Protein AF-A0A924P3N1-F1 (afdb_monomer_lite)

Sequence (540 aa):
MKKQLNRSAGNLSIWRRRPAVIALPLIALALTVASALAHADSLSGPQLEELLVGASGDTTERCSIDYLKSLGWTIVPSVSGKLEINGGEPCQVDSIEDAKNAGALTLGLPTDVSSSELLQVLSQLPEIVKSRASRCAYKQKVSLAAKAALEKIQNNPNFVFTKKFLPLGFVDLGLFGGKRMGWQQMAAGKTLYQPRKSNSDSIESFYTKKAHLECAAGLQLAEYAIQYELYGRKDFDQAFTHAELSLGAWDIVNESDSATHGTHTGKTIEDPEAVESAKMGGKALVGRTGYLGNLYGEKFLDAPDDRGENLMIVSVDHEASESIVKAGGLAKFNAELLQVWKLNTQIKKDQDWLDKKNRKGGEASAAQARIEATAAQVESIYASDALFTQLQTYTHPFKEFKTFKEQSERLFSLNPRTPYSLLLYEDVVNEGLFERHANYMISQCVKAHPAAPTRILRPDPVATLAPVAPQLKVEPGVIAAPVLKTVEIAPLPSSVNEPDPIPQEESAEPSAIDSATQAVSSSLKTLNDYAAGIAKRYFK

Structure (mmCIF, N/CA/C/O backbone):
data_AF-A0A924P3N1-F1
#
_entry.id   AF-A0A924P3N1-F1
#
loop_
_atom_site.group_PDB
_atom_site.id
_atom_site.type_symbol
_atom_site.label_atom_id
_atom_site.label_alt_id
_atom_site.label_comp_id
_atom_site.label_asym_id
_atom_site.label_entity_id
_atom_site.label_seq_id
_atom_site.pdbx_PDB_ins_code
_atom_site.Cartn_x
_atom_site.Cartn_y
_atom_site.Cartn_z
_atom_site.occupancy
_atom_site.B_iso_or_equiv
_atom_site.auth_seq_id
_atom_site.auth_comp_id
_atom_site.auth_asym_id
_atom_site.auth_atom_id
_atom_site.pdbx_PDB_model_num
ATOM 1 N N . MET A 1 1 ? 51.885 -17.361 20.267 1.00 33.66 1 MET A N 1
ATOM 2 C CA . MET A 1 1 ? 52.909 -17.526 21.327 1.00 33.66 1 MET A CA 1
ATOM 3 C C . MET A 1 1 ? 53.590 -16.180 21.557 1.00 33.66 1 MET A C 1
ATOM 5 O O . MET A 1 1 ? 54.133 -15.659 20.602 1.00 33.66 1 MET A O 1
ATOM 9 N N . LYS A 1 2 ? 53.391 -15.559 22.740 1.00 33.94 2 LYS A N 1
ATOM 10 C CA . LYS A 1 2 ? 54.415 -15.095 23.720 1.00 33.94 2 LYS A CA 1
ATOM 11 C C . LYS A 1 2 ? 55.533 -14.222 23.105 1.00 33.94 2 LYS A C 1
ATOM 13 O O . LYS A 1 2 ? 56.247 -14.720 22.256 1.00 33.94 2 LYS A O 1
ATOM 18 N N . LYS A 1 3 ? 55.827 -12.987 23.540 1.00 36.09 3 LYS A N 1
ATOM 19 C CA . LYS A 1 3 ? 55.952 -12.426 24.911 1.00 36.09 3 LYS A CA 1
ATOM 20 C C . LYS A 1 3 ? 56.231 -10.896 24.780 1.00 36.09 3 LYS A C 1
ATOM 22 O O . LYS A 1 3 ? 56.903 -10.529 23.829 1.00 36.09 3 LYS A O 1
ATOM 27 N N . GLN A 1 4 ? 55.594 -10.009 25.571 1.00 43.94 4 GLN A N 1
ATOM 28 C CA . GLN A 1 4 ? 56.106 -9.339 26.807 1.00 43.94 4 GLN A CA 1
ATOM 29 C C . GLN A 1 4 ? 57.234 -8.297 26.581 1.00 43.94 4 GLN A C 1
ATOM 31 O O . GLN A 1 4 ? 58.130 -8.577 25.806 1.00 43.94 4 GLN A O 1
ATOM 36 N N . LEU A 1 5 ? 57.373 -7.158 27.282 1.00 44.94 5 LEU A N 1
ATOM 37 C CA . LEU A 1 5 ? 56.639 -6.428 28.342 1.00 44.94 5 LEU A CA 1
ATOM 38 C C . LEU A 1 5 ? 57.457 -5.154 28.698 1.00 44.94 5 LEU A C 1
ATOM 40 O O . LEU A 1 5 ? 58.653 -5.120 28.424 1.00 44.94 5 LEU A O 1
ATOM 44 N N . ASN A 1 6 ? 56.836 -4.279 29.512 1.00 36.31 6 ASN A N 1
ATOM 45 C CA . ASN A 1 6 ? 57.420 -3.404 30.558 1.00 36.31 6 ASN A CA 1
ATOM 46 C C . ASN A 1 6 ? 57.971 -2.030 30.141 1.00 36.31 6 ASN A C 1
ATOM 48 O O . ASN A 1 6 ? 58.639 -1.915 29.129 1.00 36.31 6 ASN A O 1
ATOM 52 N N . ARG A 1 7 ? 57.875 -0.959 30.943 1.00 38.56 7 ARG A N 1
ATOM 53 C CA . ARG A 1 7 ? 57.103 -0.532 32.143 1.00 38.56 7 ARG A CA 1
ATOM 54 C C . ARG A 1 7 ? 57.724 0.828 32.518 1.00 38.56 7 ARG A C 1
ATOM 56 O O . ARG A 1 7 ? 58.946 0.907 32.515 1.00 38.56 7 ARG A O 1
ATOM 63 N N . SER A 1 8 ? 56.946 1.790 33.012 1.00 31.67 8 SER A N 1
ATOM 64 C CA . SER A 1 8 ? 57.283 2.522 34.249 1.00 31.67 8 SER A CA 1
ATOM 65 C C . SER A 1 8 ? 56.146 3.454 34.671 1.00 31.67 8 SER A C 1
ATOM 67 O O . SER A 1 8 ? 55.450 4.047 33.855 1.00 31.67 8 SER A O 1
ATOM 69 N N . ALA A 1 9 ? 55.954 3.515 35.983 1.00 37.09 9 ALA A N 1
ATOM 70 C CA . ALA A 1 9 ? 54.973 4.299 36.713 1.00 37.09 9 ALA A CA 1
ATOM 71 C C . ALA A 1 9 ? 55.704 5.085 37.817 1.00 37.09 9 ALA A C 1
ATOM 73 O O . ALA A 1 9 ? 56.780 4.669 38.249 1.00 37.09 9 ALA A O 1
ATOM 74 N N . GLY A 1 10 ? 55.081 6.156 38.312 1.00 28.16 10 GLY A N 1
ATOM 75 C CA . GLY A 1 10 ? 55.403 6.847 39.572 1.00 28.16 10 GLY A CA 1
ATOM 76 C C . GLY A 1 10 ? 54.509 8.089 39.725 1.00 28.16 10 GLY A C 1
ATOM 77 O O . GLY A 1 10 ? 54.556 8.949 38.857 1.00 28.16 10 GLY A O 1
ATOM 78 N N . ASN A 1 11 ? 53.498 8.063 40.612 1.00 35.28 11 ASN A N 1
ATOM 79 C CA . ASN A 1 11 ? 53.466 8.587 42.006 1.00 35.28 11 ASN A CA 1
ATOM 80 C C . ASN A 1 11 ? 53.508 10.128 42.128 1.00 35.28 11 ASN A C 1
ATOM 82 O O . ASN A 1 11 ? 54.282 10.750 41.422 1.00 35.28 11 ASN A O 1
ATOM 86 N N . LEU A 1 12 ? 52.901 10.840 43.093 1.00 36.81 12 LEU A N 1
ATOM 87 C CA . LEU A 1 12 ? 51.776 10.743 44.056 1.00 36.81 12 LEU A CA 1
ATOM 88 C C . LEU A 1 12 ? 51.880 12.052 44.901 1.00 36.81 12 LEU A C 1
ATOM 90 O O . LEU A 1 12 ? 53.003 12.415 45.241 1.00 36.81 12 LEU A O 1
ATOM 94 N N . SER A 1 13 ? 50.780 12.741 45.257 1.00 31.44 13 SER A N 1
ATOM 95 C CA . SER A 1 13 ? 50.536 13.521 46.521 1.00 31.44 13 SER A CA 1
ATOM 96 C C . SER A 1 13 ? 49.500 14.657 46.323 1.00 31.44 13 SER A C 1
ATOM 98 O O . SER A 1 13 ? 49.633 15.475 45.424 1.00 31.44 13 SER A O 1
ATOM 100 N N . ILE A 1 14 ? 48.303 14.589 46.929 1.00 40.09 14 ILE A N 1
ATOM 101 C CA . ILE A 1 14 ? 47.848 15.109 48.249 1.00 40.09 14 ILE A CA 1
ATOM 102 C C . ILE A 1 14 ? 47.897 16.643 48.392 1.00 40.09 14 ILE A C 1
ATOM 104 O O . ILE A 1 14 ? 48.960 17.183 48.656 1.00 40.09 14 ILE A O 1
ATOM 108 N N . TRP A 1 15 ? 46.720 17.296 48.417 1.00 33.88 15 TRP A N 1
ATOM 109 C CA . TRP A 1 15 ? 46.410 18.455 49.280 1.00 33.88 15 TRP A CA 1
ATOM 110 C C . TRP A 1 15 ? 44.914 18.472 49.664 1.00 33.88 15 TRP A C 1
ATOM 112 O O . TRP A 1 15 ? 44.033 18.285 48.830 1.00 33.88 15 TRP A O 1
ATOM 122 N N . ARG A 1 16 ? 44.642 18.675 50.962 1.00 46.66 16 ARG A N 1
ATOM 123 C CA . ARG A 1 16 ? 43.315 18.853 51.589 1.00 46.66 16 ARG A CA 1
ATOM 124 C C . ARG A 1 16 ? 42.891 20.330 51.564 1.00 46.66 16 ARG A C 1
ATOM 126 O O . ARG A 1 16 ? 43.740 21.173 51.835 1.00 46.66 16 ARG A O 1
ATOM 133 N N . ARG A 1 17 ? 41.580 20.606 51.437 1.00 37.47 17 ARG A N 1
ATOM 134 C CA . ARG A 1 17 ? 40.779 21.609 52.199 1.00 37.47 17 ARG A CA 1
ATOM 135 C C . ARG A 1 17 ? 39.268 21.454 51.871 1.00 37.47 17 ARG A C 1
ATOM 137 O O . ARG A 1 17 ? 38.913 21.160 50.739 1.00 37.47 17 ARG A O 1
ATOM 144 N N . ARG A 1 18 ? 38.396 21.615 52.876 1.00 41.47 18 ARG A N 1
ATOM 145 C CA . ARG A 1 18 ? 36.903 21.678 52.871 1.00 41.47 18 ARG A CA 1
ATOM 146 C C . ARG A 1 18 ? 36.496 22.988 53.610 1.00 41.47 18 ARG A C 1
ATOM 148 O O . ARG A 1 18 ? 37.378 23.504 54.299 1.00 41.47 18 ARG A O 1
ATOM 155 N N . PRO A 1 19 ? 35.208 23.393 53.752 1.00 57.72 19 PRO A N 1
ATOM 156 C CA . PRO A 1 19 ? 34.074 23.539 52.806 1.00 57.72 19 PRO A CA 1
ATOM 157 C C . PRO A 1 19 ? 33.285 24.884 53.007 1.00 57.72 19 PRO A C 1
ATOM 159 O O . PRO A 1 19 ? 33.550 25.605 53.961 1.00 57.72 19 PRO A O 1
ATOM 162 N N . ALA A 1 20 ? 32.268 25.191 52.180 1.00 33.53 20 ALA A N 1
ATOM 163 C CA . ALA A 1 20 ? 31.116 26.077 52.505 1.00 33.53 20 ALA A CA 1
ATOM 164 C C . ALA A 1 20 ? 29.994 25.852 51.455 1.00 33.53 20 ALA A C 1
ATOM 166 O O . ALA A 1 20 ? 30.242 26.017 50.268 1.00 33.53 20 ALA A O 1
ATOM 167 N N . VAL A 1 21 ? 28.885 25.170 51.773 1.00 48.44 21 VAL A N 1
ATOM 168 C CA . VAL A 1 21 ? 27.575 25.712 52.217 1.00 48.44 21 VAL A CA 1
ATOM 169 C C . VAL A 1 21 ? 26.993 26.768 51.263 1.00 48.44 21 VAL A C 1
ATOM 171 O O . VAL A 1 21 ? 27.260 27.939 51.460 1.00 48.44 21 VAL A O 1
ATOM 174 N N . ILE A 1 22 ? 26.185 26.333 50.281 1.00 43.25 22 ILE A N 1
ATOM 175 C CA . ILE A 1 22 ? 24.968 26.970 49.711 1.00 43.25 22 ILE A CA 1
ATOM 176 C C . ILE A 1 22 ? 24.281 25.859 48.887 1.00 43.25 22 ILE A C 1
ATOM 178 O O . ILE A 1 22 ? 24.674 25.602 47.757 1.00 43.25 22 ILE A O 1
ATOM 182 N N . ALA A 1 23 ? 23.316 25.128 49.456 1.00 41.81 23 ALA A N 1
ATOM 183 C CA . ALA A 1 23 ? 22.481 24.176 48.693 1.00 41.81 23 ALA A CA 1
ATOM 184 C C . ALA A 1 23 ? 21.177 23.783 49.420 1.00 41.81 23 ALA A C 1
ATOM 186 O O . ALA A 1 23 ? 20.677 22.679 49.240 1.00 41.81 23 ALA A O 1
ATOM 187 N N . LEU A 1 24 ? 20.633 24.648 50.281 1.00 43.94 24 LEU A N 1
ATOM 188 C CA . LEU A 1 24 ? 19.442 24.326 51.081 1.00 43.94 24 LEU A CA 1
ATOM 189 C C . LEU A 1 24 ? 18.096 24.920 50.602 1.00 43.94 24 LEU A C 1
ATOM 191 O O . LEU A 1 24 ? 17.085 24.319 50.950 1.00 43.94 24 LEU A O 1
ATOM 195 N N . PRO A 1 25 ? 17.997 25.974 49.756 1.00 42.03 25 PRO A N 1
ATOM 196 C CA . PRO A 1 25 ? 16.678 26.430 49.298 1.00 42.03 25 PRO A CA 1
ATOM 197 C C . PRO A 1 25 ? 16.162 25.698 48.042 1.00 42.03 25 PRO A C 1
ATOM 199 O O . PRO A 1 25 ? 14.957 25.660 47.818 1.00 42.03 25 PRO A O 1
ATOM 202 N N . LEU A 1 26 ? 17.033 25.058 47.247 1.00 43.59 26 LEU A N 1
ATOM 203 C CA . LEU A 1 26 ? 16.626 24.326 46.032 1.00 43.59 26 LEU A CA 1
ATOM 204 C C . LEU A 1 26 ? 16.046 22.933 46.326 1.00 43.59 26 LEU A C 1
ATOM 206 O O . LEU A 1 26 ? 15.179 22.458 45.600 1.00 43.59 26 LEU A O 1
ATOM 210 N N . ILE A 1 27 ? 16.468 22.301 47.424 1.00 50.69 27 ILE A N 1
ATOM 211 C CA . ILE A 1 27 ? 15.960 20.983 47.829 1.00 50.69 27 ILE A CA 1
ATOM 212 C C . ILE A 1 27 ? 14.545 21.105 48.423 1.00 50.69 27 ILE A C 1
ATOM 214 O O . ILE A 1 27 ? 13.710 20.237 48.189 1.00 50.69 27 ILE A O 1
ATOM 218 N N . ALA A 1 28 ? 14.231 22.213 49.105 1.00 43.44 28 ALA A N 1
ATOM 219 C CA . ALA A 1 28 ? 12.896 22.455 49.655 1.00 43.44 28 ALA A CA 1
ATOM 220 C C . ALA A 1 28 ? 11.835 22.718 48.567 1.00 4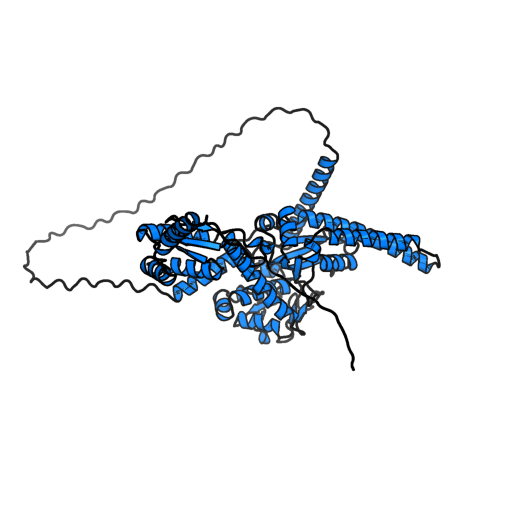3.44 28 ALA A C 1
ATOM 222 O O . ALA A 1 28 ? 10.706 22.263 48.715 1.00 43.44 28 ALA A O 1
ATOM 223 N N . LEU A 1 29 ? 12.203 23.380 47.459 1.00 42.53 29 LEU A N 1
ATOM 224 C CA . LEU A 1 29 ? 11.306 23.603 46.315 1.00 42.53 29 LEU A CA 1
ATOM 225 C C . LEU A 1 29 ? 11.099 22.322 45.481 1.00 42.53 29 LEU A C 1
ATOM 227 O O . LEU A 1 29 ? 10.002 22.064 44.996 1.00 42.53 29 LEU A O 1
ATOM 231 N N . ALA A 1 30 ? 12.130 21.476 45.365 1.00 45.28 30 ALA A N 1
ATOM 232 C CA . ALA A 1 30 ? 12.013 20.164 44.726 1.00 45.28 30 ALA A CA 1
ATOM 233 C C . ALA A 1 30 ? 11.148 19.186 45.548 1.00 45.28 30 ALA A C 1
ATOM 235 O O . ALA A 1 30 ? 10.404 18.393 44.977 1.00 45.28 30 ALA A O 1
ATOM 236 N N . LEU A 1 31 ? 11.190 19.270 46.884 1.00 42.38 31 LEU A N 1
ATOM 237 C CA . LEU A 1 31 ? 10.381 18.432 47.776 1.00 42.38 31 LEU A CA 1
ATOM 238 C C . LEU A 1 31 ? 8.909 18.861 47.849 1.00 42.38 31 LEU A C 1
ATOM 240 O O . LEU A 1 31 ? 8.050 17.997 48.008 1.00 42.38 31 LEU A O 1
ATOM 244 N N . THR A 1 32 ? 8.579 20.145 47.684 1.00 42.75 32 THR A N 1
ATOM 245 C CA . THR A 1 32 ? 7.176 20.595 47.621 1.00 42.75 32 THR A CA 1
ATOM 246 C C . THR A 1 32 ? 6.522 20.303 46.271 1.00 42.75 32 THR A C 1
ATOM 248 O O . THR A 1 32 ? 5.362 19.900 46.254 1.00 42.75 32 THR A O 1
ATOM 251 N N . VAL A 1 33 ? 7.259 20.380 45.155 1.00 44.16 33 VAL A N 1
ATOM 252 C CA . VAL A 1 33 ? 6.760 19.929 43.838 1.00 44.16 33 VAL A CA 1
ATOM 253 C C . VAL A 1 33 ? 6.615 18.400 43.792 1.00 44.16 33 VAL A C 1
ATOM 255 O O . VAL A 1 33 ? 5.606 17.898 43.303 1.00 44.16 33 VAL A O 1
ATOM 258 N N . ALA A 1 34 ? 7.549 17.649 44.388 1.00 42.03 34 ALA A N 1
ATOM 259 C CA . ALA A 1 34 ? 7.430 16.193 44.512 1.00 42.03 34 ALA A CA 1
ATOM 260 C C . ALA A 1 34 ? 6.277 15.761 45.438 1.00 42.03 34 ALA A C 1
ATOM 262 O O . ALA A 1 34 ? 5.647 14.740 45.189 1.00 42.03 34 ALA A O 1
ATOM 263 N N . SER A 1 35 ? 5.954 16.550 46.469 1.00 37.50 35 SER A N 1
ATOM 264 C CA . SER A 1 35 ? 4.832 16.258 47.376 1.00 37.50 35 SER A CA 1
ATOM 265 C C . SER A 1 35 ? 3.468 16.631 46.785 1.00 37.50 35 SER A C 1
ATOM 267 O O . SER A 1 35 ? 2.483 15.972 47.106 1.00 37.50 35 SER A O 1
ATOM 269 N N . ALA A 1 36 ? 3.400 17.628 45.893 1.00 34.25 36 ALA A N 1
ATOM 270 C CA . ALA A 1 36 ? 2.190 17.944 45.128 1.00 34.25 36 ALA A CA 1
ATOM 271 C C . ALA A 1 36 ? 1.904 16.903 44.025 1.00 34.25 36 ALA A C 1
ATOM 273 O O . ALA A 1 36 ? 0.747 16.611 43.748 1.00 34.25 36 ALA A O 1
ATOM 274 N N . LEU A 1 37 ? 2.946 16.278 43.463 1.00 39.50 37 LEU A N 1
ATOM 275 C CA . LEU A 1 37 ? 2.826 15.130 42.550 1.00 39.50 37 LEU A CA 1
ATOM 276 C C . LEU A 1 37 ? 2.551 13.795 43.268 1.00 39.50 37 LEU A C 1
ATOM 278 O O . LEU A 1 37 ? 2.148 12.837 42.619 1.00 39.50 37 LEU A O 1
ATOM 282 N N . ALA A 1 38 ? 2.744 13.723 44.589 1.00 36.19 38 ALA A N 1
ATOM 283 C CA . ALA A 1 38 ? 2.520 12.515 45.390 1.00 36.19 38 ALA A CA 1
ATOM 284 C C . ALA A 1 38 ? 1.147 12.459 46.096 1.00 36.19 38 ALA A C 1
ATOM 286 O O . ALA A 1 38 ? 0.856 11.457 46.737 1.00 36.19 38 ALA A O 1
ATOM 287 N N . HIS A 1 39 ? 0.320 13.509 45.991 1.00 30.95 39 HIS A N 1
ATOM 288 C CA . HIS A 1 39 ? -1.048 13.551 46.549 1.00 30.95 39 HIS A CA 1
ATOM 289 C C . HIS A 1 39 ? -2.142 13.741 45.488 1.00 30.95 39 HIS A C 1
ATOM 291 O O . HIS A 1 39 ? -3.318 13.845 45.831 1.00 30.95 39 HIS A O 1
ATOM 297 N N . ALA A 1 40 ? -1.786 13.747 44.200 1.00 37.38 40 ALA A N 1
ATOM 298 C CA . ALA A 1 40 ? -2.714 13.256 43.195 1.00 37.38 40 ALA A CA 1
ATOM 299 C C . ALA A 1 40 ? -2.703 11.736 43.356 1.00 37.38 40 ALA A C 1
ATOM 301 O O . ALA A 1 40 ? -1.821 11.072 42.813 1.00 37.38 40 ALA A O 1
ATOM 302 N N . ASP A 1 41 ? -3.603 11.207 44.189 1.00 40.38 41 ASP A N 1
ATOM 303 C CA . ASP A 1 41 ? -3.884 9.777 44.223 1.00 40.38 41 ASP A CA 1
ATOM 304 C C . ASP A 1 41 ? -4.169 9.359 42.784 1.00 40.38 41 ASP A C 1
ATOM 306 O O . ASP A 1 41 ? -5.209 9.670 42.202 1.00 40.38 41 ASP A O 1
ATOM 310 N N . SER A 1 42 ? -3.156 8.752 42.171 1.00 40.78 42 SER A N 1
ATOM 311 C CA . SER A 1 42 ? -3.198 8.309 40.798 1.00 40.78 42 SER A CA 1
ATOM 312 C C . SER A 1 42 ? -4.329 7.306 40.721 1.00 40.78 42 SER A C 1
ATOM 314 O O . SER A 1 42 ? -4.215 6.216 41.292 1.00 40.78 42 SER A O 1
ATOM 316 N N . LEU A 1 43 ? -5.407 7.663 40.027 1.00 42.38 43 LEU A N 1
ATOM 317 C CA . LEU A 1 43 ? -6.348 6.665 39.566 1.00 42.38 43 LEU A CA 1
ATOM 318 C C . LEU A 1 43 ? -5.538 5.701 38.701 1.00 42.38 43 LEU A C 1
ATOM 320 O O . LEU A 1 43 ? -5.114 6.017 37.589 1.00 42.38 43 LEU A O 1
ATOM 324 N N . SER A 1 44 ? -5.206 4.559 39.289 1.00 47.94 44 SER A N 1
ATOM 325 C CA . SER A 1 44 ? -4.470 3.495 38.628 1.00 47.94 44 SER A CA 1
ATOM 326 C C . SER A 1 44 ? -5.274 3.050 37.400 1.00 47.94 44 SER A C 1
ATOM 328 O O . SER A 1 44 ? -6.500 3.159 37.395 1.00 47.94 44 SER A O 1
ATOM 330 N N . GLY A 1 45 ? -4.620 2.528 36.355 1.00 52.03 45 GLY A N 1
ATOM 331 C CA . GLY A 1 45 ? -5.310 1.992 35.166 1.00 52.03 45 GLY A CA 1
ATOM 332 C C . GLY A 1 45 ? -6.581 1.159 35.458 1.00 52.03 45 GLY A C 1
ATOM 333 O O . GLY A 1 45 ? -7.575 1.356 34.761 1.00 52.03 45 GLY A O 1
ATOM 334 N N . PRO A 1 46 ? -6.618 0.323 36.521 1.00 55.38 46 PRO A N 1
ATOM 335 C CA . PRO A 1 46 ? -7.823 -0.387 36.957 1.00 55.38 46 PRO A CA 1
ATOM 336 C C . PRO A 1 46 ? -9.019 0.504 37.322 1.00 55.38 46 PRO A C 1
ATOM 338 O O . PRO A 1 46 ? -10.149 0.147 37.017 1.00 55.38 46 PRO A O 1
ATOM 341 N N . GLN A 1 47 ? -8.799 1.666 37.940 1.00 57.38 47 GLN A N 1
ATOM 342 C CA . GLN A 1 47 ? -9.880 2.567 38.354 1.00 57.38 47 GLN A CA 1
ATOM 343 C C . GLN A 1 47 ? -10.461 3.348 37.175 1.00 57.38 47 GLN A C 1
ATOM 345 O O . GLN A 1 47 ? -11.657 3.615 37.165 1.00 57.38 47 GLN A O 1
ATOM 350 N N . LEU A 1 48 ? -9.651 3.660 36.155 1.00 61.91 48 LEU A N 1
ATOM 351 C CA . LEU A 1 48 ? -10.150 4.215 34.895 1.00 61.91 48 LEU A CA 1
ATOM 352 C C . LEU A 1 48 ? -10.975 3.171 34.127 1.00 61.91 48 LEU A C 1
ATOM 354 O O . LEU A 1 48 ? -12.016 3.503 33.569 1.00 61.91 48 LEU A O 1
ATOM 358 N N . GLU A 1 49 ? -10.552 1.903 34.132 1.00 63.28 49 GLU A N 1
ATOM 359 C CA . GLU A 1 49 ? -11.343 0.810 33.555 1.00 63.28 49 GLU A CA 1
ATOM 360 C C . GLU A 1 49 ? -12.646 0.567 34.322 1.00 63.28 49 GLU A C 1
ATOM 362 O O . GLU A 1 49 ? -13.682 0.364 33.698 1.00 63.28 49 GLU A O 1
ATOM 367 N N . GLU A 1 50 ? -12.638 0.657 35.650 1.00 62.44 50 GLU A N 1
ATOM 368 C CA . GLU A 1 50 ? -13.842 0.538 36.476 1.00 62.44 50 GLU A CA 1
ATOM 369 C C . GLU A 1 50 ? -14.800 1.727 36.278 1.00 62.44 50 GLU A C 1
ATOM 371 O O . GLU A 1 50 ? -16.010 1.526 36.184 1.00 62.44 50 GLU A O 1
ATOM 376 N N . LEU A 1 51 ? -14.275 2.947 36.097 1.00 63.22 51 LEU A N 1
ATOM 377 C CA . LEU A 1 51 ? -15.052 4.136 35.716 1.00 63.22 51 LEU A CA 1
ATOM 378 C C . LEU A 1 51 ? -15.670 3.991 34.324 1.00 63.22 51 LEU A C 1
ATOM 380 O O . LEU A 1 51 ? -16.844 4.299 34.134 1.00 63.22 51 LEU A O 1
ATOM 384 N N . LEU A 1 52 ? -14.902 3.491 33.354 1.00 63.44 52 LEU A N 1
ATOM 385 C CA . LEU A 1 52 ? -15.394 3.228 32.005 1.00 63.44 52 LEU A CA 1
ATOM 386 C C . LEU A 1 52 ? -16.467 2.138 32.013 1.00 63.44 52 LEU A C 1
ATOM 388 O O . LEU A 1 52 ? -17.494 2.303 31.368 1.00 63.44 52 LEU A O 1
ATOM 392 N N . VAL A 1 53 ? -16.287 1.062 32.778 1.00 63.25 53 VAL A N 1
ATOM 39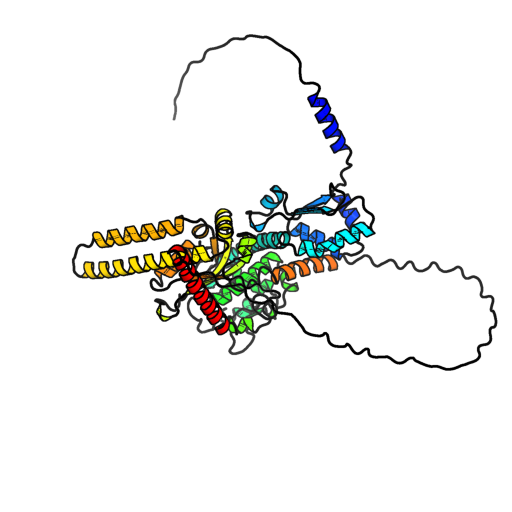3 C CA . VAL A 1 53 ? -17.282 -0.014 32.923 1.00 63.25 53 VAL A CA 1
ATOM 394 C C . VAL A 1 53 ? -18.525 0.451 33.692 1.00 63.25 53 VAL A C 1
ATOM 396 O O . VAL A 1 53 ? -19.628 0.011 33.381 1.00 63.25 53 VAL A O 1
ATOM 399 N N . GLY A 1 54 ? -18.372 1.338 34.677 1.00 57.88 54 GLY A N 1
ATOM 400 C CA . GLY A 1 54 ? -19.472 1.862 35.489 1.00 57.88 54 GLY A CA 1
ATOM 401 C C . GLY A 1 54 ? -20.275 2.983 34.822 1.00 57.88 54 GLY A C 1
ATOM 402 O O . GLY A 1 54 ? -21.472 3.104 35.078 1.00 57.88 54 GLY A O 1
ATOM 403 N N . ALA A 1 55 ? -19.641 3.794 33.968 1.00 53.56 55 ALA A N 1
ATOM 404 C CA . ALA A 1 55 ? -20.274 4.922 33.285 1.00 53.56 55 ALA A CA 1
ATOM 405 C C . ALA A 1 55 ? -20.711 4.608 31.846 1.00 53.56 55 ALA A C 1
ATOM 407 O O . ALA A 1 55 ? -21.729 5.144 31.405 1.00 53.56 55 ALA A O 1
ATOM 408 N N . SER A 1 56 ? -19.997 3.734 31.120 1.00 53.50 56 SER A N 1
ATOM 409 C CA . SER A 1 56 ? -20.469 3.219 29.828 1.00 53.50 56 SER A CA 1
ATOM 410 C C . SER A 1 56 ? -21.494 2.112 30.078 1.00 53.50 56 SER A C 1
ATOM 412 O O . SER A 1 56 ? -21.207 0.921 30.116 1.00 53.50 56 SER A O 1
ATOM 414 N N . GLY A 1 57 ? -22.745 2.522 30.288 1.00 53.31 57 GLY A N 1
ATOM 415 C CA . GLY A 1 57 ? -23.880 1.600 30.198 1.00 53.31 57 GLY A CA 1
ATOM 416 C C . GLY A 1 57 ? -24.044 0.997 28.793 1.00 53.31 57 GLY A C 1
ATOM 417 O O . GLY A 1 57 ? -24.822 0.059 28.628 1.00 53.31 57 GLY A O 1
ATOM 418 N N . ASP A 1 58 ? -23.313 1.520 27.801 1.00 65.81 58 ASP A N 1
ATOM 419 C CA . ASP A 1 58 ? -23.259 1.044 26.424 1.00 65.81 58 ASP A CA 1
ATOM 420 C C . ASP A 1 58 ? -21.886 0.407 26.130 1.00 65.81 58 ASP A C 1
ATOM 422 O O . ASP A 1 58 ? -20.811 0.975 26.329 1.00 65.81 58 ASP A O 1
ATOM 426 N N . THR A 1 59 ? -21.936 -0.851 25.697 1.00 79.81 59 THR A N 1
ATOM 427 C CA . THR A 1 59 ? -20.778 -1.674 25.344 1.00 79.81 59 THR A CA 1
ATOM 428 C C . THR A 1 59 ? -19.953 -1.053 24.201 1.00 79.81 59 THR A C 1
ATOM 430 O O . THR A 1 59 ? -18.763 -1.346 24.060 1.00 79.81 59 THR A O 1
ATOM 433 N N . THR A 1 60 ? -20.554 -0.192 23.378 1.00 86.25 60 THR A N 1
ATOM 434 C CA . THR A 1 60 ? -19.950 0.362 22.159 1.00 86.25 60 THR A CA 1
ATOM 435 C C . THR A 1 60 ? -18.787 1.312 22.452 1.00 86.25 60 THR A C 1
ATOM 437 O O . THR A 1 60 ? -17.744 1.229 21.797 1.00 86.25 60 THR A O 1
ATOM 440 N N . GLU A 1 61 ? -18.904 2.177 23.458 1.00 87.62 61 GLU A N 1
ATOM 441 C CA . GLU A 1 61 ? -17.875 3.140 23.861 1.00 87.62 61 GLU A CA 1
ATOM 442 C C . GLU A 1 61 ? -16.647 2.413 24.403 1.00 87.62 61 GLU A C 1
ATOM 444 O O . GLU A 1 61 ? -15.519 2.682 23.980 1.00 87.62 61 GLU A O 1
ATOM 449 N N . ARG A 1 62 ? -16.862 1.426 25.280 1.00 86.19 62 ARG A N 1
ATOM 450 C CA . ARG A 1 62 ? -15.787 0.571 25.793 1.00 86.19 62 ARG A CA 1
ATOM 451 C C . ARG A 1 62 ? -15.050 -0.129 24.653 1.00 86.19 62 ARG A C 1
ATOM 453 O O . ARG A 1 62 ? -13.825 -0.080 24.589 1.00 86.19 62 ARG A O 1
ATOM 460 N N . CYS A 1 63 ? -15.788 -0.726 23.723 1.00 92.56 63 CYS A N 1
ATOM 461 C CA . CYS A 1 63 ? -15.195 -1.397 22.572 1.00 92.56 63 CYS A CA 1
ATOM 462 C C . CYS A 1 63 ? -14.482 -0.436 21.611 1.00 92.56 63 CYS A C 1
ATOM 464 O O . CYS A 1 63 ? -13.487 -0.812 20.992 1.00 92.56 63 CYS A O 1
ATOM 466 N N . SER A 1 64 ? -14.930 0.818 21.522 1.00 94.19 64 SER A N 1
ATOM 467 C CA . SER A 1 64 ? -14.221 1.866 20.780 1.00 94.19 64 SER A CA 1
ATOM 468 C C . SER A 1 64 ? -12.884 2.215 21.441 1.00 94.19 64 SER A C 1
ATOM 470 O O . SER A 1 64 ? -11.876 2.350 20.750 1.00 94.19 64 SER A O 1
ATOM 472 N N . ILE A 1 65 ? -12.843 2.292 22.774 1.00 92.88 65 ILE A N 1
ATOM 473 C CA . ILE A 1 65 ? -11.600 2.489 23.533 1.00 92.88 65 ILE A CA 1
ATOM 474 C C . ILE A 1 65 ? -10.643 1.311 23.331 1.00 92.88 65 ILE A C 1
ATOM 476 O O . ILE A 1 65 ? -9.459 1.530 23.074 1.00 92.88 65 ILE A O 1
ATOM 480 N N . ASP A 1 66 ? -11.136 0.075 23.396 1.00 93.44 66 ASP A N 1
ATOM 481 C CA . ASP A 1 66 ? -10.309 -1.115 23.167 1.00 93.44 66 ASP A CA 1
ATOM 482 C C . ASP A 1 66 ? -9.761 -1.151 21.732 1.00 93.44 66 ASP A C 1
ATOM 484 O O . ASP A 1 66 ? -8.589 -1.479 21.516 1.00 93.44 66 ASP A O 1
ATOM 488 N N . TYR A 1 67 ? -10.553 -0.716 20.746 1.00 96.50 67 TYR A N 1
ATOM 489 C CA . TYR A 1 67 ? -10.075 -0.542 19.377 1.00 96.50 67 TYR A CA 1
ATOM 490 C C . TYR A 1 67 ? -8.970 0.520 19.274 1.00 96.50 67 TYR A C 1
ATOM 492 O O . TYR A 1 67 ? -7.926 0.248 18.674 1.00 96.50 67 TYR A O 1
ATOM 500 N N . LEU A 1 68 ? -9.143 1.692 19.896 1.00 97.56 68 LEU A N 1
ATOM 501 C CA . LEU A 1 68 ? -8.119 2.744 19.948 1.00 97.56 68 LEU A CA 1
ATOM 502 C C . LEU A 1 68 ? -6.830 2.238 20.610 1.00 97.56 68 LEU A C 1
ATOM 504 O O . LEU A 1 68 ? -5.749 2.395 20.037 1.00 97.56 68 LEU A O 1
ATOM 508 N N . LYS A 1 69 ? -6.928 1.560 21.761 1.00 96.44 69 LYS A N 1
ATOM 509 C CA . LYS A 1 69 ? -5.784 0.906 22.420 1.00 96.44 69 LYS A CA 1
ATOM 510 C C . LYS A 1 69 ? -5.085 -0.060 21.469 1.00 96.44 69 LYS A C 1
ATOM 512 O O . LYS A 1 69 ? -3.859 -0.059 21.386 1.00 96.44 69 LYS A O 1
ATOM 517 N N . SER A 1 70 ? -5.851 -0.838 20.698 1.00 95.62 70 SER A N 1
ATOM 518 C CA . SER A 1 70 ? -5.283 -1.753 19.707 1.00 95.62 70 SER A CA 1
ATOM 519 C C . SER A 1 70 ? -4.451 -1.013 18.657 1.00 95.62 70 SER A C 1
ATOM 521 O O . SER A 1 70 ? -3.438 -1.550 18.221 1.00 95.62 70 SER A O 1
ATOM 523 N N . LEU A 1 71 ? -4.844 0.199 18.251 1.00 96.44 71 LEU A N 1
ATOM 524 C CA . LEU A 1 71 ? -4.094 1.042 17.313 1.00 96.44 71 LEU A CA 1
ATOM 525 C C . LEU A 1 71 ? -2.855 1.696 17.949 1.00 96.44 71 LEU A C 1
ATOM 527 O O . LEU A 1 71 ? -2.071 2.313 17.240 1.00 96.44 71 LEU A O 1
ATOM 531 N N . GLY A 1 72 ? -2.653 1.547 19.258 1.00 96.88 72 GLY A N 1
ATOM 532 C CA . GLY A 1 72 ? -1.528 2.126 19.988 1.00 96.88 72 GLY A CA 1
ATOM 533 C C . GLY A 1 72 ? -1.883 3.366 20.803 1.00 96.88 72 GLY A C 1
ATOM 534 O O . GLY A 1 72 ? -0.983 3.931 21.426 1.00 96.88 72 GLY A O 1
ATOM 535 N N . TRP A 1 73 ? -3.160 3.770 20.850 1.00 97.88 73 TRP A N 1
ATOM 536 C CA . TRP A 1 73 ? -3.574 4.875 21.710 1.00 97.88 73 TRP A CA 1
ATOM 537 C C . TRP A 1 73 ? -3.363 4.540 23.186 1.00 97.88 73 TRP A C 1
ATOM 539 O O . TRP A 1 73 ? -3.764 3.483 23.674 1.00 97.88 73 TRP A O 1
ATOM 549 N N . THR A 1 74 ? -2.764 5.476 23.910 1.00 96.50 74 THR A N 1
ATOM 550 C CA . THR A 1 74 ? -2.616 5.421 25.361 1.00 96.50 74 THR A CA 1
ATOM 551 C C . THR A 1 74 ? -3.761 6.198 25.989 1.00 96.50 74 THR A C 1
ATOM 553 O O . THR A 1 74 ? -3.962 7.370 25.683 1.00 96.50 74 THR A O 1
ATOM 556 N N . ILE A 1 75 ? -4.528 5.540 26.854 1.00 93.56 75 ILE A N 1
ATOM 557 C CA . ILE A 1 75 ? -5.677 6.146 27.529 1.00 93.56 75 ILE A CA 1
ATOM 558 C C . ILE A 1 75 ? -5.252 6.494 28.951 1.00 93.56 75 ILE A C 1
ATOM 560 O O . ILE A 1 75 ? -4.799 5.613 29.683 1.00 93.56 75 ILE A O 1
ATOM 564 N N . VAL A 1 76 ? -5.366 7.765 29.325 1.00 93.31 76 VAL A N 1
ATOM 565 C CA . VAL A 1 76 ? -4.888 8.290 30.612 1.00 93.31 76 VAL A CA 1
ATOM 566 C C . VAL A 1 76 ? -5.949 9.172 31.272 1.00 93.31 76 VAL A C 1
ATOM 568 O O . VAL A 1 76 ? -6.835 9.676 30.580 1.00 93.31 76 VAL A O 1
ATOM 571 N N . PRO A 1 77 ? -5.888 9.391 32.595 1.00 91.81 77 PRO A N 1
ATOM 572 C CA . PRO A 1 77 ? -6.637 10.468 33.229 1.00 91.81 77 PRO A CA 1
ATOM 573 C C . PRO A 1 77 ? -6.231 11.827 32.648 1.00 91.81 77 PRO A C 1
ATOM 575 O O . PRO A 1 77 ? -5.047 12.105 32.459 1.00 91.81 77 PRO A O 1
ATOM 578 N N . SER A 1 78 ? -7.220 12.667 32.366 1.00 92.31 78 SER A N 1
ATOM 579 C CA . SER A 1 78 ? -7.018 14.037 31.899 1.00 92.31 78 SER A CA 1
ATOM 580 C C . SER A 1 78 ? -6.471 14.924 33.011 1.00 92.31 78 SER A C 1
ATOM 582 O O . SER A 1 78 ? -7.019 14.948 34.113 1.00 92.31 78 SER A O 1
ATOM 584 N N . VAL A 1 79 ? -5.444 15.717 32.700 1.00 87.75 79 VAL A N 1
ATOM 585 C CA . VAL A 1 79 ? -4.860 16.665 33.663 1.00 87.75 79 VAL A CA 1
ATOM 586 C C . VAL A 1 79 ? -5.738 17.909 33.811 1.00 87.75 79 VAL A C 1
ATOM 588 O O . VAL A 1 79 ? -5.844 18.469 34.901 1.00 87.75 79 VAL A O 1
ATOM 591 N N . SER A 1 80 ? -6.394 18.348 32.734 1.00 87.94 80 SER A N 1
ATOM 592 C CA . SER A 1 80 ? -7.290 19.513 32.752 1.00 87.94 80 SER A CA 1
ATOM 593 C C . SER A 1 80 ? -8.711 19.209 33.237 1.00 87.94 80 SER A C 1
ATOM 595 O O . SER A 1 80 ? -9.536 20.125 33.304 1.00 87.94 80 SER A O 1
ATOM 597 N N . GLY A 1 81 ? -9.028 17.942 33.531 1.00 86.06 81 GLY A N 1
ATOM 598 C CA . GLY A 1 81 ? -10.392 17.509 33.843 1.00 86.06 81 GLY A CA 1
ATOM 599 C C . GLY A 1 81 ? -11.349 17.600 32.645 1.00 86.06 81 GLY A C 1
ATOM 600 O O . GLY A 1 81 ? -12.564 17.625 32.827 1.00 86.06 81 GLY A O 1
ATOM 601 N N . LYS A 1 82 ? -10.822 17.667 31.415 1.00 89.12 82 LYS A N 1
ATOM 602 C CA . LYS A 1 82 ? -11.582 17.700 30.149 1.00 89.12 82 LYS A CA 1
ATOM 603 C C . LYS A 1 82 ? -11.080 16.636 29.175 1.00 89.12 82 LYS A C 1
ATOM 605 O O . LYS A 1 82 ? -10.015 16.071 29.370 1.00 89.12 82 LYS A O 1
ATOM 610 N N . LEU A 1 83 ? -11.814 16.371 28.097 1.00 91.44 83 LEU A N 1
ATOM 611 C CA . LEU A 1 83 ? -11.303 15.512 27.026 1.00 91.44 83 LEU A CA 1
ATOM 612 C C . LEU A 1 83 ? -10.037 16.123 26.403 1.00 91.44 83 LEU A C 1
ATOM 614 O O . LEU A 1 83 ? -10.076 17.239 25.886 1.00 91.44 83 LEU A O 1
ATOM 618 N N . GLU A 1 84 ? -8.937 15.378 26.426 1.00 94.69 84 GLU A N 1
ATOM 619 C CA . GLU A 1 84 ? -7.657 15.759 25.830 1.00 94.69 84 GLU A CA 1
ATOM 620 C C . GLU A 1 84 ? -7.305 14.759 24.729 1.00 94.69 84 GLU A C 1
ATOM 622 O O . GLU A 1 84 ? -7.199 13.561 24.979 1.00 94.69 84 GLU A O 1
ATOM 627 N N . ILE A 1 85 ? -7.123 15.235 23.499 1.00 95.69 85 ILE A N 1
ATOM 628 C CA . ILE A 1 85 ? -6.771 14.384 22.359 1.00 95.69 85 ILE A CA 1
ATOM 629 C C . ILE A 1 85 ? -5.426 14.858 21.830 1.00 95.69 85 ILE A C 1
ATOM 631 O O . ILE A 1 85 ? -5.333 15.935 21.243 1.00 95.69 85 ILE A O 1
ATOM 635 N N . ASN A 1 86 ? -4.392 14.040 21.997 1.00 97.00 86 ASN A N 1
ATOM 636 C CA . ASN A 1 86 ? -3.111 14.249 21.341 1.00 97.00 86 ASN A CA 1
ATOM 637 C C . ASN A 1 86 ? -2.902 13.166 20.283 1.00 97.00 86 ASN A C 1
ATOM 639 O O . ASN A 1 86 ? -2.340 12.111 20.561 1.00 97.00 86 ASN A O 1
ATOM 643 N N . GLY A 1 87 ? -3.398 13.410 19.069 1.00 96.19 87 GLY A N 1
ATOM 644 C CA . GLY A 1 87 ? -3.257 12.463 17.960 1.00 96.19 87 GLY A CA 1
ATOM 645 C C . GLY A 1 87 ? -1.838 12.397 17.387 1.00 96.19 87 GLY A C 1
ATOM 646 O O . GLY A 1 87 ? -1.405 11.319 16.986 1.00 96.19 87 GLY A O 1
ATOM 647 N N . GLY A 1 88 ? -1.113 13.523 17.389 1.00 95.44 88 GLY A N 1
ATOM 648 C CA . GLY A 1 88 ? 0.168 13.692 16.691 1.00 95.44 88 GLY A CA 1
ATOM 649 C C . GLY A 1 88 ? 0.107 13.328 15.201 1.00 95.44 88 GLY A C 1
ATOM 650 O O . GLY A 1 88 ? -0.963 13.344 14.593 1.00 95.44 88 GLY A O 1
ATOM 651 N N . GLU A 1 89 ? 1.258 12.972 14.621 1.00 93.38 89 GLU A N 1
ATOM 652 C CA . GLU A 1 89 ? 1.398 12.637 13.193 1.00 93.38 89 GLU A CA 1
ATOM 653 C C . GLU A 1 89 ? 2.035 11.247 12.979 1.00 93.38 89 GLU A C 1
ATOM 655 O O . GLU A 1 89 ? 3.177 11.141 12.524 1.00 93.38 89 GLU A O 1
ATOM 660 N N . PRO A 1 90 ? 1.326 10.139 13.277 1.00 94.25 90 PRO A N 1
ATOM 661 C CA . PRO A 1 90 ? 1.917 8.799 13.220 1.00 94.25 90 PRO A CA 1
ATOM 662 C C . PRO A 1 90 ? 2.398 8.381 11.822 1.00 94.25 90 PRO A C 1
ATOM 664 O O . PRO A 1 90 ? 3.220 7.481 11.706 1.00 94.25 90 PRO A O 1
ATOM 667 N N . CYS A 1 91 ? 1.907 9.010 10.747 1.00 92.62 91 CYS A N 1
ATOM 668 C CA . CYS A 1 91 ? 2.370 8.717 9.387 1.00 92.62 91 CYS A CA 1
ATOM 669 C C . CYS A 1 91 ? 3.738 9.336 9.039 1.00 92.62 91 CYS A C 1
ATOM 671 O O . CYS A 1 91 ? 4.267 9.045 7.966 1.00 92.62 91 CYS A O 1
ATOM 673 N N . GLN A 1 92 ? 4.284 10.216 9.887 1.00 91.12 92 GLN A N 1
ATOM 674 C CA . GLN A 1 92 ? 5.567 10.894 9.649 1.00 91.12 92 GLN A CA 1
ATOM 675 C C . GLN A 1 92 ? 6.755 10.186 10.317 1.00 91.12 92 GLN A C 1
ATOM 677 O O . GLN A 1 92 ? 7.907 10.498 10.021 1.00 91.12 92 GLN A O 1
ATOM 682 N N . VAL A 1 93 ? 6.482 9.224 11.197 1.00 90.56 93 VAL A N 1
ATOM 683 C CA . VAL A 1 93 ? 7.486 8.460 11.950 1.00 90.56 93 VAL A CA 1
ATOM 684 C C . VAL A 1 93 ? 7.494 6.991 11.526 1.00 90.56 93 VAL A C 1
ATOM 686 O O . VAL A 1 93 ? 6.570 6.518 10.861 1.00 90.56 93 VAL A O 1
ATOM 689 N N . ASP A 1 94 ? 8.547 6.261 11.894 1.00 87.38 94 ASP A N 1
ATOM 690 C CA . ASP A 1 94 ? 8.756 4.891 11.421 1.00 87.38 94 ASP A CA 1
ATOM 691 C C . ASP A 1 94 ? 7.911 3.835 12.130 1.00 87.38 94 ASP A C 1
ATOM 693 O O . ASP A 1 94 ? 7.533 2.846 11.495 1.00 87.38 94 ASP A O 1
ATOM 697 N N . SER A 1 95 ? 7.597 4.050 13.409 1.00 90.50 95 SER A N 1
ATOM 698 C CA . SER A 1 95 ? 6.856 3.098 14.239 1.00 90.50 95 SER A CA 1
ATOM 699 C C . SER A 1 95 ? 5.788 3.763 15.121 1.00 90.50 95 SER A C 1
ATOM 701 O O . SER A 1 95 ? 5.772 4.984 15.314 1.00 90.50 95 SER A O 1
ATOM 703 N N . ILE A 1 96 ? 4.869 2.957 15.662 1.00 93.88 96 ILE A N 1
ATOM 704 C CA . ILE A 1 96 ? 3.859 3.406 16.629 1.00 93.88 96 ILE A CA 1
ATOM 705 C C . ILE A 1 96 ? 4.550 3.773 17.940 1.00 93.88 96 ILE A C 1
ATOM 707 O O . ILE A 1 96 ? 4.155 4.723 18.611 1.00 93.88 96 ILE A O 1
ATOM 711 N N . GLU A 1 97 ? 5.603 3.044 18.295 1.00 94.56 97 GLU A N 1
ATOM 712 C CA . GLU A 1 97 ? 6.450 3.316 19.445 1.00 94.56 97 GLU A CA 1
ATOM 713 C C . GLU A 1 97 ? 7.089 4.705 19.344 1.00 94.56 97 GLU A C 1
ATOM 715 O O . GLU A 1 97 ? 7.031 5.459 20.313 1.00 94.56 97 GLU A O 1
ATOM 720 N N . ASP A 1 98 ? 7.606 5.089 18.175 1.00 93.50 98 ASP A N 1
ATOM 721 C CA . ASP A 1 98 ? 8.163 6.430 17.954 1.00 93.50 98 ASP A CA 1
ATOM 722 C C . ASP A 1 98 ? 7.091 7.514 18.076 1.00 93.50 98 ASP A C 1
ATOM 724 O O . ASP A 1 98 ? 7.318 8.538 18.725 1.00 93.50 98 ASP A O 1
ATOM 728 N N . ALA A 1 99 ? 5.892 7.272 17.532 1.00 94.25 99 ALA A N 1
ATOM 729 C CA . ALA A 1 99 ? 4.764 8.191 17.682 1.00 94.25 99 ALA A CA 1
ATOM 730 C C . ALA A 1 99 ? 4.421 8.398 19.168 1.00 94.25 99 ALA A C 1
ATOM 732 O O . ALA A 1 99 ? 4.299 9.531 19.636 1.00 94.25 99 ALA A O 1
ATOM 733 N N . LYS A 1 100 ? 4.331 7.309 19.938 1.00 95.31 100 LYS A N 1
ATOM 734 C CA . LYS A 1 100 ? 4.052 7.355 21.380 1.00 95.31 100 LYS A CA 1
ATOM 735 C C . LYS A 1 100 ? 5.169 8.040 22.166 1.00 95.31 100 LYS A C 1
ATOM 737 O O . LYS A 1 100 ? 4.878 8.818 23.070 1.00 95.31 100 LYS A O 1
ATOM 742 N N . ASN A 1 101 ? 6.433 7.799 21.815 1.00 94.44 101 ASN A N 1
ATOM 743 C CA . ASN A 1 101 ? 7.585 8.464 22.433 1.00 94.44 101 ASN A CA 1
ATOM 744 C C . ASN A 1 101 ? 7.580 9.980 22.173 1.00 94.44 101 ASN A C 1
ATOM 746 O O . ASN A 1 101 ? 8.021 10.747 23.027 1.00 94.44 101 ASN A O 1
ATOM 750 N N . ALA A 1 102 ? 7.024 10.418 21.040 1.00 93.56 102 ALA A N 1
ATOM 751 C CA . ALA A 1 102 ? 6.763 11.826 20.737 1.00 93.56 102 ALA A CA 1
ATOM 752 C C . ALA A 1 102 ? 5.495 12.387 21.425 1.00 93.56 102 ALA A C 1
ATOM 754 O O . ALA A 1 102 ? 5.115 13.532 21.187 1.00 93.56 102 ALA A O 1
ATOM 755 N N . GLY A 1 103 ? 4.826 11.598 22.274 1.00 93.81 103 GLY A N 1
ATOM 756 C CA . GLY A 1 103 ? 3.606 11.976 22.990 1.00 93.81 103 GLY A CA 1
ATOM 757 C C . GLY A 1 103 ? 2.320 11.876 22.164 1.00 93.81 103 GLY A C 1
ATOM 758 O O . GLY A 1 103 ? 1.255 12.227 22.669 1.00 93.81 103 GLY A O 1
ATOM 759 N N . ALA A 1 104 ? 2.392 11.404 20.916 1.00 96.56 104 ALA A N 1
ATOM 760 C CA . ALA A 1 104 ? 1.227 11.192 20.064 1.00 96.56 104 ALA A CA 1
ATOM 761 C C . ALA A 1 104 ? 0.370 10.012 20.552 1.00 96.56 104 ALA A C 1
ATOM 763 O O . ALA A 1 104 ? 0.752 9.266 21.456 1.00 96.56 104 ALA A O 1
ATOM 764 N N . LEU A 1 105 ? -0.790 9.829 19.914 1.00 97.81 105 LEU A N 1
ATOM 765 C CA . LEU A 1 105 ? -1.743 8.761 20.215 1.00 97.81 105 LEU A CA 1
ATOM 766 C C . LEU A 1 105 ? -2.083 8.691 21.713 1.00 97.81 105 LEU A C 1
ATOM 768 O O . LEU A 1 105 ? -2.046 7.625 22.320 1.00 97.81 105 LEU A O 1
ATOM 772 N N . THR A 1 106 ? -2.403 9.825 22.333 1.00 97.75 106 THR A N 1
ATOM 773 C CA . THR A 1 106 ? -2.824 9.884 23.741 1.00 97.75 106 THR A CA 1
ATOM 774 C C . THR A 1 106 ? -4.235 10.449 23.856 1.00 97.75 106 THR A C 1
ATOM 776 O O . THR A 1 106 ? -4.548 11.482 23.262 1.00 97.75 106 THR A O 1
ATOM 779 N N . LEU A 1 107 ? -5.083 9.768 24.625 1.00 96.31 107 LEU A N 1
ATOM 780 C CA . LEU A 1 107 ? -6.440 10.189 24.956 1.00 96.31 107 LEU A CA 1
ATOM 781 C C . LEU A 1 107 ? -6.557 10.386 26.471 1.00 96.31 107 LEU A C 1
ATOM 783 O O . LEU A 1 107 ? -6.566 9.414 27.227 1.00 96.31 107 LEU A O 1
ATOM 787 N N . GLY A 1 108 ? -6.650 11.639 26.902 1.00 94.94 108 GLY A N 1
ATOM 788 C CA . GLY A 1 108 ? -6.930 12.021 28.281 1.00 94.94 108 GLY A CA 1
ATOM 789 C C . GLY A 1 108 ? -8.433 12.072 28.533 1.00 94.94 108 GLY A C 1
ATOM 790 O O . GLY A 1 108 ? -9.139 12.884 27.933 1.00 94.94 108 GLY A O 1
ATOM 791 N N . LEU A 1 109 ? -8.933 11.214 29.421 1.00 91.69 109 LEU A N 1
ATOM 792 C CA . LEU A 1 109 ? -10.340 11.172 29.815 1.00 91.69 109 LEU A CA 1
ATOM 793 C C . LEU A 1 109 ? -10.542 11.845 31.178 1.00 91.69 109 LEU A C 1
ATOM 795 O O . LEU A 1 109 ? -9.772 11.577 32.102 1.00 91.69 109 LEU A O 1
ATOM 799 N N . PRO A 1 110 ? -11.564 12.699 31.345 1.00 90.44 110 PRO A N 1
ATOM 800 C CA . PRO A 1 110 ? -11.863 13.285 32.642 1.00 90.44 110 PRO A CA 1
ATOM 801 C C . PRO A 1 110 ? -12.346 12.210 33.620 1.00 90.44 110 PRO A C 1
ATOM 803 O O . PRO A 1 110 ? -13.219 11.410 33.286 1.00 90.44 110 PRO A O 1
ATOM 806 N N . THR A 1 111 ? -11.782 12.198 34.827 1.00 84.81 111 THR A N 1
ATOM 807 C CA . THR A 1 111 ? -12.129 11.225 35.877 1.00 84.81 111 THR A CA 1
ATOM 808 C C . THR A 1 111 ? -13.075 11.784 36.934 1.00 84.81 111 THR A C 1
ATOM 810 O O . THR A 1 111 ? -13.814 11.020 37.547 1.00 84.81 111 THR A O 1
ATOM 813 N N . ASP A 1 112 ? -13.109 13.109 37.093 1.00 84.44 112 ASP A N 1
ATOM 814 C CA . ASP A 1 112 ? -13.836 13.799 38.168 1.00 84.44 112 ASP A CA 1
ATOM 815 C C . ASP A 1 112 ? -15.095 14.508 37.636 1.00 84.44 112 ASP A C 1
ATOM 817 O O . ASP A 1 112 ? -15.376 15.660 37.966 1.00 84.44 112 ASP A O 1
ATOM 821 N N . VAL A 1 113 ? -15.837 13.835 36.755 1.00 81.88 113 VAL A N 1
ATOM 822 C CA . VAL A 1 113 ? -17.052 14.363 36.111 1.00 81.88 113 VAL A CA 1
ATOM 823 C C . VAL A 1 113 ? -18.263 13.483 36.404 1.00 81.88 113 VAL A C 1
ATOM 825 O O . VAL A 1 113 ? -18.136 12.301 36.727 1.00 81.88 113 VAL A O 1
ATOM 828 N N . SER A 1 114 ? -19.464 14.050 36.287 1.00 83.56 114 SER A N 1
ATOM 829 C CA . SER A 1 114 ? -20.702 13.277 36.417 1.00 83.56 114 SER A CA 1
ATOM 830 C C . SER A 1 114 ? -20.831 12.226 35.306 1.00 83.56 114 SER A C 1
ATOM 832 O O . SER A 1 114 ? -20.288 12.383 34.211 1.00 83.56 114 SER A O 1
ATOM 834 N N . SER A 1 115 ? -21.618 11.170 35.536 1.00 78.56 115 SER A N 1
ATOM 835 C CA . SER A 1 115 ? -21.856 10.135 34.518 1.00 78.56 115 SER A CA 1
ATOM 836 C C . SER A 1 115 ? -22.443 10.705 33.219 1.00 78.56 115 SER A C 1
ATOM 838 O O . SER A 1 115 ? -22.092 10.240 32.140 1.00 78.56 115 SER A O 1
ATOM 840 N N . SER A 1 116 ? -23.293 11.736 33.295 1.00 80.00 116 SER A N 1
ATOM 841 C CA . SER A 1 116 ? -23.842 12.409 32.109 1.00 80.00 116 SER A CA 1
ATOM 842 C C . SER A 1 116 ? -22.787 13.180 31.316 1.00 80.00 116 SER A C 1
ATOM 844 O O . SER A 1 116 ? -22.804 13.149 30.088 1.00 80.00 116 SER A O 1
ATOM 846 N N . GLU A 1 117 ? -21.858 13.849 31.999 1.00 83.62 117 GLU A N 1
ATOM 847 C CA . GLU A 1 117 ? -20.751 14.563 31.349 1.00 83.62 117 GLU A CA 1
ATOM 848 C C . GLU A 1 117 ? -19.755 13.579 30.734 1.00 83.62 117 GLU A C 1
ATOM 850 O O . GLU A 1 117 ? -19.293 13.786 29.612 1.00 83.62 117 GLU A O 1
ATOM 855 N N . LEU A 1 118 ? -19.477 12.468 31.421 1.00 82.56 118 LEU A N 1
ATOM 856 C CA . LEU A 1 118 ? -18.631 11.410 30.884 1.00 82.56 118 LEU A CA 1
ATOM 857 C C . LEU A 1 118 ? -19.252 10.779 29.631 1.00 82.56 118 LEU A C 1
ATOM 859 O O . LEU A 1 118 ? -18.552 10.611 28.640 1.00 82.56 118 LEU A O 1
ATOM 863 N N . LEU A 1 119 ? -20.561 10.510 29.611 1.00 81.56 119 LEU A N 1
ATOM 864 C CA . LEU A 1 119 ? -21.249 10.026 28.405 1.00 81.56 119 LEU A CA 1
ATOM 865 C C . LEU A 1 119 ? -21.159 11.026 27.243 1.00 81.56 119 LEU A C 1
ATOM 867 O O . LEU A 1 119 ? -20.914 10.630 26.104 1.00 81.56 119 LEU A O 1
ATOM 871 N N . GLN A 1 120 ? -21.285 12.327 27.517 1.00 85.19 120 GLN A N 1
ATOM 872 C CA . GLN A 1 120 ? -21.094 13.356 26.494 1.00 85.19 120 GLN A CA 1
ATOM 873 C C . GLN A 1 120 ? -19.661 13.351 25.941 1.00 85.19 120 GLN A C 1
ATOM 875 O O . GLN A 1 120 ? -19.463 13.500 24.736 1.00 85.19 120 GLN A O 1
ATOM 880 N N . VAL A 1 121 ? -18.657 13.140 26.792 1.00 86.56 121 VAL A N 1
ATOM 881 C CA . VAL A 1 121 ? -17.261 12.988 26.365 1.00 86.56 121 VAL A CA 1
ATOM 882 C C . VAL A 1 121 ? -17.074 11.729 25.515 1.00 86.56 121 VAL A C 1
ATOM 884 O O . VAL A 1 121 ? -16.495 11.805 24.433 1.00 86.56 121 VAL A O 1
ATOM 887 N N . LEU A 1 122 ? -17.606 10.589 25.959 1.00 87.31 122 LEU A N 1
ATOM 888 C CA . LEU A 1 122 ? -17.471 9.311 25.259 1.00 87.31 122 LEU A CA 1
ATOM 889 C C . LEU A 1 122 ? -18.202 9.292 23.907 1.00 87.31 122 LEU A C 1
ATOM 891 O O . LEU A 1 122 ? -17.749 8.612 22.989 1.00 87.31 122 LEU A O 1
ATOM 895 N N . SER A 1 123 ? -19.245 10.110 23.728 1.00 87.94 123 SER A N 1
ATOM 896 C CA . SER A 1 123 ? -19.931 10.268 22.436 1.00 87.94 123 SER A CA 1
ATOM 897 C C . SER A 1 123 ? -19.021 10.776 21.303 1.00 87.94 123 SER A C 1
ATOM 899 O O . SER A 1 123 ? -19.367 10.649 20.131 1.00 87.94 123 SER A O 1
ATOM 901 N N . GLN A 1 124 ? -17.837 11.313 21.630 1.00 91.62 124 GLN A N 1
ATOM 902 C CA . GLN A 1 124 ? -16.837 11.760 20.653 1.00 91.62 124 GLN A CA 1
ATOM 903 C C . GLN A 1 124 ? -15.915 10.629 20.167 1.00 91.62 124 GLN A C 1
ATOM 905 O O . GLN A 1 124 ? -15.194 10.806 19.184 1.00 91.62 124 GLN A O 1
ATOM 910 N N . LEU A 1 125 ? -15.928 9.455 20.812 1.00 92.75 125 LEU A N 1
ATOM 911 C CA . LEU A 1 125 ? -15.066 8.323 20.451 1.00 92.75 125 LEU A CA 1
ATOM 912 C C . LEU A 1 125 ? -15.177 7.888 18.981 1.00 92.75 125 LEU A C 1
ATOM 914 O O . LEU A 1 125 ? -14.125 7.626 18.397 1.00 92.75 125 LEU A O 1
ATOM 918 N N . PRO A 1 126 ? -16.364 7.844 18.338 1.00 92.56 126 PRO A N 1
ATOM 919 C CA . PRO A 1 126 ? -16.460 7.491 16.921 1.00 92.56 126 PRO A CA 1
ATOM 920 C C . PRO A 1 126 ? -15.629 8.405 16.009 1.00 92.56 126 PRO A C 1
ATOM 922 O O . PRO A 1 126 ? -15.011 7.928 15.056 1.00 92.56 126 PRO A O 1
ATOM 925 N N . GLU A 1 127 ? -15.546 9.698 16.326 1.00 94.12 127 GLU A N 1
ATOM 926 C CA . GLU A 1 127 ? -14.744 10.660 15.564 1.00 94.12 127 GLU A CA 1
ATOM 927 C C . GLU A 1 127 ? -13.244 10.496 15.842 1.00 94.12 127 GLU A C 1
ATOM 929 O O . GLU A 1 127 ? -12.424 10.593 14.931 1.00 94.12 127 GLU A O 1
ATOM 934 N N . ILE A 1 128 ? -12.863 10.144 17.074 1.00 96.25 128 ILE A N 1
ATOM 935 C CA . ILE A 1 128 ? -11.466 9.834 17.426 1.00 96.25 128 ILE A CA 1
ATOM 936 C C . ILE A 1 128 ? -11.011 8.548 16.729 1.00 96.25 128 ILE A C 1
ATOM 938 O O . ILE A 1 128 ? -9.907 8.495 16.176 1.00 96.25 128 ILE A O 1
ATOM 942 N N . VAL A 1 129 ? -11.874 7.530 16.683 1.00 96.44 129 VAL A N 1
ATOM 943 C CA . VAL A 1 129 ? -11.654 6.298 15.916 1.00 96.44 129 VAL A CA 1
ATOM 944 C C . VAL A 1 129 ? -11.423 6.631 14.451 1.00 96.44 129 VAL A C 1
ATOM 946 O O . VAL A 1 129 ? -10.486 6.101 13.873 1.00 96.44 129 VAL A O 1
ATOM 949 N N . LYS A 1 130 ? -12.198 7.544 13.860 1.00 93.56 130 LYS A N 1
ATOM 950 C CA . LYS A 1 130 ? -12.063 7.934 12.448 1.00 93.56 130 LYS A CA 1
ATOM 951 C C . LYS A 1 130 ? -11.001 9.003 12.180 1.00 93.56 130 LYS A C 1
ATOM 953 O O . LYS A 1 130 ? -10.769 9.323 11.013 1.00 93.56 130 LYS A O 1
ATOM 958 N N . SER A 1 131 ? -10.361 9.539 13.219 1.00 94.56 131 SER A N 1
ATOM 959 C CA . SER A 1 131 ? -9.399 10.633 13.101 1.00 94.56 131 SER A CA 1
ATOM 960 C C . SER A 1 131 ? -8.204 10.273 12.214 1.00 94.56 131 SER A C 1
ATOM 962 O O . SER A 1 131 ? -7.822 9.108 12.074 1.00 94.56 131 SER A O 1
ATOM 964 N N . ARG A 1 132 ? -7.555 11.301 11.655 1.00 92.75 132 ARG A N 1
ATOM 965 C CA . ARG A 1 132 ? -6.316 11.162 10.872 1.00 92.75 132 ARG A CA 1
ATOM 966 C C . ARG A 1 132 ? -5.242 10.363 11.618 1.00 92.75 132 ARG A C 1
ATOM 968 O O . ARG A 1 132 ? -4.618 9.492 11.021 1.00 92.75 132 ARG A O 1
ATOM 975 N N . ALA A 1 133 ? -5.066 10.609 12.917 1.00 95.62 133 ALA A N 1
ATOM 976 C CA . ALA A 1 133 ? -4.096 9.888 13.738 1.00 95.62 133 ALA A CA 1
ATOM 977 C C . ALA A 1 133 ? -4.412 8.383 13.820 1.00 95.62 133 ALA A C 1
ATOM 979 O O . ALA A 1 133 ? -3.523 7.560 13.613 1.00 95.62 133 ALA A O 1
ATOM 980 N N . SER A 1 134 ? -5.681 8.011 14.020 1.00 96.00 134 SER A N 1
ATOM 981 C CA . SER A 1 134 ? -6.117 6.607 14.027 1.00 96.00 134 SER A CA 1
ATOM 982 C C . SER A 1 134 ? -5.962 5.928 12.663 1.00 96.00 134 SER A C 1
ATOM 984 O O . SER A 1 134 ? -5.518 4.781 12.599 1.00 96.00 134 SER A O 1
ATOM 986 N N . ARG A 1 135 ? -6.249 6.637 11.563 1.00 92.75 135 ARG A N 1
ATOM 987 C CA . ARG A 1 135 ? -6.000 6.144 10.195 1.00 92.75 135 ARG A CA 1
ATOM 988 C C . ARG A 1 135 ? -4.513 5.890 9.956 1.00 92.75 135 ARG A C 1
A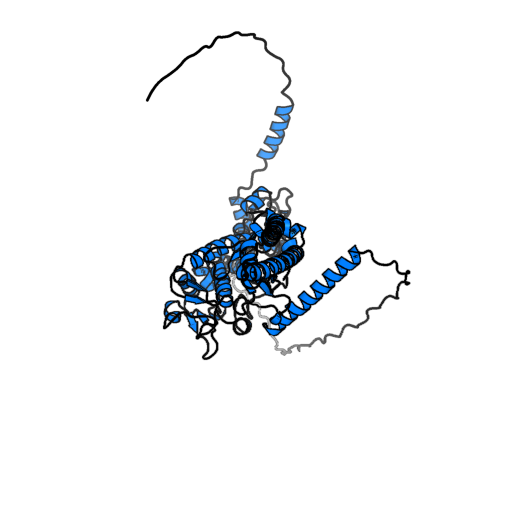TOM 990 O O . ARG A 1 135 ? -4.142 4.826 9.470 1.00 92.75 135 ARG A O 1
ATOM 997 N N . CYS A 1 136 ? -3.655 6.824 10.362 1.00 93.50 136 CYS A N 1
ATOM 998 C CA . CYS A 1 136 ? -2.205 6.671 10.274 1.00 93.50 136 CYS A CA 1
ATOM 999 C C . CYS A 1 136 ? -1.676 5.520 11.132 1.00 93.50 136 CYS A C 1
ATOM 1001 O O . CYS A 1 136 ? -0.837 4.742 10.679 1.00 93.50 136 CYS A O 1
ATOM 1003 N N . ALA A 1 137 ? -2.204 5.353 12.342 1.00 94.81 137 ALA A N 1
ATOM 1004 C CA . ALA A 1 137 ? -1.846 4.227 13.188 1.00 94.81 137 ALA A CA 1
ATOM 1005 C C . ALA A 1 137 ? -2.268 2.880 12.566 1.00 94.81 137 ALA A C 1
ATOM 1007 O O . ALA A 1 137 ? -1.512 1.907 12.575 1.00 94.81 137 ALA A O 1
ATOM 1008 N N . TYR A 1 138 ? -3.444 2.834 11.932 1.00 94.12 138 TYR A N 1
ATOM 1009 C CA . TYR A 1 138 ? -3.868 1.683 11.136 1.00 94.12 138 TYR A CA 1
ATOM 1010 C C . TYR A 1 138 ? -2.944 1.429 9.934 1.00 94.12 138 TYR A C 1
ATOM 1012 O O . TYR A 1 138 ? -2.592 0.277 9.687 1.00 94.12 138 TYR A O 1
ATOM 1020 N N . LYS A 1 139 ? -2.477 2.468 9.223 1.00 90.75 139 LYS A N 1
ATOM 1021 C CA . LYS A 1 139 ? -1.508 2.319 8.118 1.00 90.75 139 LYS A CA 1
ATOM 1022 C C . LYS A 1 139 ? -0.209 1.654 8.560 1.00 90.75 139 LYS A C 1
ATOM 1024 O O . LYS A 1 139 ? 0.324 0.817 7.838 1.00 90.75 139 LYS A O 1
ATOM 1029 N N . GLN A 1 140 ? 0.272 1.951 9.762 1.00 90.75 140 GLN A N 1
ATOM 1030 C CA . GLN A 1 140 ? 1.443 1.261 10.290 1.00 90.75 140 GLN A CA 1
ATOM 1031 C C . GLN A 1 140 ? 1.191 -0.235 10.535 1.00 90.75 140 GLN A C 1
ATOM 1033 O O . GLN A 1 140 ? 2.039 -1.063 10.207 1.00 90.75 140 GLN A O 1
ATOM 1038 N N . LYS A 1 141 ? 0.002 -0.617 11.019 1.00 92.12 141 LYS A N 1
ATOM 1039 C CA . LYS A 1 141 ? -0.377 -2.039 11.090 1.00 92.12 141 LYS A CA 1
ATOM 1040 C C . LYS A 1 141 ? -0.460 -2.684 9.709 1.00 92.12 141 LYS A C 1
ATOM 1042 O O . LYS A 1 141 ? 0.017 -3.802 9.535 1.00 92.12 141 LYS A O 1
ATOM 1047 N N . VAL A 1 142 ? -1.035 -1.978 8.731 1.00 91.75 142 VAL A N 1
ATOM 1048 C CA . VAL A 1 142 ? -1.100 -2.422 7.328 1.00 91.75 142 VAL A CA 1
ATOM 1049 C C . VAL A 1 142 ? 0.303 -2.665 6.777 1.00 91.75 142 VAL A C 1
ATOM 1051 O O . VAL A 1 142 ? 0.512 -3.680 6.129 1.00 91.75 142 VAL A O 1
ATOM 1054 N N . SER A 1 143 ? 1.273 -1.801 7.088 1.00 89.62 143 SER A N 1
ATOM 1055 C CA . SER A 1 143 ? 2.682 -1.979 6.709 1.00 89.62 143 SER A CA 1
ATOM 1056 C C . SER A 1 143 ? 3.262 -3.300 7.219 1.00 89.62 143 SER A C 1
ATOM 1058 O O . SER A 1 143 ? 3.804 -4.095 6.448 1.00 89.62 143 SER A O 1
ATOM 1060 N N . LEU A 1 144 ? 3.081 -3.589 8.512 1.00 91.25 144 LEU A N 1
ATOM 1061 C CA . LEU A 1 144 ? 3.553 -4.839 9.116 1.00 91.25 144 LEU A CA 1
ATOM 1062 C C . LEU A 1 144 ? 2.870 -6.067 8.496 1.00 91.25 144 LEU A C 1
ATOM 1064 O O . LEU A 1 144 ? 3.535 -7.057 8.190 1.00 91.25 144 LEU A O 1
ATOM 1068 N N . ALA A 1 145 ? 1.558 -5.988 8.267 1.00 93.56 145 ALA A N 1
ATOM 1069 C CA . ALA A 1 145 ? 0.786 -7.046 7.626 1.00 93.56 145 ALA A CA 1
ATOM 1070 C C . ALA A 1 145 ? 1.178 -7.263 6.156 1.00 93.56 145 ALA A C 1
ATOM 1072 O O . ALA A 1 145 ? 1.290 -8.406 5.722 1.00 93.56 145 ALA A O 1
ATOM 1073 N N . ALA A 1 146 ? 1.447 -6.191 5.406 1.00 91.62 146 ALA A N 1
ATOM 1074 C CA . ALA A 1 146 ? 1.944 -6.250 4.034 1.00 91.62 146 ALA A CA 1
ATOM 1075 C C . ALA A 1 146 ? 3.289 -6.940 3.965 1.00 91.62 146 ALA A C 1
ATOM 1077 O O . ALA A 1 146 ? 3.441 -7.892 3.204 1.00 91.62 146 ALA A O 1
ATOM 1078 N N . LYS A 1 147 ? 4.231 -6.545 4.818 1.00 90.88 147 LYS A N 1
ATOM 1079 C CA . LYS A 1 147 ? 5.520 -7.221 4.893 1.00 90.88 147 LYS A CA 1
ATOM 1080 C C . LYS A 1 147 ? 5.350 -8.714 5.192 1.00 90.88 147 LYS A C 1
ATOM 1082 O O . LYS A 1 147 ? 5.853 -9.540 4.436 1.00 90.88 147 LYS A O 1
ATOM 1087 N N . ALA A 1 148 ? 4.566 -9.067 6.212 1.00 94.06 148 ALA A N 1
ATOM 1088 C CA . ALA A 1 148 ? 4.334 -10.461 6.590 1.00 94.06 148 ALA A CA 1
ATOM 1089 C C . ALA A 1 148 ? 3.665 -11.293 5.477 1.00 94.06 148 ALA A C 1
ATOM 1091 O O . ALA A 1 148 ? 4.112 -12.403 5.183 1.00 94.06 148 ALA A O 1
ATOM 1092 N N . ALA A 1 149 ? 2.608 -10.773 4.849 1.00 94.38 149 ALA A N 1
ATOM 1093 C CA . ALA A 1 149 ? 1.878 -11.457 3.783 1.00 94.38 149 ALA A CA 1
ATOM 1094 C C . ALA A 1 149 ? 2.754 -11.658 2.542 1.00 94.38 149 ALA A C 1
ATOM 1096 O O . ALA A 1 149 ? 2.846 -12.755 1.986 1.00 94.38 149 ALA A O 1
ATOM 1097 N N . LEU A 1 150 ? 3.422 -10.590 2.112 1.00 92.56 150 LEU A N 1
ATOM 1098 C CA . LEU A 1 150 ? 4.167 -10.572 0.863 1.00 92.56 150 LEU A CA 1
ATOM 1099 C C . LEU A 1 150 ? 5.466 -11.364 0.966 1.00 92.56 150 LEU A C 1
ATOM 1101 O O . LEU A 1 150 ? 5.794 -12.077 0.021 1.00 92.56 150 LEU A O 1
ATOM 1105 N N . GLU A 1 151 ? 6.140 -11.351 2.119 1.00 92.62 151 GLU A N 1
ATOM 1106 C CA . GLU A 1 151 ? 7.268 -12.251 2.379 1.00 92.62 151 GLU A CA 1
ATOM 1107 C C . GLU A 1 151 ? 6.831 -13.721 2.283 1.00 92.62 151 GLU A C 1
ATOM 1109 O O . GLU A 1 151 ? 7.528 -14.525 1.666 1.00 92.62 151 GLU A O 1
ATOM 1114 N N . LYS A 1 152 ? 5.660 -14.102 2.818 1.00 94.38 152 LYS A N 1
ATOM 1115 C CA . LYS A 1 152 ? 5.141 -15.479 2.684 1.00 94.38 152 LYS A CA 1
ATOM 1116 C C . LYS A 1 152 ? 4.847 -15.851 1.228 1.00 94.38 152 LYS A C 1
ATOM 1118 O O . LYS A 1 152 ? 5.157 -16.969 0.820 1.00 94.38 152 LYS A O 1
ATOM 1123 N N . ILE A 1 153 ? 4.288 -14.933 0.435 1.00 92.38 153 ILE A N 1
ATOM 1124 C CA . ILE A 1 153 ? 4.041 -15.157 -1.002 1.00 92.38 153 ILE A CA 1
ATOM 1125 C C . ILE A 1 153 ? 5.366 -15.286 -1.766 1.00 92.38 153 ILE A C 1
ATOM 1127 O O . ILE A 1 153 ? 5.538 -16.221 -2.545 1.00 92.38 153 ILE A O 1
ATOM 1131 N N . GLN A 1 154 ? 6.320 -14.384 -1.531 1.00 89.56 154 GLN A N 1
ATOM 1132 C CA . GLN A 1 154 ? 7.631 -14.379 -2.188 1.00 89.56 154 GLN A CA 1
ATOM 1133 C C . GLN A 1 154 ? 8.470 -15.614 -1.844 1.00 89.56 154 GLN A C 1
ATOM 1135 O O . GLN A 1 154 ? 9.137 -16.179 -2.716 1.00 89.56 154 GLN A O 1
ATOM 1140 N N . ASN A 1 155 ? 8.383 -16.072 -0.594 1.00 91.25 155 ASN A N 1
ATOM 1141 C CA . ASN A 1 155 ? 9.067 -17.267 -0.114 1.00 91.25 155 ASN A CA 1
ATOM 1142 C C . ASN A 1 155 ? 8.439 -18.572 -0.619 1.00 91.25 155 ASN A C 1
ATOM 1144 O O . ASN A 1 155 ? 9.037 -19.631 -0.429 1.00 91.25 155 ASN A O 1
ATOM 1148 N N . ASN A 1 156 ? 7.280 -18.538 -1.286 1.00 92.19 156 ASN A N 1
ATOM 1149 C CA . ASN A 1 156 ? 6.723 -19.720 -1.931 1.00 92.19 156 ASN A CA 1
ATOM 1150 C C . ASN A 1 156 ? 7.477 -20.014 -3.246 1.00 92.19 156 ASN A C 1
ATOM 1152 O O . ASN A 1 156 ? 7.252 -19.341 -4.257 1.00 92.19 156 ASN A O 1
ATOM 1156 N N . PRO A 1 157 ? 8.321 -21.064 -3.316 1.00 88.94 157 PRO A N 1
ATOM 1157 C CA . PRO A 1 157 ? 9.091 -21.356 -4.525 1.00 88.94 157 PRO A CA 1
ATOM 1158 C C . PRO A 1 157 ? 8.212 -21.784 -5.709 1.00 88.94 157 PRO A C 1
ATOM 1160 O O . PRO A 1 157 ? 8.676 -21.744 -6.848 1.00 88.94 157 PRO A O 1
ATOM 1163 N N . ASN A 1 158 ? 6.964 -22.185 -5.444 1.00 88.62 158 ASN A N 1
ATOM 1164 C CA . ASN A 1 158 ? 6.000 -22.658 -6.433 1.00 88.62 158 ASN A CA 1
ATOM 1165 C C . ASN A 1 158 ? 5.013 -21.570 -6.882 1.00 88.62 158 ASN A C 1
ATOM 1167 O O . ASN A 1 158 ? 4.156 -21.848 -7.727 1.00 88.62 158 ASN A O 1
ATOM 1171 N N . PHE A 1 159 ? 5.102 -20.365 -6.318 1.00 87.44 159 PHE A N 1
ATOM 1172 C CA . PHE A 1 159 ? 4.336 -19.216 -6.773 1.00 87.44 159 PHE A CA 1
ATOM 1173 C C . PHE A 1 159 ? 5.101 -18.501 -7.887 1.00 87.44 159 PHE A C 1
ATOM 1175 O O . PHE A 1 159 ? 6.285 -18.183 -7.748 1.00 87.44 159 PHE A O 1
ATOM 1182 N N . VAL A 1 160 ? 4.435 -18.282 -9.018 1.00 83.19 160 VAL A N 1
ATOM 1183 C CA . VAL A 1 160 ? 5.035 -17.639 -10.187 1.00 83.19 160 VAL A CA 1
ATOM 1184 C C . VAL A 1 160 ? 4.097 -16.564 -10.688 1.00 83.19 160 VAL A C 1
ATOM 1186 O O . VAL A 1 160 ? 2.965 -16.832 -11.067 1.00 83.19 160 VAL A O 1
ATOM 1189 N N . PHE A 1 161 ? 4.590 -15.344 -10.780 1.00 76.62 161 PHE A N 1
ATOM 1190 C CA . PHE A 1 161 ? 3.904 -14.350 -11.579 1.00 76.62 161 PHE A CA 1
ATOM 1191 C C . PHE A 1 161 ? 4.293 -14.516 -13.060 1.00 76.62 161 PHE A C 1
ATOM 1193 O O . PHE A 1 161 ? 5.470 -14.696 -13.397 1.00 76.62 161 PHE A O 1
ATOM 1200 N N . THR A 1 162 ? 3.322 -14.464 -13.965 1.00 70.69 162 THR A N 1
ATOM 1201 C CA . THR A 1 162 ? 3.516 -14.674 -15.412 1.00 70.69 162 THR A CA 1
ATOM 1202 C C . THR A 1 162 ? 3.410 -13.369 -16.199 1.00 70.69 162 THR A C 1
ATOM 1204 O O . THR A 1 162 ? 2.522 -12.566 -15.946 1.00 70.69 162 THR A O 1
ATOM 1207 N N . LYS A 1 163 ? 4.314 -13.170 -17.174 1.00 59.41 163 LYS A N 1
ATOM 1208 C CA . LYS A 1 163 ? 4.335 -11.993 -18.074 1.00 59.41 163 LYS A CA 1
ATOM 1209 C C . LYS A 1 163 ? 3.347 -12.079 -19.232 1.00 59.41 163 LYS A C 1
ATOM 1211 O O . LYS A 1 163 ? 2.972 -11.067 -19.803 1.00 59.41 163 LYS A O 1
ATOM 1216 N N . LYS A 1 164 ? 2.977 -13.293 -19.633 1.00 55.09 164 LYS A N 1
ATOM 1217 C CA . LYS A 1 164 ? 2.048 -13.508 -20.744 1.00 55.09 164 LYS A CA 1
ATOM 1218 C C . LYS A 1 164 ? 0.661 -13.728 -20.183 1.00 55.09 164 LYS A C 1
ATOM 1220 O O . LYS A 1 164 ? 0.547 -14.445 -19.184 1.00 55.09 164 LYS A O 1
ATOM 1225 N N . PHE A 1 165 ? -0.354 -13.209 -20.885 1.00 53.22 165 PHE A N 1
ATOM 1226 C CA . PHE A 1 165 ? -1.717 -13.733 -20.812 1.00 53.22 165 PHE A CA 1
ATOM 1227 C C . PHE A 1 165 ? -1.607 -15.248 -20.697 1.00 53.22 165 PHE A C 1
ATOM 1229 O O . PHE A 1 165 ? -1.077 -15.900 -21.608 1.00 53.22 165 PHE A O 1
ATOM 1236 N N . LEU A 1 166 ? -2.006 -15.805 -19.551 1.00 54.97 166 LEU A N 1
ATOM 1237 C CA . LEU A 1 166 ? -2.019 -17.250 -19.447 1.00 54.97 166 LEU A CA 1
ATOM 1238 C C . LEU A 1 166 ? -2.962 -17.714 -20.558 1.00 54.97 166 LEU A C 1
ATOM 1240 O O . LEU A 1 166 ? -4.003 -17.085 -20.772 1.00 54.97 166 LEU A O 1
ATOM 1244 N N . PRO A 1 167 ? -2.676 -18.827 -21.243 1.00 49.12 167 PRO A N 1
ATOM 1245 C CA . PRO A 1 167 ? -3.657 -19.423 -22.148 1.00 49.12 167 PRO A CA 1
ATOM 1246 C C . PRO A 1 167 ? -5.002 -19.716 -21.443 1.00 49.12 167 PRO A C 1
ATOM 1248 O O . PRO A 1 167 ? -5.999 -19.974 -22.108 1.00 49.12 167 PRO A O 1
ATOM 1251 N N . LEU A 1 168 ? -5.027 -19.649 -20.102 1.00 53.19 168 LEU A N 1
ATOM 1252 C CA . LEU A 1 168 ? -6.171 -19.814 -19.208 1.00 53.19 168 LEU A CA 1
ATOM 1253 C C . LEU A 1 168 ? -6.654 -18.505 -18.527 1.00 53.19 168 LEU A C 1
ATOM 1255 O O . LEU A 1 168 ? -7.522 -18.585 -17.664 1.00 53.19 168 LEU A O 1
ATOM 1259 N N . GLY A 1 169 ? -6.127 -17.322 -18.885 1.00 66.69 169 GLY A N 1
ATOM 1260 C CA . GLY A 1 169 ? -6.563 -16.004 -18.381 1.00 66.69 169 GLY A CA 1
ATOM 1261 C C . GLY A 1 169 ? -5.586 -15.276 -17.447 1.00 66.69 169 GLY A C 1
ATOM 1262 O O . GLY A 1 169 ? -4.380 -15.280 -17.663 1.00 66.69 169 GLY A O 1
ATOM 1263 N N . PHE A 1 170 ? -6.113 -14.604 -16.419 1.00 75.94 170 PHE A N 1
ATOM 1264 C CA . PHE A 1 170 ? -5.322 -13.851 -15.422 1.00 75.94 170 PHE A CA 1
ATOM 1265 C C . PHE A 1 170 ? -4.892 -14.706 -14.218 1.00 75.94 170 PHE A C 1
ATOM 1267 O O . PHE A 1 170 ? -4.014 -14.321 -13.448 1.00 75.94 170 PHE A O 1
ATOM 1274 N N . VAL A 1 171 ? -5.510 -15.878 -14.055 1.00 79.19 171 VAL A N 1
ATOM 1275 C CA . VAL A 1 171 ? -5.318 -16.784 -12.921 1.00 79.19 171 VAL A CA 1
ATOM 1276 C C . VAL A 1 171 ? -5.204 -18.214 -13.444 1.00 79.19 171 VAL A C 1
ATOM 1278 O O . VAL A 1 171 ? -6.146 -18.735 -14.043 1.00 79.19 171 VAL A O 1
ATOM 1281 N N . ASP A 1 172 ? -4.072 -18.867 -13.189 1.00 79.44 172 ASP A N 1
ATOM 1282 C CA . ASP A 1 172 ? -3.841 -20.282 -13.480 1.00 79.44 172 ASP A CA 1
ATOM 1283 C C . ASP A 1 172 ? -3.406 -21.011 -12.206 1.00 79.44 172 ASP A C 1
ATOM 1285 O O . ASP A 1 172 ? -2.266 -20.943 -11.745 1.00 79.44 172 ASP A O 1
ATOM 1289 N N . LEU A 1 173 ? -4.352 -21.748 -11.631 1.00 78.31 173 LEU A N 1
ATOM 1290 C CA . LEU A 1 173 ? -4.116 -22.591 -10.462 1.00 78.31 173 LEU A CA 1
ATOM 1291 C C . LEU A 1 173 ? -3.807 -24.042 -10.866 1.00 78.31 173 LEU A C 1
ATOM 1293 O O . LEU A 1 173 ? -3.707 -24.909 -10.009 1.00 78.31 173 LEU A O 1
ATOM 1297 N N . GLY A 1 174 ? -3.658 -24.347 -12.157 1.00 67.56 174 GLY A N 1
ATOM 1298 C CA . GLY A 1 174 ? -3.423 -25.689 -12.681 1.00 67.56 174 GLY A CA 1
ATOM 1299 C C . GLY A 1 174 ? -4.636 -26.627 -12.612 1.00 67.56 174 GLY A C 1
ATOM 1300 O O . GLY A 1 174 ? -5.671 -26.351 -11.995 1.00 67.56 174 GLY A O 1
ATOM 1301 N N . LEU A 1 175 ? -4.498 -27.806 -13.230 1.00 61.97 175 LEU A N 1
ATOM 1302 C CA . LEU A 1 175 ? -5.564 -28.810 -13.288 1.00 61.97 175 LEU A CA 1
ATOM 1303 C C . LEU A 1 175 ? -5.936 -29.297 -11.871 1.00 61.97 175 LEU A C 1
ATOM 1305 O O . LEU A 1 175 ? -5.121 -29.870 -11.139 1.00 61.97 175 LEU A O 1
ATOM 1309 N N . PHE A 1 176 ? -7.184 -29.041 -11.468 1.00 69.25 176 PHE A N 1
ATOM 1310 C CA . PHE A 1 176 ? -7.719 -29.232 -10.108 1.00 69.25 176 PHE A CA 1
ATOM 1311 C C . PHE A 1 176 ? -7.079 -28.382 -9.003 1.00 69.25 176 PHE A C 1
ATOM 1313 O O . PHE A 1 176 ? -7.439 -28.564 -7.835 1.00 69.25 176 PHE A O 1
ATOM 1320 N N . GLY A 1 177 ? -6.128 -27.499 -9.306 1.00 72.88 177 GLY A N 1
ATOM 1321 C CA . GLY A 1 177 ? -5.451 -26.755 -8.253 1.00 72.88 177 GLY A CA 1
ATOM 1322 C C . GLY A 1 177 ? -6.341 -25.688 -7.632 1.00 72.88 177 GLY A C 1
ATOM 1323 O O . GLY A 1 177 ? -6.311 -25.582 -6.417 1.00 72.88 177 GLY A O 1
ATOM 1324 N N . GLY A 1 178 ? -7.280 -25.082 -8.373 1.00 79.50 178 GLY A N 1
ATOM 1325 C CA . GLY A 1 178 ? -8.326 -24.235 -7.776 1.00 79.50 178 GLY A CA 1
ATOM 1326 C C . GLY A 1 178 ? -9.059 -24.939 -6.628 1.00 79.50 178 GLY A C 1
ATOM 1327 O O . GLY A 1 178 ? -8.989 -24.502 -5.483 1.00 79.50 178 GLY A O 1
ATOM 1328 N N . LYS A 1 179 ? -9.622 -26.133 -6.874 1.00 82.25 179 LYS A N 1
ATOM 1329 C CA . LYS A 1 179 ? -10.280 -26.937 -5.822 1.00 82.25 179 LYS A CA 1
ATOM 1330 C C . LYS A 1 179 ? -9.345 -27.273 -4.653 1.00 82.25 179 LYS A C 1
ATOM 1332 O O . LYS A 1 179 ? -9.789 -27.239 -3.510 1.00 82.25 179 LYS A O 1
ATOM 1337 N N . ARG A 1 180 ? -8.078 -27.617 -4.923 1.00 85.94 180 ARG A N 1
ATOM 1338 C CA . ARG A 1 180 ? -7.073 -27.934 -3.885 1.00 85.94 180 ARG A CA 1
ATOM 1339 C C . ARG A 1 180 ? -6.636 -26.708 -3.089 1.00 85.94 180 ARG A C 1
ATOM 1341 O O . ARG A 1 180 ? -6.233 -26.846 -1.936 1.00 85.94 180 ARG A O 1
ATOM 1348 N N . MET A 1 181 ? -6.690 -25.538 -3.702 1.00 90.00 181 MET A N 1
ATOM 1349 C CA . MET A 1 181 ? -6.371 -24.247 -3.111 1.00 90.00 181 MET A CA 1
ATOM 1350 C C . MET A 1 181 ? -7.585 -23.603 -2.443 1.00 90.00 181 MET A C 1
ATOM 1352 O O . MET A 1 181 ? -7.430 -22.571 -1.822 1.00 90.00 181 MET A O 1
ATOM 1356 N N . GLY A 1 182 ? -8.772 -24.210 -2.525 1.00 92.56 182 GLY A N 1
ATOM 1357 C CA . GLY A 1 182 ? -9.987 -23.645 -1.940 1.00 92.56 182 GLY A CA 1
ATOM 1358 C C . GLY A 1 182 ? -10.696 -22.629 -2.833 1.00 92.56 182 GLY A C 1
ATOM 1359 O O . GLY A 1 182 ? -11.695 -22.076 -2.402 1.00 92.56 182 GLY A O 1
ATOM 1360 N N . TRP A 1 183 ? -10.265 -22.449 -4.081 1.00 93.00 183 TRP A N 1
ATOM 1361 C CA . TRP A 1 183 ? -10.846 -21.519 -5.049 1.00 93.00 183 TRP A CA 1
ATOM 1362 C C . TRP A 1 183 ? -11.781 -22.216 -6.045 1.00 93.00 183 TRP A C 1
ATOM 1364 O O . TRP A 1 183 ? -11.578 -23.371 -6.441 1.00 93.00 183 TRP A O 1
ATOM 1374 N N . GLN A 1 184 ? -12.806 -21.499 -6.488 1.00 90.25 184 GLN A N 1
ATOM 1375 C CA . GLN A 1 184 ? -13.721 -21.902 -7.549 1.00 90.25 184 GLN A CA 1
ATOM 1376 C C . GLN A 1 184 ? -13.834 -20.805 -8.604 1.00 90.25 184 GLN A C 1
ATOM 1378 O O . GLN A 1 184 ? -13.783 -19.622 -8.286 1.00 90.25 184 GLN A O 1
ATOM 1383 N N . GLN A 1 185 ? -13.990 -21.215 -9.858 1.00 87.81 185 GLN A N 1
ATOM 1384 C CA . GLN A 1 185 ? -14.250 -20.306 -10.968 1.00 87.81 185 GLN A CA 1
ATOM 1385 C C . GLN A 1 185 ? -15.761 -20.048 -11.068 1.00 87.81 185 GLN A C 1
ATOM 1387 O O . GLN A 1 185 ? -16.534 -21.007 -11.051 1.00 87.81 185 GLN A O 1
ATOM 1392 N N . MET A 1 186 ? -16.177 -18.784 -11.174 1.00 82.81 186 MET A N 1
ATOM 1393 C CA . MET A 1 186 ? -17.589 -18.391 -11.014 1.00 82.81 186 MET A CA 1
ATOM 1394 C C . MET A 1 186 ? -18.417 -18.349 -12.312 1.00 82.81 186 MET A C 1
ATOM 1396 O O . MET A 1 186 ? -19.639 -18.441 -12.241 1.00 82.81 186 MET A O 1
ATOM 1400 N N . ALA A 1 187 ? -17.806 -18.274 -13.501 1.00 64.25 187 ALA A N 1
ATOM 1401 C CA . ALA A 1 187 ? -18.534 -18.374 -14.772 1.00 64.25 187 ALA A CA 1
ATOM 1402 C C . ALA A 1 187 ? -17.686 -19.001 -15.889 1.00 64.25 187 ALA A C 1
ATOM 1404 O O . ALA A 1 187 ? -16.474 -18.798 -15.967 1.00 64.25 187 ALA A O 1
ATOM 1405 N N . ALA A 1 188 ? -18.332 -19.742 -16.792 1.00 53.12 188 ALA A N 1
ATOM 1406 C CA . ALA A 1 188 ? -17.692 -20.243 -18.004 1.00 53.12 188 ALA A CA 1
ATOM 1407 C C . ALA A 1 188 ? -17.415 -19.064 -18.953 1.00 53.12 188 ALA A C 1
ATOM 1409 O O . ALA A 1 188 ? -18.344 -18.415 -19.424 1.00 53.12 188 ALA A O 1
ATOM 1410 N N . GLY A 1 189 ? -16.139 -18.763 -19.200 1.00 53.78 189 GLY A N 1
ATOM 1411 C CA . GLY A 1 189 ? -15.702 -17.679 -20.091 1.00 53.78 189 GLY A CA 1
ATOM 1412 C C . GLY A 1 189 ? -15.199 -16.413 -19.387 1.00 53.78 189 GLY A C 1
ATOM 1413 O O . GLY A 1 189 ? -14.442 -15.669 -19.997 1.00 53.78 189 GLY A O 1
ATOM 1414 N N . LYS A 1 190 ? -15.523 -16.202 -18.101 1.00 58.34 190 LYS A N 1
ATOM 1415 C CA . LYS A 1 190 ? -14.909 -15.161 -17.257 1.00 58.34 190 LYS A CA 1
ATOM 1416 C C . LYS A 1 190 ? -13.953 -15.832 -16.260 1.00 58.34 190 LYS A C 1
ATOM 1418 O O . LYS A 1 190 ? -14.346 -16.723 -15.508 1.00 58.34 190 LYS A O 1
ATOM 1423 N N . THR A 1 191 ? -12.679 -15.450 -16.252 1.00 75.75 191 THR A N 1
ATOM 1424 C CA . THR A 1 191 ? -11.654 -16.006 -15.342 1.00 75.75 191 THR A CA 1
ATOM 1425 C C . THR A 1 191 ? -11.690 -15.316 -13.981 1.00 75.75 191 THR A C 1
ATOM 1427 O O . THR A 1 191 ? -10.677 -14.798 -13.523 1.00 75.75 191 THR A O 1
ATOM 1430 N N . LEU A 1 192 ? -12.881 -15.279 -13.372 1.00 86.38 192 LEU A N 1
ATOM 1431 C CA . LEU A 1 192 ? -13.102 -14.809 -12.007 1.00 86.38 192 LEU A CA 1
ATOM 1432 C C . LEU A 1 192 ? -13.051 -15.997 -11.051 1.00 86.38 192 LEU A C 1
ATOM 1434 O O . LEU A 1 192 ? -13.802 -16.967 -11.220 1.00 86.38 192 LEU A O 1
ATOM 1438 N N . TYR A 1 193 ? -12.193 -15.899 -10.046 1.00 91.50 193 TYR A N 1
ATOM 1439 C CA . TYR A 1 193 ? -12.038 -16.887 -8.991 1.00 91.50 193 TYR A CA 1
ATOM 1440 C C . TYR A 1 193 ? -12.465 -16.311 -7.649 1.00 91.50 193 TYR A C 1
ATOM 1442 O O . TYR A 1 193 ? -12.136 -15.173 -7.329 1.00 91.50 193 TYR A O 1
ATOM 1450 N N . GLN A 1 194 ? -13.159 -17.131 -6.864 1.00 94.12 194 GLN A N 1
ATOM 1451 C CA . GLN A 1 194 ? -13.562 -16.820 -5.493 1.00 94.12 194 GLN A CA 1
ATOM 1452 C C . GLN A 1 194 ? -13.286 -18.007 -4.564 1.00 94.12 194 GLN A C 1
ATOM 1454 O O . GLN A 1 194 ? -13.237 -19.153 -5.035 1.00 94.12 194 GLN A O 1
ATOM 1459 N N . PRO A 1 195 ? -13.118 -17.789 -3.251 1.00 95.88 195 PRO A N 1
ATOM 1460 C CA . PRO A 1 195 ? -13.110 -18.857 -2.269 1.00 95.88 195 PRO A CA 1
ATOM 1461 C C . PRO A 1 195 ? -14.366 -19.724 -2.355 1.00 95.88 195 PRO A C 1
ATOM 1463 O O . PRO A 1 195 ? -15.475 -19.272 -2.631 1.00 95.88 195 PRO A O 1
ATOM 1466 N N . ARG A 1 196 ? -14.187 -21.015 -2.100 1.00 92.06 196 ARG A N 1
ATOM 1467 C CA . ARG A 1 196 ? -15.252 -22.019 -2.110 1.00 92.06 196 ARG A CA 1
ATOM 1468 C C . ARG A 1 196 ? -15.751 -22.358 -0.705 1.00 92.06 196 ARG A C 1
ATOM 1470 O O . ARG A 1 196 ? -16.874 -22.838 -0.568 1.00 92.06 196 ARG A O 1
ATOM 1477 N N . LYS A 1 197 ? -14.888 -22.252 0.311 1.00 89.12 197 LYS A N 1
ATOM 1478 C CA . LYS A 1 197 ? -15.192 -22.706 1.681 1.00 89.12 197 LYS A CA 1
ATOM 1479 C C . LYS A 1 197 ? -14.703 -21.758 2.765 1.00 89.12 197 LYS A C 1
ATOM 1481 O O . LYS A 1 197 ? -15.509 -21.242 3.511 1.00 89.12 197 LYS A O 1
ATOM 1486 N N . SER A 1 198 ? -13.394 -21.598 2.908 1.00 95.31 198 SER A N 1
ATOM 1487 C CA . SER A 1 198 ? -12.798 -20.700 3.898 1.00 95.31 198 SER A CA 1
ATOM 1488 C C . SER A 1 198 ? -11.932 -19.709 3.138 1.00 95.31 198 SER A C 1
ATOM 1490 O O . SER A 1 198 ? -11.152 -20.116 2.269 1.00 95.31 198 SER A O 1
ATOM 1492 N N . ASN A 1 199 ? -12.124 -18.420 3.409 1.00 97.62 199 ASN A N 1
ATOM 1493 C CA . ASN A 1 199 ? -11.338 -17.353 2.797 1.00 97.62 199 ASN A CA 1
ATOM 1494 C C . ASN A 1 199 ? -9.885 -17.495 3.228 1.00 97.62 199 ASN A C 1
ATOM 1496 O O . ASN A 1 199 ? -8.983 -17.490 2.396 1.00 97.62 199 ASN A O 1
ATOM 1500 N N . SER A 1 200 ? -9.674 -17.717 4.520 1.00 97.50 200 SER A N 1
ATOM 1501 C CA . SER A 1 200 ? -8.360 -17.890 5.109 1.00 97.50 200 SER A CA 1
ATOM 1502 C C . SER A 1 200 ? -7.603 -19.091 4.543 1.00 97.50 200 SER A C 1
ATOM 1504 O O . SER A 1 200 ? -6.470 -18.925 4.099 1.00 97.50 200 SER A O 1
ATOM 1506 N N . ASP A 1 201 ? -8.234 -20.267 4.431 1.00 96.94 201 ASP A N 1
ATOM 1507 C CA . ASP A 1 201 ? -7.623 -21.423 3.747 1.00 96.94 201 ASP A CA 1
ATOM 1508 C C . ASP A 1 201 ? -7.264 -21.118 2.291 1.00 96.94 201 ASP A C 1
ATOM 1510 O O . ASP A 1 201 ? -6.274 -21.632 1.762 1.00 96.94 201 ASP A O 1
ATOM 1514 N N . SER A 1 202 ? -8.090 -20.303 1.633 1.00 96.69 202 SER A N 1
ATOM 1515 C CA . SER A 1 202 ? -7.903 -19.930 0.234 1.00 96.69 202 SER A CA 1
ATOM 1516 C C . SER A 1 202 ? -6.705 -18.996 0.059 1.00 96.69 202 SER A C 1
ATOM 1518 O O . SER A 1 202 ? -5.928 -19.189 -0.879 1.00 96.69 202 SER A O 1
ATOM 1520 N N . ILE A 1 203 ? -6.490 -18.057 0.982 1.00 96.81 203 ILE A N 1
ATOM 1521 C CA . ILE A 1 203 ? -5.304 -17.188 1.020 1.00 96.81 203 ILE A CA 1
ATOM 1522 C C . ILE A 1 203 ? -4.047 -17.975 1.404 1.00 96.81 203 ILE A C 1
ATOM 1524 O O . ILE A 1 203 ? -3.081 -17.977 0.643 1.00 96.81 203 ILE A O 1
ATOM 1528 N N . GLU A 1 204 ? -4.068 -18.724 2.512 1.00 96.19 204 GLU A N 1
ATOM 1529 C CA . GLU A 1 204 ? -2.918 -19.515 2.988 1.00 96.19 204 GLU A CA 1
ATOM 1530 C C . GLU A 1 204 ? -2.409 -20.509 1.935 1.00 96.19 204 GLU A C 1
ATOM 1532 O O . GLU A 1 204 ? -1.224 -20.851 1.879 1.00 96.19 204 GLU A O 1
ATOM 1537 N N . SER A 1 205 ? -3.302 -20.967 1.056 1.00 95.06 205 SER A N 1
ATOM 1538 C CA . SER A 1 205 ? -2.938 -21.834 -0.054 1.00 95.06 205 SER A CA 1
ATOM 1539 C C . SER A 1 205 ? -1.860 -21.223 -0.962 1.00 95.06 205 SER A C 1
ATOM 1541 O O . SER A 1 205 ? -0.989 -21.959 -1.427 1.00 95.06 205 SER A O 1
ATOM 1543 N N . PHE A 1 206 ? -1.851 -19.902 -1.163 1.00 94.38 206 PHE A N 1
ATOM 1544 C CA . PHE A 1 206 ? -0.854 -19.209 -1.983 1.00 94.38 206 PHE A CA 1
ATOM 1545 C C . PHE A 1 206 ? 0.514 -19.086 -1.313 1.00 94.38 206 PHE A C 1
ATOM 1547 O O . PHE A 1 206 ? 1.499 -18.848 -2.005 1.00 94.38 206 PHE A O 1
ATOM 1554 N N . TYR A 1 207 ? 0.615 -19.310 -0.003 1.00 95.00 207 TYR A N 1
ATOM 1555 C CA . TYR A 1 207 ? 1.899 -19.298 0.705 1.00 95.00 207 TYR A CA 1
ATOM 1556 C C . TYR A 1 207 ? 2.700 -20.591 0.508 1.00 95.00 207 TYR A C 1
ATOM 1558 O O . TYR A 1 207 ? 3.887 -20.639 0.808 1.00 95.00 207 TYR A O 1
ATOM 1566 N N . THR A 1 208 ? 2.069 -21.667 0.028 1.00 91.25 208 THR A N 1
ATOM 1567 C CA . THR A 1 208 ? 2.717 -22.992 -0.027 1.00 91.25 208 THR A CA 1
ATOM 1568 C C . THR A 1 208 ? 2.455 -23.776 -1.308 1.00 91.25 208 THR A C 1
ATOM 1570 O O . THR A 1 208 ? 3.275 -24.610 -1.704 1.00 91.25 208 THR A O 1
ATOM 1573 N N . LYS A 1 209 ? 1.316 -23.555 -1.971 1.00 91.31 209 LYS A N 1
ATOM 1574 C CA . LYS A 1 209 ? 0.899 -24.338 -3.139 1.00 91.31 209 LYS A CA 1
ATOM 1575 C C . LYS A 1 209 ? 1.333 -23.661 -4.433 1.00 91.31 209 LYS A C 1
ATOM 1577 O O . LYS A 1 209 ? 1.645 -22.476 -4.478 1.00 91.31 209 LYS A O 1
ATOM 1582 N N . LYS A 1 210 ? 1.356 -24.450 -5.505 1.00 89.31 210 LYS A N 1
ATOM 1583 C CA . LYS A 1 210 ? 1.670 -23.958 -6.843 1.00 89.31 210 LYS A CA 1
ATOM 1584 C C . LYS A 1 210 ? 0.538 -23.080 -7.367 1.00 89.31 210 LYS A C 1
ATOM 1586 O O . LYS A 1 210 ? -0.595 -23.551 -7.431 1.00 89.31 210 LYS A O 1
ATOM 1591 N N . ALA A 1 211 ? 0.868 -21.872 -7.805 1.00 88.19 211 ALA A N 1
ATOM 1592 C CA . ALA A 1 211 ? -0.068 -20.978 -8.472 1.00 88.19 211 ALA A CA 1
ATOM 1593 C C . ALA A 1 211 ? 0.656 -20.028 -9.414 1.00 88.19 211 ALA A C 1
ATOM 1595 O O . ALA A 1 211 ? 1.762 -19.574 -9.110 1.00 88.19 211 ALA A O 1
ATOM 1596 N N . HIS A 1 212 ? 0.015 -19.738 -10.544 1.00 87.62 212 HIS A N 1
ATOM 1597 C CA . HIS A 1 212 ? 0.479 -18.753 -11.500 1.00 87.62 212 HIS A CA 1
ATOM 1598 C C . HIS A 1 212 ? -0.541 -17.623 -11.630 1.00 87.62 212 HIS A C 1
ATOM 1600 O O . HIS A 1 212 ? -1.692 -17.875 -11.989 1.00 87.62 212 HIS A O 1
ATOM 1606 N N . LEU A 1 213 ? -0.125 -16.387 -11.362 1.00 86.88 213 LEU A N 1
ATOM 1607 C CA . LEU A 1 213 ? -0.986 -15.207 -11.469 1.00 86.88 213 LEU A CA 1
ATOM 1608 C C . LEU A 1 213 ? -0.386 -14.182 -12.431 1.00 86.88 213 LEU A C 1
ATOM 1610 O O . LEU A 1 213 ? 0.830 -14.015 -12.507 1.00 86.88 213 LEU A O 1
ATOM 1614 N N . GLU A 1 214 ? -1.247 -13.499 -13.172 1.00 84.62 214 GLU A N 1
ATOM 1615 C CA . GLU A 1 214 ? -0.907 -12.255 -13.869 1.00 84.62 214 GLU A CA 1
ATOM 1616 C C . GLU A 1 214 ? -0.726 -11.122 -12.831 1.00 84.62 214 GLU A C 1
ATOM 1618 O O . GLU A 1 214 ? -1.208 -11.238 -11.698 1.00 84.62 214 GLU A O 1
ATOM 1623 N N . CYS A 1 215 ? -0.000 -10.051 -13.174 1.00 83.88 215 CYS A N 1
ATOM 1624 C CA . CYS A 1 215 ? 0.344 -8.983 -12.233 1.00 83.88 215 CYS A CA 1
ATOM 1625 C C . CYS A 1 215 ? -0.883 -8.338 -11.555 1.00 83.88 215 CYS A C 1
ATOM 1627 O O . CYS A 1 215 ? -0.845 -8.105 -10.348 1.00 83.88 215 CYS A O 1
ATOM 1629 N N . ALA A 1 216 ? -1.993 -8.141 -12.274 1.00 82.81 216 ALA A N 1
ATOM 1630 C CA . ALA A 1 216 ? -3.233 -7.600 -11.714 1.00 82.81 216 ALA A CA 1
ATOM 1631 C C . ALA A 1 216 ? -3.839 -8.523 -10.643 1.00 82.81 216 ALA A C 1
ATOM 1633 O O . ALA A 1 216 ? -4.104 -8.101 -9.518 1.00 82.81 216 ALA A O 1
ATOM 1634 N N . ALA A 1 217 ? -3.998 -9.809 -10.965 1.00 88.19 217 ALA A N 1
ATOM 1635 C CA . ALA A 1 217 ? -4.562 -10.786 -10.036 1.00 88.19 217 ALA A CA 1
ATOM 1636 C C . ALA A 1 217 ? -3.654 -11.027 -8.821 1.00 88.19 217 ALA A C 1
ATOM 1638 O O . ALA A 1 217 ? -4.138 -11.322 -7.730 1.00 88.19 217 ALA A O 1
ATOM 1639 N N . GLY A 1 218 ? -2.335 -10.901 -8.980 1.00 89.56 218 GLY A N 1
ATOM 1640 C CA . GLY A 1 218 ? -1.428 -10.999 -7.842 1.00 89.56 218 GLY A CA 1
ATOM 1641 C C . GLY A 1 218 ? -1.429 -9.762 -6.937 1.00 89.56 218 GLY A C 1
ATOM 1642 O O . GLY A 1 218 ? -1.229 -9.932 -5.737 1.00 89.56 218 GLY A O 1
ATOM 1643 N N . LEU A 1 219 ? -1.731 -8.558 -7.447 1.00 89.56 219 LEU A N 1
ATOM 1644 C CA . LEU A 1 219 ? -2.014 -7.402 -6.583 1.00 89.56 219 LEU A CA 1
ATOM 1645 C C . LEU A 1 219 ? -3.296 -7.606 -5.773 1.00 89.56 219 LEU A C 1
ATOM 1647 O O . LEU A 1 219 ? -3.273 -7.427 -4.560 1.00 89.56 219 LEU A O 1
ATOM 1651 N N . GLN A 1 220 ? -4.371 -8.074 -6.410 1.00 91.69 220 GLN A N 1
ATOM 1652 C CA . GLN A 1 220 ? -5.620 -8.397 -5.709 1.00 91.69 220 GLN A CA 1
ATOM 1653 C C . GLN A 1 220 ? -5.368 -9.431 -4.596 1.00 91.69 220 GLN A C 1
ATOM 1655 O O . GLN A 1 220 ? -5.805 -9.267 -3.459 1.00 91.69 220 GLN A O 1
ATOM 1660 N N . LEU A 1 221 ? -4.593 -10.486 -4.888 1.00 93.75 221 LEU A N 1
ATOM 1661 C CA . LEU A 1 221 ? -4.176 -11.458 -3.875 1.00 93.75 221 LEU A CA 1
ATOM 1662 C C . LEU A 1 221 ? -3.392 -10.797 -2.733 1.00 93.75 221 LEU A C 1
ATOM 1664 O O . LEU A 1 221 ? -3.656 -11.108 -1.574 1.00 93.75 221 LEU A O 1
ATOM 1668 N N . ALA A 1 222 ? -2.431 -9.926 -3.046 1.00 92.88 222 ALA A N 1
ATOM 1669 C CA . ALA A 1 222 ? -1.628 -9.227 -2.049 1.00 92.88 222 ALA A CA 1
ATOM 1670 C C . ALA A 1 222 ? -2.495 -8.407 -1.085 1.00 92.88 222 ALA A C 1
ATOM 1672 O O . ALA A 1 222 ? -2.303 -8.488 0.127 1.00 92.88 222 ALA A O 1
ATOM 1673 N N . GLU A 1 223 ? -3.483 -7.676 -1.595 1.00 93.06 223 GLU A N 1
ATOM 1674 C CA . GLU A 1 223 ? -4.403 -6.896 -0.766 1.00 93.06 223 GLU A CA 1
ATOM 1675 C C . GLU A 1 223 ? -5.235 -7.784 0.163 1.00 93.06 223 GLU A C 1
ATOM 1677 O O . GLU A 1 223 ? -5.322 -7.515 1.363 1.00 93.06 223 GLU A O 1
ATOM 1682 N N . TYR A 1 224 ? -5.807 -8.883 -0.344 1.00 95.56 224 TYR A N 1
ATOM 1683 C CA . TYR A 1 224 ? -6.547 -9.817 0.510 1.00 95.56 224 TYR A CA 1
ATOM 1684 C C . TYR A 1 224 ? -5.635 -10.514 1.524 1.00 95.56 224 TYR A C 1
ATOM 1686 O O . TYR A 1 224 ? -6.053 -10.754 2.655 1.00 95.56 224 TYR A O 1
ATOM 1694 N N . ALA A 1 225 ? -4.390 -10.819 1.154 1.00 96.06 225 ALA A N 1
ATOM 1695 C CA . ALA A 1 225 ? -3.415 -11.417 2.057 1.00 96.06 225 ALA A CA 1
ATOM 1696 C C . ALA A 1 225 ? -3.032 -10.454 3.193 1.00 96.06 225 ALA A C 1
ATOM 1698 O O . ALA A 1 225 ? -2.948 -10.876 4.344 1.00 96.06 225 ALA A O 1
ATOM 1699 N N . ILE A 1 226 ? -2.914 -9.152 2.911 1.00 95.12 226 ILE A N 1
ATOM 1700 C CA . ILE A 1 226 ? -2.758 -8.108 3.936 1.00 95.12 226 ILE A CA 1
ATOM 1701 C C . ILE A 1 226 ? -3.933 -8.117 4.908 1.00 95.12 226 ILE A C 1
ATOM 1703 O O . ILE A 1 226 ? -3.729 -8.134 6.121 1.00 95.12 226 ILE A O 1
ATOM 1707 N N . GLN A 1 227 ? -5.165 -8.125 4.394 1.00 95.38 227 GLN A N 1
ATOM 1708 C CA . GLN A 1 227 ? -6.350 -8.169 5.250 1.00 95.38 227 GLN A CA 1
ATOM 1709 C C . GLN A 1 227 ? -6.392 -9.466 6.074 1.00 95.38 227 GLN A C 1
ATOM 1711 O O . GLN A 1 227 ? -6.723 -9.430 7.256 1.00 95.38 227 GLN A O 1
ATOM 1716 N N . TYR A 1 228 ? -5.983 -10.599 5.504 1.00 97.44 228 TYR A N 1
ATOM 1717 C CA . TYR A 1 228 ? -5.854 -11.852 6.244 1.00 97.44 228 TYR A CA 1
ATOM 1718 C C . TYR A 1 228 ? -4.853 -11.747 7.406 1.00 97.44 228 TYR A C 1
ATOM 1720 O O . TYR A 1 228 ? -5.182 -12.165 8.515 1.00 97.44 228 TYR A O 1
ATOM 1728 N N . GLU A 1 229 ? -3.668 -11.160 7.201 1.00 96.88 229 GLU A N 1
ATOM 1729 C CA . GLU A 1 229 ? -2.691 -10.972 8.286 1.00 96.88 229 GLU A CA 1
ATOM 1730 C C . GLU A 1 229 ? -3.168 -9.947 9.333 1.00 96.88 229 GLU A C 1
ATOM 1732 O O . GLU A 1 229 ? -2.849 -10.091 10.511 1.00 96.88 229 GLU A O 1
ATOM 1737 N N . LEU A 1 230 ? -3.953 -8.935 8.936 1.00 94.81 230 LEU A N 1
ATOM 1738 C CA . LEU A 1 230 ? -4.501 -7.919 9.847 1.00 94.81 230 LEU A CA 1
ATOM 1739 C C . LEU A 1 230 ? -5.600 -8.459 10.762 1.00 94.81 230 LEU A C 1
ATOM 1741 O O . LEU A 1 230 ? -5.574 -8.211 11.965 1.00 94.81 230 LEU A O 1
ATOM 1745 N N . TYR A 1 231 ? -6.580 -9.160 10.190 1.00 96.31 231 TYR A N 1
ATOM 1746 C CA . TYR A 1 231 ? -7.713 -9.697 10.945 1.00 96.31 231 TYR A CA 1
ATOM 1747 C C . TYR A 1 231 ? -7.338 -11.003 11.651 1.00 96.31 231 TYR A C 1
ATOM 1749 O O . TYR A 1 231 ? -7.878 -11.335 12.702 1.00 96.31 231 TYR A O 1
ATOM 1757 N N . GLY A 1 232 ? -6.419 -11.774 11.073 1.00 96.50 232 GLY A N 1
ATOM 1758 C CA . GLY A 1 232 ? -6.191 -13.155 11.455 1.00 96.50 232 GLY A CA 1
ATOM 1759 C C . GLY A 1 232 ? -7.293 -14.084 10.942 1.00 96.50 232 GLY A C 1
ATOM 1760 O O . GLY A 1 232 ? -8.380 -13.684 10.527 1.00 96.50 232 GLY A O 1
ATOM 1761 N N . ARG A 1 233 ? -7.001 -15.385 10.984 1.00 97.25 233 ARG A N 1
ATOM 1762 C CA . ARG A 1 233 ? -7.768 -16.436 10.303 1.00 97.25 233 ARG A CA 1
ATOM 1763 C C . ARG A 1 233 ? -9.283 -16.394 10.546 1.00 97.25 233 ARG A C 1
ATOM 1765 O O . ARG A 1 233 ? -10.065 -16.393 9.599 1.00 97.25 233 ARG A O 1
ATOM 1772 N N . LYS A 1 234 ? -9.690 -16.402 11.820 1.00 96.56 234 LYS A N 1
ATOM 1773 C CA . LYS A 1 234 ? -11.103 -16.488 12.223 1.00 96.56 234 LYS A CA 1
ATOM 1774 C C . LYS A 1 234 ? -11.868 -15.235 11.815 1.00 96.56 234 LYS A C 1
ATOM 1776 O O . LYS A 1 234 ? -12.964 -15.344 11.276 1.00 96.56 234 LYS A O 1
ATOM 1781 N N . ASP A 1 235 ? -11.303 -14.073 12.111 1.00 97.38 235 ASP A N 1
ATOM 1782 C CA . ASP A 1 235 ? -11.978 -12.803 11.897 1.00 97.38 235 ASP A CA 1
ATOM 1783 C C . ASP A 1 235 ? -12.012 -12.429 10.417 1.00 97.38 235 ASP A C 1
ATOM 1785 O O . ASP A 1 235 ? -13.012 -11.898 9.952 1.00 97.38 235 ASP A O 1
ATOM 1789 N N . PHE A 1 236 ? -11.001 -12.821 9.640 1.00 97.94 236 PHE A N 1
ATOM 1790 C CA . PHE A 1 236 ? -11.006 -12.669 8.188 1.00 97.94 236 PHE A CA 1
ATOM 1791 C C . PHE A 1 236 ? -12.140 -13.462 7.513 1.00 97.94 236 PHE A C 1
ATOM 1793 O O . PHE A 1 236 ? -12.839 -12.937 6.647 1.00 97.94 236 PHE A O 1
ATOM 1800 N N . ASP A 1 237 ? -12.383 -14.704 7.948 1.00 97.88 237 ASP A N 1
ATOM 1801 C CA . ASP A 1 237 ? -13.490 -15.534 7.443 1.00 97.88 237 ASP A CA 1
ATOM 1802 C C . ASP A 1 237 ? -14.879 -14.976 7.807 1.00 97.88 237 ASP A C 1
ATOM 1804 O O . ASP A 1 237 ? -15.864 -15.311 7.153 1.00 97.88 237 ASP A O 1
ATOM 1808 N N . GLN A 1 238 ? -14.978 -14.148 8.852 1.00 96.88 238 GLN A N 1
ATOM 1809 C CA . GLN A 1 238 ? -16.237 -13.530 9.285 1.00 96.88 238 GLN A CA 1
ATOM 1810 C C . GLN A 1 238 ? -16.441 -12.123 8.722 1.00 96.88 238 GLN A C 1
ATOM 1812 O O . GLN A 1 238 ? -17.579 -11.712 8.502 1.00 96.88 238 GLN A O 1
ATOM 1817 N N . ALA A 1 239 ? -15.358 -11.371 8.532 1.00 95.88 239 ALA A N 1
ATOM 1818 C CA . ALA A 1 239 ? -15.392 -9.993 8.064 1.00 95.88 239 ALA A CA 1
ATOM 1819 C C . ALA A 1 239 ? -15.640 -9.887 6.555 1.00 95.88 239 ALA A C 1
ATOM 1821 O O . ALA A 1 239 ? -16.163 -8.867 6.099 1.00 95.88 239 ALA A O 1
ATOM 1822 N N . PHE A 1 240 ? -15.282 -10.927 5.799 1.00 96.81 240 PHE A N 1
ATOM 1823 C CA . PHE A 1 240 ? -15.413 -10.976 4.348 1.00 96.81 240 PHE A CA 1
ATOM 1824 C C . PHE A 1 240 ? -16.251 -12.177 3.918 1.00 96.81 240 PHE A C 1
ATOM 1826 O O . PHE A 1 240 ? -16.069 -13.300 4.384 1.00 96.81 240 PHE A O 1
ATOM 1833 N N . THR A 1 241 ? -17.153 -11.960 2.973 1.00 96.94 241 THR A N 1
ATOM 1834 C CA . THR A 1 241 ? -17.841 -13.032 2.255 1.00 96.94 241 THR A CA 1
ATOM 1835 C C . THR A 1 241 ? -16.921 -13.637 1.191 1.00 96.94 241 THR A C 1
ATOM 1837 O O . THR A 1 241 ? -15.906 -13.056 0.815 1.00 96.94 241 THR A O 1
ATOM 1840 N N . HIS A 1 242 ? -17.266 -14.811 0.657 1.00 96.38 242 HIS A N 1
ATOM 1841 C CA . HIS A 1 242 ? -16.501 -15.398 -0.451 1.00 96.38 242 HIS A CA 1
ATOM 1842 C C . HIS A 1 242 ? -16.534 -14.530 -1.716 1.00 96.38 242 HIS A C 1
ATOM 1844 O O . HIS A 1 242 ? -15.535 -14.441 -2.420 1.00 96.38 242 HIS A O 1
ATOM 1850 N N . ALA A 1 243 ? -17.665 -13.878 -2.004 1.00 93.44 243 ALA A N 1
ATOM 1851 C CA . ALA A 1 243 ? -17.819 -13.068 -3.212 1.00 93.44 243 ALA A CA 1
ATOM 1852 C C . ALA A 1 243 ? -16.883 -11.845 -3.221 1.00 93.44 243 ALA A C 1
ATOM 1854 O O . ALA A 1 243 ? -16.383 -11.433 -4.271 1.00 93.44 243 ALA A O 1
ATOM 1855 N N . GLU A 1 244 ? -16.582 -11.338 -2.027 1.00 94.88 244 GLU A N 1
ATOM 1856 C CA . GLU A 1 244 ? -15.697 -10.198 -1.803 1.00 94.88 244 GLU A CA 1
ATOM 1857 C C . GLU A 1 244 ? -14.221 -10.492 -2.055 1.00 94.88 244 GLU A C 1
ATOM 1859 O O . GLU A 1 244 ? -13.454 -9.558 -2.283 1.00 94.88 244 GLU A O 1
ATOM 1864 N N . LEU A 1 245 ? -13.826 -11.767 -2.068 1.00 95.38 245 LEU A N 1
ATOM 1865 C CA . LEU A 1 245 ? -12.485 -12.200 -2.444 1.00 95.38 245 LEU A CA 1
ATOM 1866 C C . LEU A 1 245 ? -12.501 -12.639 -3.902 1.00 95.38 245 LEU A C 1
ATOM 1868 O O . LEU A 1 245 ? -12.651 -13.814 -4.226 1.00 95.38 245 LEU A O 1
ATOM 1872 N N . SER A 1 246 ? -12.357 -11.667 -4.788 1.00 92.44 246 SER A N 1
ATOM 1873 C CA . SER A 1 246 ? -12.413 -11.874 -6.230 1.00 92.44 246 SER A CA 1
ATOM 1874 C C . SER A 1 246 ? -11.027 -11.704 -6.848 1.00 92.44 246 SER A C 1
ATOM 1876 O O . SER A 1 246 ? -10.422 -10.645 -6.699 1.00 92.44 246 SER A O 1
ATOM 1878 N N . LEU A 1 247 ? -10.546 -12.740 -7.545 1.00 91.38 247 LEU A N 1
ATOM 1879 C CA . LEU A 1 247 ? -9.310 -12.712 -8.335 1.00 91.38 247 LEU A CA 1
ATOM 1880 C C . LEU A 1 247 ? -9.622 -12.843 -9.827 1.00 91.38 247 LEU A C 1
ATOM 1882 O O . LEU A 1 247 ? -10.300 -13.791 -10.236 1.00 91.38 247 LEU A O 1
ATOM 1886 N N . GLY A 1 248 ? -9.097 -11.941 -10.650 1.00 88.44 248 GLY A N 1
ATOM 1887 C CA . GLY A 1 248 ? -9.318 -11.969 -12.092 1.00 88.44 248 GLY A CA 1
ATOM 1888 C C . GLY A 1 248 ? -8.802 -10.735 -12.827 1.00 88.44 248 GLY A C 1
ATOM 1889 O O . GLY A 1 248 ? -8.003 -9.958 -12.310 1.00 88.44 248 GLY A O 1
ATOM 1890 N N . ALA A 1 249 ? -9.270 -10.577 -14.065 1.00 83.81 249 ALA A N 1
ATOM 1891 C CA . ALA A 1 249 ? -9.037 -9.375 -14.859 1.00 83.81 249 ALA A CA 1
ATOM 1892 C C . ALA A 1 249 ? -9.703 -8.154 -14.204 1.00 83.81 249 ALA A C 1
ATOM 1894 O O . ALA A 1 249 ? -10.769 -8.300 -13.604 1.00 83.81 249 ALA A O 1
ATOM 1895 N N . TRP A 1 250 ? -9.099 -6.969 -14.337 1.00 84.12 250 TRP A N 1
ATOM 1896 C CA . TRP A 1 250 ? -9.601 -5.739 -13.715 1.00 84.12 250 TRP A CA 1
ATOM 1897 C C . TRP A 1 250 ? -11.060 -5.437 -14.068 1.00 84.12 250 TRP A C 1
ATOM 1899 O O . TRP A 1 250 ? -11.868 -5.253 -13.168 1.00 84.12 250 TRP A O 1
ATOM 1909 N N . ASP A 1 251 ? -11.414 -5.473 -15.352 1.00 83.88 251 ASP A N 1
ATOM 1910 C CA . ASP A 1 251 ? -12.777 -5.254 -15.852 1.00 83.88 251 ASP A CA 1
ATOM 1911 C C . ASP A 1 251 ? -13.801 -6.182 -15.181 1.00 83.88 251 ASP A C 1
ATOM 1913 O O . ASP A 1 251 ? -14.868 -5.747 -14.762 1.00 83.88 251 ASP A O 1
ATOM 1917 N N . ILE A 1 252 ? -13.445 -7.454 -14.992 1.00 86.44 252 ILE A N 1
ATOM 1918 C CA . ILE A 1 252 ? -14.334 -8.441 -14.372 1.00 86.44 252 ILE A CA 1
ATOM 1919 C C . ILE A 1 252 ? -14.439 -8.241 -12.854 1.00 86.44 252 ILE A C 1
ATOM 1921 O O . ILE A 1 252 ? -15.509 -8.454 -12.285 1.00 86.44 252 ILE A O 1
ATOM 1925 N N . VAL A 1 253 ? -13.340 -7.886 -12.185 1.00 88.75 253 VAL A N 1
ATOM 1926 C CA . VAL A 1 253 ? -13.324 -7.680 -10.726 1.00 88.75 253 VAL A CA 1
ATOM 1927 C C . VAL A 1 253 ? -14.038 -6.380 -10.347 1.00 88.75 253 VAL A C 1
ATOM 1929 O O . VAL A 1 253 ? -14.739 -6.358 -9.340 1.00 88.75 253 VAL A O 1
ATOM 1932 N N . ASN A 1 254 ? -13.949 -5.337 -11.176 1.00 87.75 254 ASN A N 1
ATOM 1933 C CA . ASN A 1 254 ? -14.662 -4.077 -10.950 1.00 87.75 254 ASN A CA 1
ATOM 1934 C C . ASN A 1 254 ? -16.187 -4.242 -11.016 1.00 87.75 254 ASN A C 1
ATOM 1936 O O . ASN A 1 254 ? -16.925 -3.555 -10.317 1.00 87.75 254 ASN A O 1
ATOM 1940 N N . GLU A 1 255 ? -16.666 -5.175 -11.842 1.00 88.62 255 GLU A N 1
ATOM 1941 C CA . GLU A 1 255 ? -18.085 -5.536 -11.939 1.00 88.62 255 GLU A CA 1
ATOM 1942 C C . GLU A 1 255 ? -18.552 -6.497 -10.826 1.00 88.62 255 GLU A C 1
ATOM 1944 O O . GLU A 1 255 ? -19.728 -6.868 -10.798 1.00 88.62 255 GLU A O 1
ATOM 1949 N N . SER A 1 256 ? -17.658 -6.964 -9.947 1.00 89.62 256 SER A N 1
ATOM 1950 C CA . SER A 1 256 ? -17.976 -7.966 -8.925 1.00 89.62 256 SER A CA 1
ATOM 1951 C C . SER A 1 256 ? -18.230 -7.356 -7.544 1.00 89.62 256 SER A C 1
ATOM 1953 O O . SER A 1 256 ? -18.085 -6.156 -7.323 1.00 89.62 256 SER A O 1
ATOM 1955 N N . ASP A 1 257 ? -18.556 -8.214 -6.578 1.00 92.75 257 ASP A N 1
ATOM 1956 C CA . ASP A 1 257 ? -18.691 -7.847 -5.165 1.00 92.75 257 ASP A CA 1
ATOM 1957 C C . ASP A 1 257 ? -17.338 -7.654 -4.457 1.00 92.75 257 ASP A C 1
ATOM 1959 O O . ASP A 1 257 ? -17.295 -7.661 -3.231 1.00 92.75 257 ASP A O 1
ATOM 1963 N N . SER A 1 258 ? -16.218 -7.542 -5.185 1.00 92.44 258 SER A N 1
ATOM 1964 C CA . SER A 1 258 ? -14.876 -7.417 -4.600 1.00 92.44 258 SER A CA 1
ATOM 1965 C C . SER A 1 258 ? -14.801 -6.313 -3.540 1.00 92.44 258 SER A C 1
ATOM 1967 O O . SER A 1 258 ? -15.226 -5.179 -3.770 1.00 92.44 258 SER A O 1
ATOM 1969 N N . ALA A 1 259 ? -14.186 -6.636 -2.398 1.00 92.12 259 ALA A N 1
ATOM 1970 C CA . ALA A 1 259 ? -13.953 -5.679 -1.317 1.00 92.12 259 ALA A CA 1
ATOM 1971 C C . ALA A 1 259 ? -12.781 -4.720 -1.575 1.00 92.12 259 ALA A C 1
ATOM 1973 O O . ALA A 1 259 ? -12.603 -3.781 -0.803 1.00 92.12 259 ALA A O 1
ATOM 1974 N N . THR A 1 260 ? -11.967 -4.956 -2.608 1.00 89.12 260 THR A N 1
ATOM 1975 C CA . THR A 1 260 ? -10.819 -4.094 -2.931 1.00 89.12 260 THR A CA 1
ATOM 1976 C C . THR A 1 260 ? -10.960 -3.368 -4.258 1.00 89.12 260 THR A C 1
ATOM 1978 O O . THR A 1 260 ? -10.363 -2.309 -4.404 1.00 89.12 260 THR A O 1
ATOM 1981 N N . HIS A 1 261 ? -11.798 -3.849 -5.187 1.00 87.81 261 HIS A N 1
ATOM 1982 C CA . HIS A 1 261 ? -12.002 -3.164 -6.475 1.00 87.81 261 HIS A CA 1
ATOM 1983 C C . HIS A 1 261 ? -13.433 -3.191 -7.026 1.00 87.81 261 HIS A C 1
ATOM 1985 O O . HIS A 1 261 ? -13.687 -2.602 -8.068 1.00 87.81 261 HIS A O 1
ATOM 1991 N N . GLY A 1 262 ? -14.368 -3.857 -6.351 1.00 88.44 262 GLY A N 1
ATOM 1992 C CA . GLY A 1 262 ? -15.746 -4.019 -6.808 1.00 88.44 262 GLY A CA 1
ATOM 1993 C C . GLY A 1 262 ? -16.739 -3.111 -6.085 1.00 88.44 262 GLY A C 1
ATOM 1994 O O . GLY A 1 262 ? -16.403 -2.052 -5.555 1.00 88.44 262 GLY A O 1
ATOM 1995 N N . THR A 1 263 ? -17.988 -3.559 -6.013 1.00 89.50 263 THR A N 1
ATOM 1996 C CA . THR A 1 263 ? -19.099 -2.815 -5.392 1.00 89.50 263 THR A CA 1
ATOM 1997 C C . THR A 1 263 ? -18.985 -2.678 -3.867 1.00 89.50 263 THR A C 1
ATOM 1999 O O . THR A 1 263 ? -19.671 -1.840 -3.279 1.00 89.50 263 THR A O 1
ATOM 2002 N N . HIS A 1 264 ? -18.117 -3.460 -3.214 1.00 90.75 264 HIS A N 1
ATOM 2003 C CA . HIS A 1 264 ? -17.918 -3.465 -1.757 1.00 90.75 264 HIS A CA 1
ATOM 2004 C C . HIS A 1 264 ? -16.592 -2.835 -1.302 1.00 90.75 264 HIS A C 1
ATOM 2006 O O . HIS A 1 264 ? -16.178 -3.019 -0.155 1.00 90.75 264 HIS A O 1
ATOM 2012 N N . THR A 1 265 ? -15.935 -2.071 -2.173 1.00 85.50 265 THR A N 1
ATOM 2013 C CA . THR A 1 265 ? -14.741 -1.263 -1.857 1.00 85.50 265 THR A CA 1
ATOM 2014 C C . THR A 1 265 ? -14.986 -0.248 -0.741 1.00 85.50 265 THR A C 1
ATOM 2016 O O . THR A 1 265 ? -14.086 0.054 0.040 1.00 85.50 265 THR A O 1
ATOM 2019 N N . GLY A 1 266 ? -16.220 0.251 -0.623 1.00 85.50 266 GLY A N 1
ATOM 2020 C CA . GLY A 1 266 ? -16.575 1.314 0.309 1.00 85.50 266 GLY A CA 1
ATOM 2021 C C . GLY A 1 266 ? -16.152 2.683 -0.221 1.00 85.50 266 GLY A C 1
ATOM 2022 O O . GLY A 1 266 ? -16.240 2.954 -1.415 1.00 85.50 266 GLY A O 1
ATOM 2023 N N . LYS A 1 267 ? -15.733 3.580 0.675 1.00 83.69 267 LYS A N 1
ATOM 2024 C CA . LYS A 1 267 ? -15.247 4.905 0.284 1.00 83.69 267 LYS A CA 1
ATOM 2025 C C . LYS A 1 267 ? -13.854 4.787 -0.340 1.00 83.69 267 LYS A C 1
ATOM 2027 O O . LYS A 1 267 ? -12.957 4.231 0.291 1.00 83.69 267 LYS A O 1
ATOM 2032 N N . THR A 1 268 ? -13.677 5.366 -1.524 1.00 82.75 268 THR A N 1
ATOM 2033 C CA . THR A 1 268 ? -12.382 5.482 -2.205 1.00 82.75 268 THR A CA 1
ATOM 2034 C C . THR A 1 268 ? -11.945 6.945 -2.282 1.00 82.75 268 THR A C 1
ATOM 2036 O O . THR A 1 268 ? -12.762 7.867 -2.173 1.00 82.75 268 THR A O 1
ATOM 2039 N N . ILE A 1 269 ? -10.637 7.167 -2.413 1.00 81.88 269 ILE A N 1
ATOM 2040 C CA . ILE A 1 269 ? -10.063 8.485 -2.698 1.00 81.88 269 ILE A CA 1
ATOM 2041 C C . ILE A 1 269 ? -9.236 8.383 -3.978 1.00 81.88 269 ILE A C 1
ATOM 2043 O O . ILE A 1 269 ? -8.317 7.567 -4.082 1.00 81.88 269 ILE A O 1
ATOM 2047 N N . GLU A 1 270 ? -9.542 9.251 -4.939 1.00 88.94 270 GLU A N 1
ATOM 2048 C CA . GLU A 1 270 ? -8.687 9.497 -6.096 1.00 88.94 270 GLU A CA 1
ATOM 2049 C C . GLU A 1 270 ? -7.507 10.377 -5.665 1.00 88.94 270 GLU A C 1
ATOM 2051 O O . GLU A 1 270 ? -7.634 11.588 -5.498 1.00 88.94 270 GLU A O 1
ATOM 2056 N N . ASP A 1 271 ? -6.346 9.758 -5.462 1.00 91.75 271 ASP A N 1
ATOM 2057 C CA . ASP A 1 271 ? -5.109 10.463 -5.110 1.00 91.75 271 ASP A CA 1
ATOM 2058 C C . ASP A 1 271 ? -3.919 9.895 -5.907 1.00 91.75 271 ASP A C 1
ATOM 2060 O O . ASP A 1 271 ? -3.009 9.297 -5.319 1.00 91.75 271 ASP A O 1
ATOM 2064 N N . PRO A 1 272 ? -3.943 9.983 -7.253 1.00 91.94 272 PRO A N 1
ATOM 2065 C CA . PRO A 1 272 ? -2.995 9.277 -8.117 1.00 91.94 272 PRO A CA 1
ATOM 2066 C C . PRO A 1 272 ? -1.559 9.795 -7.997 1.00 91.94 272 PRO A C 1
ATOM 2068 O O . PRO A 1 272 ? -0.615 9.029 -8.178 1.00 91.94 272 PRO A O 1
ATOM 2071 N N . GLU A 1 273 ? -1.383 11.070 -7.649 1.00 93.38 273 GLU A N 1
ATOM 2072 C CA . GLU A 1 273 ? -0.075 11.686 -7.404 1.00 93.38 273 GLU A CA 1
ATOM 2073 C C . GLU A 1 273 ? 0.272 11.771 -5.910 1.00 93.38 273 GLU A C 1
ATOM 2075 O O . GLU A 1 273 ? 1.234 12.438 -5.545 1.00 93.38 273 GLU A O 1
ATOM 2080 N N . ALA A 1 274 ? -0.476 11.091 -5.038 1.00 93.75 274 ALA A N 1
ATOM 2081 C CA . ALA A 1 274 ? -0.233 11.064 -3.596 1.00 93.75 274 ALA A CA 1
ATOM 2082 C C . ALA A 1 274 ? -0.218 12.451 -2.914 1.00 93.75 274 ALA A C 1
ATOM 2084 O O . ALA A 1 274 ? 0.498 12.634 -1.933 1.00 93.75 274 ALA A O 1
ATOM 2085 N N . VAL A 1 275 ? -0.965 13.436 -3.417 1.00 94.62 275 VAL A N 1
ATOM 2086 C CA . VAL A 1 275 ? -1.024 14.796 -2.858 1.00 94.62 275 VAL A CA 1
ATOM 2087 C C . VAL A 1 275 ? -1.691 14.786 -1.483 1.00 94.62 275 VAL A C 1
ATOM 2089 O O . VAL A 1 275 ? -1.161 15.363 -0.532 1.00 94.62 275 VAL A O 1
ATOM 2092 N N . GLU A 1 276 ? -2.829 14.103 -1.336 1.00 91.06 276 GLU A N 1
ATOM 2093 C CA . GLU A 1 276 ? -3.500 13.998 -0.032 1.00 91.06 276 GLU A CA 1
ATOM 2094 C C . GLU A 1 276 ? -2.719 13.085 0.919 1.00 91.06 276 GLU A C 1
ATOM 2096 O O . GLU A 1 276 ? -2.528 13.415 2.093 1.00 91.06 276 GLU A O 1
ATOM 2101 N N . SER A 1 277 ? -2.163 11.990 0.396 1.00 91.38 277 SER A N 1
ATOM 2102 C CA . SER A 1 277 ? -1.288 11.094 1.159 1.00 91.38 277 SER A CA 1
ATOM 2103 C C . SER A 1 277 ? -0.035 11.819 1.671 1.00 91.38 277 SER A C 1
ATOM 2105 O O . SER A 1 277 ? 0.345 11.656 2.829 1.00 91.38 277 SER A O 1
ATOM 2107 N N . ALA A 1 278 ? 0.579 12.684 0.858 1.00 92.94 278 ALA A N 1
ATOM 2108 C CA . ALA A 1 278 ? 1.734 13.486 1.255 1.00 92.94 278 ALA A CA 1
ATOM 2109 C C . ALA A 1 278 ? 1.396 14.459 2.390 1.00 92.94 278 ALA A C 1
ATOM 2111 O O . ALA A 1 278 ? 2.210 14.656 3.287 1.00 92.94 278 ALA A O 1
ATOM 2112 N N . LYS A 1 279 ? 0.182 15.023 2.427 1.00 91.81 279 LYS A N 1
ATOM 2113 C CA . LYS A 1 279 ? -0.242 15.851 3.569 1.00 91.81 279 LYS A CA 1
ATOM 2114 C C . LYS A 1 279 ? -0.318 15.048 4.859 1.00 91.81 279 LYS A C 1
ATOM 2116 O O . LYS A 1 279 ? -0.134 15.645 5.918 1.00 91.81 279 LYS A O 1
ATOM 2121 N N . MET A 1 280 ? -0.621 13.748 4.789 1.00 89.50 280 MET A N 1
ATOM 2122 C CA . MET A 1 280 ? -0.664 12.836 5.938 1.00 89.50 280 MET A CA 1
ATOM 2123 C C . MET A 1 280 ? 0.735 12.418 6.405 1.00 89.50 280 MET A C 1
ATOM 2125 O O . MET A 1 280 ? 0.988 12.359 7.605 1.00 89.50 280 MET A O 1
ATOM 2129 N N . GLY A 1 281 ? 1.644 12.164 5.467 1.00 90.44 281 GLY A N 1
ATOM 2130 C CA . GLY A 1 281 ? 2.988 11.639 5.709 1.00 90.44 281 GLY A CA 1
ATOM 2131 C C . GLY A 1 281 ? 3.257 10.420 4.828 1.00 90.44 281 GLY A C 1
ATOM 2132 O O . GLY A 1 281 ? 2.327 9.743 4.396 1.00 90.44 281 GLY A O 1
ATOM 2133 N N . GLY A 1 282 ? 4.524 10.103 4.560 1.00 84.19 282 GLY A N 1
ATOM 2134 C CA . GLY A 1 282 ? 4.896 9.056 3.605 1.00 84.19 282 GLY A CA 1
ATOM 2135 C C . GLY A 1 282 ? 4.380 7.660 3.957 1.00 84.19 282 GLY A C 1
ATOM 2136 O O . GLY A 1 282 ? 4.083 6.877 3.056 1.00 84.19 282 GLY A O 1
ATOM 2137 N N . LYS A 1 283 ? 4.162 7.348 5.245 1.00 87.50 283 LYS A N 1
ATOM 2138 C CA . LYS A 1 283 ? 3.547 6.064 5.632 1.00 87.50 283 LYS A CA 1
ATOM 2139 C C . LYS A 1 283 ? 2.083 5.937 5.194 1.00 87.50 283 LYS A C 1
ATOM 2141 O O . LYS A 1 283 ? 1.580 4.818 5.142 1.00 87.50 283 LYS A O 1
ATOM 2146 N N . ALA A 1 284 ? 1.406 7.030 4.832 1.00 90.31 284 ALA A N 1
ATOM 2147 C CA . ALA A 1 284 ? 0.067 6.970 4.244 1.00 90.31 284 ALA A CA 1
ATOM 2148 C C . ALA A 1 284 ? 0.063 6.285 2.866 1.00 90.31 284 ALA A C 1
ATOM 2150 O O . ALA A 1 284 ? -0.964 5.766 2.442 1.00 90.31 284 ALA A O 1
ATOM 2151 N N . LEU A 1 285 ? 1.208 6.219 2.178 1.00 91.31 285 LEU A N 1
ATOM 2152 C CA . LEU A 1 285 ? 1.316 5.511 0.906 1.00 91.31 285 LEU A CA 1
ATOM 2153 C C . LEU A 1 285 ? 1.409 3.986 1.073 1.00 91.31 285 LEU A C 1
ATOM 2155 O O . LEU A 1 285 ? 1.199 3.259 0.106 1.00 91.31 285 LEU A O 1
ATOM 2159 N N . VAL A 1 286 ? 1.723 3.477 2.267 1.00 89.69 286 VAL A N 1
ATOM 2160 C CA . VAL A 1 286 ? 1.938 2.038 2.465 1.00 89.69 286 VAL A CA 1
ATOM 2161 C C . VAL A 1 286 ? 0.633 1.256 2.309 1.00 89.69 286 VAL A C 1
ATOM 2163 O O . VAL A 1 286 ? -0.403 1.606 2.875 1.00 89.69 286 VAL A O 1
ATOM 2166 N N . GLY A 1 287 ? 0.701 0.167 1.545 1.00 88.12 287 GLY A N 1
ATOM 2167 C CA . GLY A 1 287 ? -0.439 -0.658 1.160 1.00 88.12 287 GLY A CA 1
ATOM 2168 C C . GLY A 1 287 ? -1.195 -0.127 -0.056 1.00 88.12 287 GLY A C 1
ATOM 2169 O O . GLY A 1 287 ? -2.038 -0.848 -0.582 1.00 88.12 287 GLY A O 1
ATOM 2170 N N . ARG A 1 288 ? -0.887 1.085 -0.545 1.00 90.69 288 ARG A N 1
ATOM 2171 C CA . ARG A 1 288 ? -1.478 1.585 -1.788 1.00 90.69 288 ARG A CA 1
ATOM 2172 C C . ARG A 1 288 ? -0.906 0.835 -2.980 1.00 90.69 288 ARG A C 1
ATOM 2174 O O . ARG A 1 288 ? 0.307 0.636 -3.101 1.00 90.69 288 ARG A O 1
ATOM 2181 N N . THR A 1 289 ? -1.796 0.457 -3.883 1.00 91.25 289 THR A N 1
ATOM 2182 C CA . THR A 1 289 ? -1.447 -0.084 -5.191 1.00 91.25 289 THR A CA 1
ATOM 2183 C C . THR A 1 289 ? -1.293 1.029 -6.214 1.00 91.25 289 THR A C 1
ATOM 2185 O O . THR A 1 289 ? -1.940 2.074 -6.130 1.00 91.25 289 THR A O 1
ATOM 2188 N N . GLY A 1 290 ? -0.468 0.790 -7.219 1.00 91.50 290 GLY A N 1
ATOM 2189 C CA . GLY A 1 290 ? -0.250 1.719 -8.308 1.00 91.50 290 GLY A CA 1
ATOM 2190 C C . GLY A 1 290 ? 0.352 1.042 -9.521 1.00 91.50 290 GLY A C 1
ATOM 2191 O O . GLY A 1 290 ? 0.410 -0.185 -9.630 1.00 91.50 290 GLY A O 1
ATOM 2192 N N . TYR A 1 291 ? 0.810 1.875 -10.438 1.00 90.19 291 TYR A N 1
ATOM 2193 C CA . TYR A 1 291 ? 1.345 1.454 -11.711 1.00 90.19 291 TYR A CA 1
ATOM 2194 C C . TYR A 1 291 ? 2.454 2.399 -12.164 1.00 90.19 291 TYR A C 1
ATOM 2196 O O . TYR A 1 291 ? 2.295 3.622 -12.167 1.00 90.19 291 TYR A O 1
ATOM 2204 N N . LEU A 1 292 ? 3.578 1.818 -12.575 1.00 90.88 292 LEU A N 1
ATOM 2205 C CA . LEU A 1 292 ? 4.601 2.491 -13.366 1.00 90.88 292 LEU A CA 1
ATOM 2206 C C . LEU A 1 292 ? 4.199 2.411 -14.838 1.00 90.88 292 LEU A C 1
ATOM 2208 O O . LEU A 1 292 ? 4.413 1.391 -15.494 1.00 90.88 292 LEU A O 1
ATOM 2212 N N . GLY A 1 293 ? 3.583 3.476 -15.348 1.00 86.56 293 GLY A N 1
ATOM 2213 C CA . GLY A 1 293 ? 2.891 3.462 -16.633 1.00 86.56 293 GLY A CA 1
ATOM 2214 C C . GLY A 1 293 ? 3.498 4.314 -17.729 1.00 86.56 293 GLY A C 1
ATOM 2215 O O . GLY A 1 293 ? 4.014 5.399 -17.475 1.00 86.56 293 GLY A O 1
ATOM 2216 N N . ASN A 1 294 ? 3.388 3.823 -18.967 1.00 86.25 294 ASN A N 1
ATOM 2217 C CA . ASN A 1 294 ? 3.768 4.551 -20.176 1.00 86.25 294 ASN A CA 1
ATOM 2218 C C . ASN A 1 294 ? 2.940 5.838 -20.352 1.00 86.25 294 ASN A C 1
ATOM 2220 O O . ASN A 1 294 ? 1.710 5.788 -20.424 1.00 86.25 294 ASN A O 1
ATOM 2224 N N . LEU A 1 295 ? 3.630 6.968 -20.524 1.00 83.25 295 LEU A N 1
ATOM 2225 C CA . LEU A 1 295 ? 3.015 8.285 -20.698 1.00 83.25 295 LEU A CA 1
ATOM 2226 C C . LEU A 1 295 ? 2.557 8.628 -22.122 1.00 83.25 295 LEU A C 1
ATOM 2228 O O . LEU A 1 295 ? 1.606 9.386 -22.290 1.00 83.25 295 LEU A O 1
ATOM 2232 N N . TYR A 1 296 ? 3.231 8.130 -23.160 1.00 80.31 296 TYR A N 1
ATOM 2233 C CA . TYR A 1 296 ? 3.026 8.585 -24.545 1.00 80.31 296 TYR A CA 1
ATOM 2234 C C . TYR A 1 296 ? 2.370 7.538 -25.464 1.00 80.31 296 TYR A C 1
ATOM 2236 O O . TYR A 1 296 ? 2.255 7.747 -26.679 1.00 80.31 296 TYR A O 1
ATOM 2244 N N . GLY A 1 297 ? 1.901 6.431 -24.884 1.00 75.81 297 GLY A N 1
ATOM 2245 C CA . GLY A 1 297 ? 1.129 5.390 -25.560 1.00 75.81 297 GLY A CA 1
ATOM 2246 C C . GLY A 1 297 ? 1.972 4.364 -26.321 1.00 75.81 297 GLY A C 1
ATOM 2247 O O . GLY A 1 297 ? 3.204 4.412 -26.347 1.00 75.81 297 GLY A O 1
ATOM 2248 N N . GLU A 1 298 ? 1.295 3.405 -26.953 1.00 79.38 298 GLU A N 1
ATOM 2249 C CA . GLU A 1 298 ? 1.904 2.152 -27.431 1.00 79.38 298 GLU A CA 1
ATOM 2250 C C . GLU A 1 298 ? 3.018 2.327 -28.472 1.00 79.38 298 GLU A C 1
ATOM 2252 O O . GLU A 1 298 ? 3.943 1.524 -28.520 1.00 79.38 298 GLU A O 1
ATOM 2257 N N . LYS A 1 299 ? 3.001 3.409 -29.263 1.00 81.94 299 LYS A N 1
ATOM 2258 C CA . LYS A 1 299 ? 4.031 3.676 -30.289 1.00 81.94 299 LYS A CA 1
ATOM 2259 C C . LYS A 1 299 ? 5.451 3.850 -29.721 1.00 81.94 299 LYS A C 1
ATOM 2261 O O . LYS A 1 299 ? 6.430 3.768 -30.468 1.00 81.94 299 LYS A O 1
ATOM 2266 N N . PHE A 1 300 ? 5.561 4.104 -28.417 1.00 80.00 300 PHE A N 1
ATOM 2267 C CA . PHE A 1 300 ? 6.829 4.245 -27.704 1.00 80.00 300 PHE A CA 1
ATOM 2268 C C . PHE A 1 300 ? 7.301 2.956 -27.020 1.00 80.00 300 PHE A C 1
ATOM 2270 O O . PHE A 1 300 ? 8.424 2.943 -26.524 1.00 80.00 300 PHE A O 1
ATOM 2277 N N . LEU A 1 301 ? 6.499 1.883 -27.036 1.00 82.44 301 LEU A N 1
ATOM 2278 C CA . LEU A 1 301 ? 6.852 0.586 -26.453 1.00 82.44 301 LEU A CA 1
ATOM 2279 C C . LEU A 1 301 ? 7.848 -0.166 -27.343 1.00 82.44 301 LEU A C 1
ATOM 2281 O O . LEU A 1 301 ? 7.672 -0.250 -28.561 1.00 82.44 301 LEU A O 1
ATOM 2285 N N . ASP A 1 302 ? 8.888 -0.721 -26.724 1.00 82.56 302 ASP A N 1
ATOM 2286 C CA . ASP A 1 302 ? 9.841 -1.646 -27.350 1.00 82.56 302 ASP A CA 1
ATOM 2287 C C . ASP A 1 302 ? 9.463 -3.108 -27.064 1.00 82.56 302 ASP A C 1
ATOM 2289 O O . ASP A 1 302 ? 9.577 -3.971 -27.934 1.00 82.56 302 ASP A O 1
ATOM 2293 N N . ALA A 1 303 ? 8.948 -3.362 -25.862 1.00 81.44 303 ALA A N 1
ATOM 2294 C CA . ALA A 1 303 ? 8.473 -4.635 -25.348 1.00 81.44 303 ALA A CA 1
ATOM 2295 C C . ALA A 1 303 ? 7.020 -4.472 -24.852 1.00 81.44 303 ALA A C 1
ATOM 2297 O O . ALA A 1 303 ? 6.800 -4.023 -23.724 1.00 81.44 303 ALA A O 1
ATOM 2298 N N . PRO A 1 304 ? 6.010 -4.832 -25.671 1.00 74.75 304 PRO A N 1
ATOM 2299 C CA . PRO A 1 304 ? 4.594 -4.687 -25.316 1.00 74.75 304 PRO A CA 1
ATOM 2300 C C . PRO A 1 304 ? 4.178 -5.432 -24.039 1.00 74.75 304 PRO A C 1
ATOM 2302 O O . PRO A 1 304 ? 3.322 -4.946 -23.302 1.00 74.75 304 PRO A O 1
ATOM 2305 N N . ASP A 1 305 ? 4.817 -6.571 -23.757 1.00 74.38 305 ASP A N 1
ATOM 2306 C CA . ASP A 1 305 ? 4.594 -7.362 -22.538 1.00 74.38 305 ASP A CA 1
ATOM 2307 C C . ASP A 1 305 ? 5.119 -6.650 -21.268 1.00 74.38 305 ASP A C 1
ATOM 2309 O O . ASP A 1 305 ? 4.728 -7.005 -20.163 1.00 74.38 305 ASP A O 1
ATOM 2313 N N . ASP A 1 306 ? 5.970 -5.626 -21.407 1.00 76.06 306 ASP A N 1
ATOM 2314 C CA . ASP A 1 306 ? 6.523 -4.804 -20.318 1.00 76.06 306 ASP A CA 1
ATOM 2315 C C . ASP A 1 306 ? 6.063 -3.330 -20.466 1.00 76.06 306 ASP A C 1
ATOM 2317 O O . ASP A 1 306 ? 6.800 -2.379 -20.186 1.00 76.06 306 ASP A O 1
ATOM 2321 N N . ARG A 1 307 ? 4.823 -3.115 -20.938 1.00 78.12 307 ARG A N 1
ATOM 2322 C CA . ARG A 1 307 ? 4.232 -1.776 -21.171 1.00 78.12 307 ARG A CA 1
ATOM 2323 C C . ARG A 1 307 ? 4.103 -0.889 -19.929 1.00 78.12 307 ARG A C 1
ATOM 2325 O O . ARG A 1 307 ? 3.850 0.312 -20.040 1.00 78.12 307 ARG A O 1
ATOM 2332 N N . GLY A 1 308 ? 4.283 -1.496 -18.773 1.00 84.94 308 GLY A N 1
ATOM 2333 C CA . GLY A 1 308 ? 4.406 -0.890 -17.466 1.00 84.94 308 GLY A CA 1
ATOM 2334 C C . GLY A 1 308 ? 4.251 -1.972 -16.417 1.00 84.94 308 GLY A C 1
ATOM 2335 O O . GLY A 1 308 ? 4.228 -3.160 -16.742 1.00 84.94 308 GLY A O 1
ATOM 2336 N N . GLU A 1 309 ? 4.185 -1.561 -15.163 1.00 86.81 309 GLU A N 1
ATOM 2337 C CA . GLU A 1 309 ? 4.339 -2.487 -14.057 1.00 86.81 309 GLU A CA 1
ATOM 2338 C C . GLU A 1 309 ? 3.402 -2.127 -12.905 1.00 86.81 309 GLU A C 1
ATOM 2340 O O . GLU A 1 309 ? 3.461 -1.027 -12.357 1.00 86.81 309 GLU A O 1
ATOM 2345 N N . ASN A 1 310 ? 2.521 -3.068 -12.570 1.00 88.44 310 ASN A N 1
ATOM 2346 C CA . ASN A 1 310 ? 1.622 -2.982 -11.427 1.00 88.44 310 ASN A CA 1
ATOM 2347 C C . ASN A 1 310 ? 2.412 -3.223 -10.146 1.00 88.44 310 ASN A C 1
ATOM 2349 O O . ASN A 1 310 ? 3.177 -4.179 -10.063 1.00 88.44 310 ASN A O 1
ATOM 2353 N N . LEU A 1 311 ? 2.206 -2.382 -9.141 1.00 92.06 311 LEU A N 1
ATOM 2354 C CA . LEU A 1 311 ? 2.960 -2.442 -7.898 1.00 92.06 311 LEU A CA 1
ATOM 2355 C C . LEU A 1 311 ? 2.090 -2.159 -6.682 1.00 92.06 311 LEU A C 1
ATOM 2357 O O . LEU A 1 311 ? 1.024 -1.555 -6.775 1.00 92.06 311 LEU A O 1
ATOM 2361 N N . MET A 1 312 ? 2.600 -2.556 -5.526 1.00 92.50 312 MET A N 1
ATOM 2362 C CA . MET A 1 312 ? 2.122 -2.124 -4.220 1.00 92.50 312 MET A CA 1
ATOM 2363 C C . MET A 1 312 ? 3.278 -1.509 -3.444 1.00 92.50 312 MET A C 1
ATOM 2365 O O . MET A 1 312 ? 4.373 -2.072 -3.421 1.00 92.50 312 MET A O 1
ATOM 2369 N N . ILE A 1 313 ? 3.044 -0.373 -2.792 1.00 93.50 313 ILE A N 1
ATOM 2370 C CA . ILE A 1 313 ? 4.031 0.245 -1.905 1.00 93.50 313 ILE A CA 1
ATOM 2371 C C . ILE A 1 313 ? 4.036 -0.525 -0.585 1.00 93.50 313 ILE A C 1
ATOM 2373 O O . ILE A 1 313 ? 3.023 -0.577 0.111 1.00 93.50 313 ILE A O 1
ATOM 2377 N N . VAL A 1 314 ? 5.175 -1.123 -0.238 1.00 90.69 314 VAL A N 1
ATOM 2378 C CA . VAL A 1 314 ? 5.304 -1.970 0.963 1.00 90.69 314 VAL A CA 1
ATOM 2379 C C . VAL A 1 314 ? 6.011 -1.267 2.109 1.00 90.69 314 VAL A C 1
ATOM 2381 O O . VAL A 1 314 ? 5.702 -1.526 3.267 1.00 90.69 314 VAL A O 1
ATOM 2384 N N . SER A 1 315 ? 6.928 -0.353 1.800 1.00 90.75 315 SER A N 1
ATOM 2385 C CA . SER A 1 315 ? 7.560 0.503 2.793 1.00 90.75 315 SER A CA 1
ATOM 2386 C C . SER A 1 315 ? 7.969 1.836 2.180 1.00 90.75 315 SER A C 1
ATOM 2388 O O . SER A 1 315 ? 8.251 1.949 0.986 1.00 90.75 315 SER A O 1
ATOM 2390 N N . VAL A 1 316 ? 7.979 2.848 3.038 1.00 93.12 316 VAL A N 1
ATOM 2391 C CA . VAL A 1 316 ? 8.519 4.178 2.773 1.00 93.12 316 VAL A CA 1
ATOM 2392 C C . VAL A 1 316 ? 9.279 4.554 4.032 1.00 93.12 316 VAL A C 1
ATOM 2394 O O . VAL A 1 316 ? 8.642 4.749 5.069 1.00 93.12 316 VAL A O 1
ATOM 2397 N N . ASP A 1 317 ? 10.606 4.572 3.992 1.00 91.56 317 ASP A N 1
ATOM 2398 C CA . ASP A 1 317 ? 11.396 4.934 5.175 1.00 91.56 317 ASP A CA 1
ATOM 2399 C C . ASP A 1 317 ? 11.317 6.448 5.439 1.00 91.56 317 ASP A C 1
ATOM 2401 O O . ASP A 1 317 ? 10.791 7.212 4.621 1.00 91.56 317 ASP A O 1
ATOM 2405 N N . HIS A 1 318 ? 11.783 6.882 6.610 1.00 90.50 318 HIS A N 1
ATOM 2406 C CA . HIS A 1 318 ? 11.599 8.250 7.090 1.00 90.50 318 HIS A CA 1
ATOM 2407 C C . HIS A 1 318 ? 12.075 9.331 6.104 1.00 90.50 318 HIS A C 1
ATOM 2409 O O . HIS A 1 318 ? 11.301 10.236 5.800 1.00 90.50 318 HIS A O 1
ATOM 2415 N N . GLU A 1 319 ? 13.278 9.222 5.527 1.00 93.50 319 GLU A N 1
ATOM 2416 C CA . GLU A 1 319 ? 13.797 10.260 4.619 1.00 93.50 319 GLU A CA 1
ATOM 2417 C C . GLU A 1 319 ? 13.000 10.317 3.304 1.00 93.50 319 GLU A C 1
ATOM 2419 O O . GLU A 1 319 ? 12.670 11.399 2.821 1.00 93.50 319 GLU A O 1
ATOM 2424 N N . ALA A 1 320 ? 12.610 9.165 2.740 1.00 95.06 320 ALA A N 1
ATOM 2425 C CA . ALA A 1 320 ? 11.703 9.135 1.587 1.00 95.06 320 ALA A CA 1
ATOM 2426 C C . ALA A 1 320 ? 10.332 9.735 1.919 1.00 95.06 320 ALA A C 1
ATOM 2428 O O . ALA A 1 320 ? 9.747 10.440 1.095 1.00 95.06 320 ALA A O 1
ATOM 2429 N N . SER A 1 321 ? 9.821 9.480 3.125 1.00 93.50 321 SER A N 1
ATOM 2430 C CA . SER A 1 321 ? 8.586 10.089 3.611 1.00 93.50 321 SER A CA 1
ATOM 2431 C C . SER A 1 321 ? 8.714 11.612 3.657 1.00 93.50 321 SER A C 1
ATOM 2433 O O . SER A 1 321 ? 7.886 12.298 3.060 1.00 93.50 321 SER A O 1
ATOM 2435 N N . GLU A 1 322 ? 9.763 12.150 4.282 1.00 94.12 322 GLU A N 1
ATOM 2436 C CA . GLU A 1 322 ? 10.023 13.594 4.321 1.00 94.12 322 GLU A CA 1
ATOM 2437 C C . GLU A 1 322 ? 10.139 14.201 2.919 1.00 94.12 322 GLU A C 1
ATOM 2439 O O . GLU A 1 322 ? 9.553 15.254 2.655 1.00 94.12 322 GLU A O 1
ATOM 2444 N N . SER A 1 323 ? 10.825 13.520 1.996 1.00 95.62 323 SER A N 1
ATOM 2445 C CA . SER A 1 323 ? 10.917 13.930 0.593 1.00 95.62 323 SER A CA 1
ATOM 2446 C C . SER A 1 323 ? 9.547 14.039 -0.078 1.00 95.62 323 SER A C 1
ATOM 2448 O O . SER A 1 323 ? 9.278 15.042 -0.740 1.00 95.62 323 SER A O 1
ATOM 2450 N N . ILE A 1 324 ? 8.657 13.054 0.105 1.00 95.06 324 ILE A N 1
ATOM 2451 C CA . ILE A 1 324 ? 7.293 13.081 -0.455 1.00 95.06 324 ILE A CA 1
ATOM 2452 C C . ILE A 1 324 ? 6.486 14.238 0.134 1.00 95.06 324 ILE A C 1
ATOM 2454 O O . ILE A 1 324 ? 5.849 14.981 -0.615 1.00 95.06 324 ILE A O 1
ATOM 2458 N N . VAL A 1 325 ? 6.528 14.413 1.461 1.00 94.94 325 VAL A N 1
ATOM 2459 C CA . VAL A 1 325 ? 5.825 15.508 2.149 1.00 94.94 325 VAL A CA 1
ATOM 2460 C C . VAL A 1 325 ? 6.313 16.857 1.624 1.00 94.94 325 VAL A C 1
ATOM 2462 O O . VAL A 1 325 ? 5.507 17.704 1.242 1.00 94.94 325 VAL A O 1
ATOM 2465 N N . LYS A 1 326 ? 7.634 17.046 1.541 1.00 96.12 326 LYS A N 1
ATOM 2466 C CA . LYS A 1 326 ? 8.261 18.280 1.054 1.00 96.12 326 LYS A CA 1
ATOM 2467 C C . LYS A 1 326 ? 7.943 18.559 -0.414 1.00 96.12 326 LYS A C 1
ATOM 2469 O O . LYS A 1 326 ? 7.772 19.718 -0.786 1.00 96.12 326 LYS A O 1
ATOM 2474 N N . ALA A 1 327 ? 7.879 17.520 -1.245 1.00 96.56 327 ALA A N 1
ATOM 2475 C CA . ALA A 1 327 ? 7.510 17.631 -2.653 1.00 96.56 327 ALA A CA 1
ATOM 2476 C C . ALA A 1 327 ? 6.002 17.859 -2.865 1.00 96.56 327 ALA A C 1
ATOM 2478 O O . ALA A 1 327 ? 5.601 18.242 -3.963 1.00 96.56 327 ALA A O 1
ATOM 2479 N N . GLY A 1 328 ? 5.174 17.634 -1.839 1.00 95.75 328 GLY A N 1
ATOM 2480 C CA . GLY A 1 328 ? 3.719 17.743 -1.925 1.00 95.75 328 GLY A CA 1
ATOM 2481 C C . GLY A 1 328 ? 3.066 16.641 -2.764 1.00 95.75 328 GLY A C 1
ATOM 2482 O O . GLY A 1 328 ? 1.968 16.852 -3.270 1.00 95.75 328 GLY A O 1
ATOM 2483 N N . GLY A 1 329 ? 3.734 15.494 -2.938 1.00 95.19 329 GLY A N 1
ATOM 2484 C CA . GLY A 1 329 ? 3.266 14.377 -3.765 1.00 95.19 329 GLY A CA 1
ATOM 2485 C C . GLY A 1 329 ? 4.338 13.819 -4.708 1.00 95.19 329 GLY A C 1
ATOM 2486 O O . GLY A 1 329 ? 5.534 14.066 -4.552 1.00 95.19 329 GLY A O 1
ATOM 2487 N N . LEU A 1 330 ? 3.901 13.045 -5.705 1.00 95.75 330 LEU A N 1
ATOM 2488 C CA . LEU A 1 330 ? 4.753 12.285 -6.624 1.00 95.75 330 LEU A CA 1
ATOM 2489 C C . LEU A 1 330 ? 5.185 13.060 -7.879 1.00 95.75 330 LEU A C 1
ATOM 2491 O O . LEU A 1 330 ? 6.104 12.630 -8.579 1.00 95.75 330 LEU A O 1
ATOM 2495 N N . ALA A 1 331 ? 4.569 14.211 -8.159 1.00 96.06 331 ALA A N 1
ATOM 2496 C CA . ALA A 1 331 ? 4.782 14.967 -9.395 1.00 96.06 331 ALA A CA 1
ATOM 2497 C C . ALA A 1 331 ? 6.258 15.347 -9.632 1.00 96.06 331 ALA A C 1
ATOM 2499 O O . ALA A 1 331 ? 6.762 15.201 -10.750 1.00 96.06 331 ALA A O 1
ATOM 2500 N N . LYS A 1 332 ? 6.982 15.766 -8.580 1.00 96.50 332 LYS A N 1
ATOM 2501 C CA . LYS A 1 332 ? 8.430 16.056 -8.643 1.00 96.50 332 LYS A CA 1
ATOM 2502 C C . LYS A 1 332 ? 9.213 14.849 -9.172 1.00 96.50 332 LYS A C 1
ATOM 2504 O O . LYS A 1 332 ? 9.988 14.975 -10.116 1.00 96.50 332 LYS A O 1
ATOM 2509 N N . PHE A 1 333 ? 8.979 13.679 -8.590 1.00 96.75 333 PHE A N 1
ATOM 2510 C CA . PHE A 1 333 ? 9.728 12.462 -8.904 1.00 96.75 333 PHE A CA 1
ATOM 2511 C C . PHE A 1 333 ? 9.358 11.896 -10.272 1.00 96.75 333 PHE A C 1
ATOM 2513 O O . PHE A 1 333 ? 10.213 11.374 -10.981 1.00 96.75 333 PHE A O 1
ATOM 2520 N N . ASN A 1 334 ? 8.105 12.065 -10.695 1.00 96.50 334 ASN A N 1
ATOM 2521 C CA . ASN A 1 334 ? 7.684 11.752 -12.058 1.00 96.50 334 ASN A CA 1
ATOM 2522 C C . ASN A 1 334 ? 8.385 12.657 -13.090 1.00 96.50 334 ASN A C 1
ATOM 2524 O O . ASN A 1 334 ? 8.795 12.187 -14.154 1.00 96.50 334 ASN A O 1
ATOM 2528 N N . ALA A 1 335 ? 8.606 13.937 -12.771 1.00 96.38 335 ALA A N 1
ATOM 2529 C CA . ALA A 1 335 ? 9.406 14.825 -13.614 1.00 96.38 335 ALA A CA 1
ATOM 2530 C C . ALA A 1 335 ? 10.890 14.409 -13.659 1.00 96.38 335 ALA A C 1
ATOM 2532 O O . ALA A 1 335 ? 11.505 14.456 -14.727 1.00 96.38 335 ALA A O 1
ATOM 2533 N N . GLU A 1 336 ? 11.457 13.955 -12.540 1.00 97.12 336 GLU A N 1
ATOM 2534 C CA . GLU A 1 336 ? 12.818 13.401 -12.469 1.00 97.12 336 GLU A CA 1
ATOM 2535 C C . GLU A 1 336 ? 12.943 12.090 -13.268 1.00 97.12 336 GLU A C 1
ATOM 2537 O O . GLU A 1 336 ? 13.876 11.941 -14.058 1.00 97.12 336 GLU A O 1
ATOM 2542 N N . LEU A 1 337 ? 11.960 11.185 -13.192 1.00 95.81 337 LEU A N 1
ATOM 2543 C CA . LEU A 1 337 ? 11.904 9.983 -14.036 1.00 95.81 337 LEU A CA 1
ATOM 2544 C C . LEU A 1 337 ? 11.858 10.318 -15.529 1.00 95.81 337 LEU A C 1
ATOM 2546 O O . LEU A 1 337 ? 12.494 9.641 -16.340 1.00 95.81 337 LEU A O 1
ATOM 2550 N N . LEU A 1 338 ? 11.156 11.385 -15.915 1.00 95.31 338 L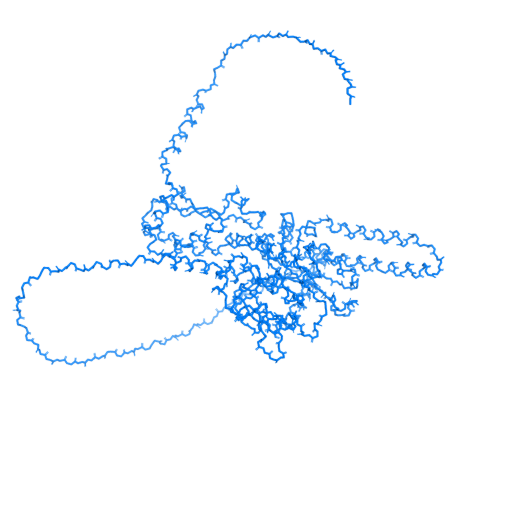EU A N 1
ATOM 2551 C CA . LEU A 1 338 ? 11.152 11.848 -17.301 1.00 95.31 338 LEU A CA 1
ATOM 2552 C C . LEU A 1 338 ? 12.539 12.348 -17.741 1.00 95.31 338 LEU A C 1
ATOM 2554 O O . LEU A 1 338 ? 12.903 12.205 -18.912 1.00 95.31 338 LEU A O 1
ATOM 2558 N N . GLN A 1 339 ? 13.331 12.925 -16.833 1.00 96.56 339 GLN A N 1
ATOM 2559 C CA . GLN A 1 339 ? 14.725 13.280 -17.115 1.00 96.56 339 GLN A CA 1
ATOM 2560 C C . GLN A 1 339 ? 15.595 12.029 -17.264 1.00 96.56 339 GLN A C 1
ATOM 2562 O O . GLN A 1 339 ? 16.322 11.921 -18.253 1.00 96.56 339 GLN A O 1
ATOM 2567 N N . VAL A 1 340 ? 15.459 11.055 -16.358 1.00 96.06 340 VAL A N 1
ATOM 2568 C CA . VAL A 1 340 ? 16.150 9.758 -16.450 1.00 96.06 340 VAL A CA 1
ATOM 2569 C C . VAL A 1 340 ? 15.855 9.073 -17.784 1.00 96.06 340 VAL A C 1
ATOM 2571 O O . VAL A 1 340 ? 16.773 8.631 -18.472 1.00 96.06 340 VAL A O 1
ATOM 2574 N N . TRP A 1 341 ? 14.595 9.058 -18.218 1.00 95.06 341 TRP A N 1
ATOM 2575 C CA . TRP A 1 341 ? 14.206 8.519 -19.520 1.00 95.06 341 TRP A CA 1
ATOM 2576 C C . TRP A 1 341 ? 14.938 9.193 -20.693 1.00 95.06 341 TRP A C 1
ATOM 2578 O O . TRP A 1 341 ? 15.447 8.508 -21.586 1.00 95.06 341 TRP A O 1
ATOM 2588 N N . LYS A 1 342 ? 15.022 10.532 -20.704 1.00 95.12 342 LYS A N 1
ATOM 2589 C CA . LYS A 1 342 ? 15.731 11.281 -21.761 1.00 95.12 342 LYS A CA 1
ATOM 2590 C C . LYS A 1 342 ? 17.210 10.895 -21.818 1.00 95.12 342 LYS A C 1
ATOM 2592 O O . LYS A 1 342 ? 17.748 10.714 -22.911 1.00 95.12 342 LYS A O 1
ATOM 2597 N N . LEU A 1 343 ? 17.845 10.734 -20.658 1.00 96.00 343 LEU A N 1
ATOM 2598 C CA . LEU A 1 343 ? 19.241 10.312 -20.546 1.00 96.00 343 LEU A CA 1
ATOM 2599 C C . LEU A 1 343 ? 19.430 8.856 -21.000 1.00 96.00 343 LEU A C 1
ATOM 2601 O O . LEU A 1 343 ? 20.306 8.588 -21.819 1.00 96.00 343 LEU A O 1
ATOM 2605 N N . ASN A 1 344 ? 18.560 7.934 -20.584 1.00 94.25 344 ASN A N 1
ATOM 2606 C CA . ASN A 1 344 ? 18.584 6.537 -21.036 1.00 94.25 344 ASN A CA 1
ATOM 2607 C C . ASN A 1 344 ? 18.355 6.405 -22.549 1.00 94.25 344 ASN A C 1
ATOM 2609 O O . ASN A 1 344 ? 19.018 5.615 -23.223 1.00 94.25 344 ASN A O 1
ATOM 2613 N N . THR A 1 345 ? 17.487 7.243 -23.119 1.00 92.81 345 THR A N 1
ATOM 2614 C CA . THR A 1 345 ? 17.305 7.334 -24.574 1.00 92.81 345 THR A CA 1
ATOM 2615 C C . THR A 1 345 ? 18.597 7.778 -25.269 1.00 92.81 345 THR A C 1
ATOM 2617 O O . THR A 1 345 ? 18.927 7.274 -26.345 1.00 92.81 345 THR A O 1
ATOM 2620 N N . GLN A 1 346 ? 19.341 8.718 -24.677 1.00 93.44 346 GLN A N 1
ATOM 2621 C CA . GLN A 1 346 ? 20.626 9.173 -25.210 1.00 93.44 346 GLN A CA 1
ATOM 2622 C C . GLN A 1 346 ? 21.694 8.077 -25.122 1.00 93.44 346 GLN A C 1
ATOM 2624 O O . GLN A 1 346 ? 22.344 7.796 -26.129 1.00 93.44 346 GLN A O 1
ATOM 2629 N N . ILE A 1 347 ? 21.801 7.400 -23.973 1.00 93.44 347 ILE A N 1
ATOM 2630 C CA . ILE A 1 347 ? 22.684 6.240 -23.777 1.00 93.44 347 ILE A CA 1
ATOM 2631 C C . ILE A 1 347 ? 22.424 5.194 -24.859 1.00 93.44 347 ILE A C 1
ATOM 2633 O O . ILE A 1 347 ? 23.355 4.758 -25.534 1.00 93.44 347 ILE A O 1
ATOM 2637 N N . LYS A 1 348 ? 21.154 4.839 -25.095 1.00 92.25 348 LYS A N 1
ATOM 2638 C CA . LYS A 1 348 ? 20.790 3.850 -26.114 1.00 92.25 348 LYS A CA 1
ATOM 2639 C C . LYS A 1 348 ? 21.227 4.272 -27.521 1.00 92.25 348 LYS A C 1
ATOM 2641 O O . LYS A 1 348 ? 21.783 3.456 -28.254 1.00 92.25 348 LYS A O 1
ATOM 2646 N N . LYS A 1 349 ? 21.029 5.540 -27.897 1.00 91.56 349 LYS A N 1
ATOM 2647 C CA . LYS A 1 349 ? 21.464 6.068 -29.204 1.00 91.56 349 LYS A CA 1
ATOM 2648 C C . LYS A 1 349 ? 22.982 6.017 -29.375 1.00 91.56 349 LYS A C 1
ATOM 2650 O O . LYS A 1 349 ? 23.458 5.622 -30.440 1.00 91.56 349 LYS A O 1
ATOM 2655 N N . ASP A 1 350 ? 23.733 6.422 -28.352 1.00 92.38 350 ASP A N 1
ATOM 2656 C CA . ASP A 1 350 ? 25.196 6.368 -28.383 1.00 92.38 350 ASP A CA 1
ATOM 2657 C C . ASP A 1 350 ? 25.698 4.913 -28.423 1.00 92.38 350 ASP A C 1
ATOM 2659 O O . ASP A 1 350 ? 26.627 4.621 -29.179 1.00 92.38 350 ASP A O 1
ATOM 2663 N N . GLN A 1 351 ? 25.043 3.990 -27.707 1.00 91.50 351 GLN A N 1
ATOM 2664 C CA . GLN A 1 351 ? 25.350 2.557 -27.746 1.00 91.50 351 GLN A CA 1
ATOM 2665 C C . GLN A 1 351 ? 25.102 1.959 -29.139 1.00 91.50 351 GLN A C 1
ATOM 2667 O O . GLN A 1 351 ? 25.969 1.277 -29.679 1.00 91.50 351 GLN A O 1
ATOM 2672 N N . ASP A 1 352 ? 23.968 2.263 -29.774 1.00 91.25 352 ASP A N 1
ATOM 2673 C CA . ASP A 1 352 ? 23.663 1.778 -31.127 1.00 91.25 352 ASP A CA 1
ATOM 2674 C C . ASP A 1 352 ? 24.666 2.305 -32.167 1.00 91.25 352 ASP A C 1
ATOM 2676 O O . ASP A 1 352 ? 25.065 1.595 -33.100 1.00 91.25 352 ASP A O 1
ATOM 2680 N N . TRP A 1 353 ? 25.109 3.556 -32.009 1.00 90.88 353 TRP A N 1
ATOM 2681 C CA . TRP A 1 353 ? 26.166 4.131 -32.838 1.00 90.88 353 TRP A CA 1
ATOM 2682 C C . TRP A 1 353 ? 27.510 3.430 -32.610 1.00 90.88 353 TRP A C 1
ATOM 2684 O O . TRP A 1 353 ? 28.198 3.095 -33.582 1.00 90.88 353 TRP A O 1
ATOM 2694 N N . LEU A 1 354 ? 27.868 3.192 -31.345 1.00 90.69 354 LEU A N 1
ATOM 2695 C CA . LEU A 1 354 ? 29.097 2.522 -30.929 1.00 90.69 354 LEU A CA 1
ATOM 2696 C C . LEU A 1 354 ? 29.156 1.099 -31.492 1.00 90.69 354 LEU A C 1
ATOM 2698 O O . LEU A 1 354 ? 30.123 0.748 -32.167 1.00 90.69 354 LEU A O 1
ATOM 2702 N N . ASP A 1 355 ? 28.086 0.323 -31.332 1.00 90.00 355 ASP A N 1
ATOM 2703 C CA . ASP A 1 355 ? 27.964 -1.038 -31.858 1.00 90.00 355 ASP A CA 1
ATOM 2704 C C . ASP A 1 355 ? 28.117 -1.064 -33.385 1.00 90.00 355 ASP A C 1
ATOM 2706 O O . ASP A 1 355 ? 28.837 -1.898 -33.948 1.00 90.00 355 ASP A O 1
ATOM 2710 N N . LYS A 1 356 ? 27.490 -0.108 -34.084 1.00 89.25 356 LYS A N 1
ATOM 2711 C CA . LYS A 1 356 ? 27.615 0.037 -35.541 1.00 89.25 356 LYS A CA 1
ATOM 2712 C C . LYS A 1 356 ? 29.039 0.393 -35.969 1.00 89.25 356 LYS A C 1
ATOM 2714 O O . LYS A 1 356 ? 29.478 -0.071 -37.024 1.00 89.25 356 LYS A O 1
ATOM 2719 N N . LYS A 1 357 ? 29.753 1.217 -35.197 1.00 87.75 357 LYS A N 1
ATOM 2720 C CA . LYS A 1 357 ? 31.141 1.607 -35.483 1.00 87.75 357 LYS A CA 1
ATOM 2721 C C . LYS A 1 357 ? 32.122 0.468 -35.202 1.00 87.75 357 LYS A C 1
ATOM 2723 O O . LYS A 1 357 ? 32.977 0.202 -36.046 1.00 87.75 357 LYS A O 1
ATOM 2728 N N . ASN A 1 358 ? 31.941 -0.252 -34.098 1.00 87.00 358 ASN A N 1
ATOM 2729 C CA . ASN A 1 358 ? 32.756 -1.410 -33.727 1.00 87.00 358 ASN A CA 1
ATOM 2730 C C . ASN A 1 358 ? 32.661 -2.524 -34.780 1.00 87.00 358 ASN A C 1
ATOM 2732 O O . ASN A 1 358 ? 33.683 -3.062 -35.199 1.00 87.00 358 ASN A O 1
ATOM 2736 N N . ARG A 1 359 ? 31.463 -2.793 -35.326 1.00 86.56 359 ARG A N 1
ATOM 2737 C CA . ARG A 1 359 ? 31.281 -3.729 -36.459 1.00 86.56 359 ARG A CA 1
ATOM 2738 C C . ARG A 1 359 ? 32.047 -3.331 -37.727 1.00 86.56 359 ARG A C 1
ATOM 2740 O O . ARG A 1 359 ? 32.267 -4.174 -38.589 1.00 86.56 359 ARG A O 1
ATOM 2747 N N . LYS A 1 360 ? 32.427 -2.058 -37.863 1.00 86.56 360 LYS A N 1
ATOM 2748 C CA . LYS A 1 360 ? 33.194 -1.516 -38.996 1.00 86.56 360 LYS A CA 1
ATOM 2749 C C . LYS A 1 360 ? 34.686 -1.321 -38.682 1.00 86.56 360 LYS A C 1
ATOM 2751 O O . LYS A 1 360 ? 35.386 -0.742 -39.506 1.00 86.56 360 LYS A O 1
ATOM 2756 N N . GLY A 1 361 ? 35.165 -1.779 -37.521 1.00 77.88 361 GLY A N 1
ATOM 2757 C CA . GLY A 1 361 ? 36.582 -1.743 -37.144 1.00 77.88 361 GLY A CA 1
ATOM 2758 C C . GLY A 1 361 ? 37.120 -0.371 -36.716 1.00 77.88 361 GLY A C 1
ATOM 2759 O O . GLY A 1 361 ? 38.322 -0.148 -36.805 1.00 77.88 361 GLY A O 1
ATOM 2760 N N . GLY A 1 362 ? 36.265 0.568 -36.292 1.00 72.62 362 GLY A N 1
ATOM 2761 C CA . GLY A 1 362 ? 36.709 1.888 -35.824 1.00 72.62 362 GLY A CA 1
ATOM 2762 C C . GLY A 1 362 ? 36.835 1.984 -34.301 1.00 72.62 362 GLY A C 1
ATOM 2763 O O . GLY A 1 362 ? 35.940 1.536 -33.593 1.00 72.62 362 GLY A O 1
ATOM 2764 N N . GLU A 1 363 ? 37.875 2.654 -33.794 1.00 66.12 363 GLU A N 1
ATOM 2765 C CA . GLU A 1 363 ? 37.996 2.996 -32.368 1.00 66.12 363 GLU A CA 1
ATOM 2766 C C . GLU A 1 363 ? 36.963 4.055 -31.950 1.00 66.12 363 GLU A C 1
ATOM 2768 O O . GLU A 1 363 ? 36.656 5.004 -32.688 1.00 66.12 363 GLU A O 1
ATOM 2773 N N . ALA A 1 364 ? 36.388 3.890 -30.760 1.00 69.81 364 ALA A N 1
ATOM 2774 C CA . ALA A 1 364 ? 35.187 4.615 -30.354 1.00 69.81 364 ALA A CA 1
ATOM 2775 C C . ALA A 1 364 ? 35.209 5.125 -28.900 1.00 69.81 364 ALA A C 1
ATOM 2777 O O . ALA A 1 364 ? 34.153 5.365 -28.312 1.00 69.81 364 ALA A O 1
ATOM 2778 N N . SER A 1 365 ? 36.404 5.372 -28.353 1.00 78.62 365 SER A N 1
ATOM 2779 C CA . SER A 1 365 ? 36.628 5.864 -26.981 1.00 78.62 365 SER A CA 1
ATOM 2780 C C . SER A 1 365 ? 35.770 7.081 -26.606 1.00 78.62 365 SER A C 1
ATOM 2782 O O . SER A 1 365 ? 35.236 7.143 -25.505 1.00 78.62 365 SER A O 1
ATOM 2784 N N . ALA A 1 366 ? 35.549 8.016 -27.535 1.00 84.31 366 ALA A N 1
ATOM 2785 C CA . ALA A 1 366 ? 34.729 9.202 -27.282 1.00 84.31 366 ALA A CA 1
ATOM 2786 C C . ALA A 1 366 ? 33.228 8.908 -27.086 1.00 84.31 366 ALA A C 1
ATOM 2788 O O . ALA A 1 366 ? 32.562 9.651 -26.374 1.00 84.31 366 ALA A O 1
ATOM 2789 N N . ALA A 1 367 ? 32.666 7.876 -27.727 1.00 86.12 367 ALA A N 1
ATOM 2790 C CA . ALA A 1 367 ? 31.264 7.503 -27.504 1.00 86.12 367 ALA A CA 1
ATOM 2791 C C . ALA A 1 367 ? 31.095 6.724 -26.204 1.00 86.12 367 ALA A C 1
ATOM 2793 O O . ALA A 1 367 ? 30.160 7.000 -25.463 1.00 86.12 367 ALA A O 1
ATOM 2794 N N . GLN A 1 368 ? 32.046 5.840 -25.897 1.00 91.19 368 GLN A N 1
ATOM 2795 C CA . GLN A 1 368 ? 32.102 5.157 -24.609 1.00 91.19 368 GLN A CA 1
ATOM 2796 C C . GLN A 1 368 ? 32.156 6.166 -23.448 1.00 91.19 368 GLN A C 1
ATOM 2798 O O . GLN A 1 368 ? 31.338 6.097 -22.538 1.00 91.19 368 GLN A O 1
ATOM 2803 N N . ALA A 1 369 ? 33.020 7.183 -23.543 1.00 91.94 369 ALA A N 1
ATOM 2804 C CA . ALA A 1 369 ? 33.106 8.244 -22.539 1.00 91.94 369 ALA A CA 1
ATOM 2805 C C . ALA A 1 369 ? 31.802 9.054 -22.397 1.00 91.94 369 ALA A C 1
ATOM 2807 O O . ALA A 1 369 ? 31.444 9.453 -21.291 1.00 91.94 369 ALA A O 1
ATOM 2808 N N . ARG A 1 370 ? 31.064 9.296 -23.495 1.00 93.25 370 ARG A N 1
ATOM 2809 C CA . ARG A 1 370 ? 29.743 9.946 -23.421 1.00 93.25 370 ARG A CA 1
ATOM 2810 C C . ARG A 1 370 ? 28.715 9.066 -22.719 1.00 93.25 370 ARG A C 1
ATOM 2812 O O . ARG A 1 370 ? 28.004 9.577 -21.865 1.00 93.25 370 ARG A O 1
ATOM 2819 N N . ILE A 1 371 ? 28.667 7.773 -23.044 1.00 94.75 371 ILE A N 1
ATOM 2820 C CA . ILE A 1 371 ? 27.767 6.808 -22.395 1.00 94.75 371 ILE A CA 1
ATOM 2821 C C . ILE A 1 371 ? 28.021 6.786 -20.887 1.00 94.75 371 ILE A C 1
ATOM 2823 O O . ILE A 1 371 ? 27.081 6.936 -20.114 1.00 94.75 371 ILE A O 1
ATOM 2827 N N . GLU A 1 372 ? 29.284 6.673 -20.473 1.00 96.12 372 GLU A N 1
ATOM 2828 C CA . GLU A 1 372 ? 29.677 6.674 -19.059 1.00 96.12 372 GLU A CA 1
ATOM 2829 C C . GLU A 1 372 ? 29.298 7.985 -18.359 1.00 96.12 372 GLU A C 1
ATOM 2831 O O . GLU A 1 372 ? 28.719 7.962 -17.274 1.00 96.12 372 GLU A O 1
ATOM 2836 N N . ALA A 1 373 ? 29.546 9.132 -18.998 1.00 97.00 373 ALA A N 1
ATOM 2837 C CA . ALA A 1 373 ? 29.165 10.432 -18.452 1.00 97.00 373 ALA A CA 1
ATOM 2838 C C . ALA A 1 373 ? 27.640 10.589 -18.315 1.00 97.00 373 ALA A C 1
ATOM 2840 O O . ALA A 1 373 ? 27.163 11.114 -17.311 1.00 97.00 373 ALA A O 1
ATOM 2841 N N . THR A 1 374 ? 26.859 10.130 -19.298 1.00 97.00 374 THR A N 1
ATOM 2842 C CA . THR A 1 374 ? 25.390 10.169 -19.236 1.00 97.00 374 THR A CA 1
ATOM 2843 C C . THR A 1 374 ? 24.841 9.186 -18.199 1.00 97.00 374 THR A C 1
ATOM 2845 O O . THR A 1 374 ? 23.916 9.537 -17.471 1.00 97.00 374 THR A O 1
ATOM 2848 N N . ALA A 1 375 ? 25.430 7.996 -18.060 1.00 96.44 375 ALA A N 1
ATOM 2849 C CA . ALA A 1 375 ? 25.059 7.041 -17.016 1.00 96.44 375 ALA A CA 1
ATOM 2850 C C . ALA A 1 375 ? 25.327 7.606 -15.610 1.00 96.44 375 ALA A C 1
ATOM 2852 O O . ALA A 1 375 ? 24.477 7.498 -14.731 1.00 96.44 375 ALA A O 1
ATOM 2853 N N . ALA A 1 376 ? 26.449 8.306 -15.412 1.00 97.94 376 ALA A N 1
ATOM 2854 C CA . ALA A 1 376 ? 26.732 8.993 -14.152 1.00 97.94 376 ALA A CA 1
ATOM 2855 C C . ALA A 1 376 ? 25.703 10.095 -13.825 1.00 97.94 376 ALA A C 1
ATOM 2857 O O . ALA A 1 376 ? 25.393 10.318 -12.656 1.00 97.94 376 ALA A O 1
ATOM 2858 N N . GLN A 1 377 ? 25.134 10.766 -14.835 1.00 98.12 377 GLN A N 1
ATOM 2859 C CA . GLN A 1 377 ? 24.040 11.725 -14.625 1.00 98.12 377 GLN A CA 1
ATOM 2860 C C . GLN A 1 377 ? 22.747 11.035 -14.183 1.00 98.12 377 GLN A C 1
ATOM 2862 O O . GLN A 1 377 ? 22.077 11.542 -13.288 1.00 98.12 377 GLN A O 1
ATOM 2867 N N . VAL A 1 378 ? 22.410 9.879 -14.767 1.00 97.75 378 VAL A N 1
ATOM 2868 C CA . VAL A 1 378 ? 21.262 9.066 -14.326 1.00 97.75 378 VAL A CA 1
ATOM 2869 C C . VAL A 1 378 ? 21.426 8.671 -12.860 1.00 97.75 378 VAL A C 1
ATOM 2871 O O . VAL A 1 378 ? 20.532 8.914 -12.052 1.00 97.75 378 VAL A O 1
ATOM 2874 N N . GLU A 1 379 ? 22.596 8.146 -12.498 1.00 97.75 379 GLU A N 1
ATOM 2875 C CA . GLU A 1 379 ? 22.917 7.788 -11.115 1.00 97.75 379 GLU A CA 1
ATOM 2876 C C . GLU A 1 379 ? 22.836 8.986 -10.165 1.00 97.75 379 GLU A C 1
ATOM 2878 O O . GLU A 1 379 ? 22.305 8.867 -9.063 1.00 97.75 379 GLU A O 1
ATOM 2883 N N . SER A 1 380 ? 23.285 10.166 -10.599 1.00 97.75 380 SER A N 1
ATOM 2884 C CA . SER A 1 380 ? 23.169 11.389 -9.802 1.00 97.75 380 SER A CA 1
ATOM 2885 C C . SER A 1 380 ? 21.719 11.800 -9.544 1.00 97.75 380 SER A C 1
ATOM 2887 O O . SER A 1 380 ? 21.458 12.365 -8.485 1.00 97.75 380 SER A O 1
ATOM 2889 N N . ILE A 1 381 ? 20.787 11.556 -10.475 1.00 97.56 381 ILE A N 1
ATOM 2890 C CA . ILE A 1 381 ? 19.361 11.836 -10.250 1.00 97.56 381 ILE A CA 1
ATOM 2891 C C . ILE A 1 381 ? 18.820 10.875 -9.192 1.00 97.56 381 ILE A C 1
ATOM 2893 O O . ILE A 1 381 ? 18.247 11.325 -8.203 1.00 97.56 381 ILE A O 1
ATOM 2897 N N . TYR A 1 382 ? 19.067 9.572 -9.340 1.00 97.75 382 TYR A N 1
ATOM 2898 C CA . TYR A 1 382 ? 18.617 8.583 -8.360 1.00 97.75 382 TYR A CA 1
ATOM 2899 C C . TYR A 1 382 ? 19.218 8.798 -6.966 1.00 97.75 382 TYR A C 1
ATOM 2901 O O . TYR A 1 382 ? 18.534 8.598 -5.968 1.00 97.75 382 TYR A O 1
ATOM 2909 N N . ALA A 1 383 ? 20.477 9.227 -6.886 1.00 96.62 383 ALA A N 1
ATOM 2910 C CA . ALA A 1 383 ? 21.147 9.523 -5.623 1.00 96.62 383 ALA A CA 1
ATOM 2911 C C . ALA A 1 383 ? 20.732 10.869 -5.001 1.00 96.62 383 ALA A C 1
ATOM 2913 O O . ALA A 1 383 ? 21.066 11.125 -3.846 1.00 96.62 383 ALA A O 1
ATOM 2914 N N . SER A 1 384 ? 20.041 11.741 -5.746 1.00 95.75 384 SER A N 1
ATOM 2915 C CA . SER A 1 384 ? 19.674 13.080 -5.261 1.00 95.75 384 SER A CA 1
ATOM 2916 C C . SER A 1 384 ? 18.520 13.082 -4.261 1.00 95.75 384 SER A C 1
ATOM 2918 O O . SER A 1 384 ? 18.335 14.078 -3.561 1.00 95.75 384 SER A O 1
ATOM 2920 N N . ASP A 1 385 ? 17.755 11.991 -4.183 1.00 97.38 385 ASP A N 1
ATOM 2921 C CA . ASP A 1 385 ? 16.576 11.920 -3.333 1.00 97.38 385 ASP A CA 1
ATOM 2922 C C . ASP A 1 385 ? 16.357 10.513 -2.763 1.00 97.38 385 ASP A C 1
ATOM 2924 O O . ASP A 1 385 ? 16.404 9.508 -3.480 1.00 97.38 385 ASP A O 1
ATOM 2928 N N . ALA A 1 386 ? 16.081 10.453 -1.459 1.00 96.38 386 ALA A N 1
ATOM 2929 C CA . ALA A 1 386 ? 15.848 9.218 -0.724 1.00 96.38 386 ALA A CA 1
ATOM 2930 C C . ALA A 1 386 ? 14.658 8.417 -1.268 1.00 96.38 386 ALA A C 1
ATOM 2932 O O . ALA A 1 386 ? 14.666 7.192 -1.156 1.00 96.38 386 ALA A O 1
ATOM 2933 N N . LEU A 1 387 ? 13.668 9.058 -1.912 1.00 96.50 387 LEU A N 1
ATOM 2934 C CA . LEU A 1 387 ? 12.525 8.343 -2.491 1.00 96.50 387 LEU A CA 1
ATOM 2935 C C . LEU A 1 387 ? 12.970 7.182 -3.393 1.00 96.50 387 LEU A C 1
ATOM 2937 O O . LEU A 1 387 ? 12.439 6.077 -3.295 1.00 96.50 387 LEU A O 1
ATOM 2941 N N . PHE A 1 388 ? 13.962 7.407 -4.255 1.00 97.25 388 PHE A N 1
ATOM 2942 C CA . PHE A 1 388 ? 14.378 6.402 -5.228 1.00 97.25 388 PHE A CA 1
ATOM 2943 C C . PHE A 1 388 ? 14.969 5.148 -4.581 1.00 97.25 388 PHE A C 1
ATOM 2945 O O . PHE A 1 388 ? 14.839 4.060 -5.139 1.00 97.25 388 PHE A O 1
ATOM 2952 N N . THR A 1 389 ? 15.591 5.278 -3.411 1.00 96.00 389 THR A N 1
ATOM 2953 C CA . THR A 1 389 ? 16.317 4.186 -2.749 1.00 96.00 389 THR A CA 1
ATOM 2954 C C . THR A 1 389 ? 15.597 3.624 -1.524 1.00 96.00 389 THR A C 1
ATOM 2956 O O . THR A 1 389 ? 15.866 2.488 -1.147 1.00 96.00 389 THR A O 1
ATOM 2959 N N . GLN A 1 390 ? 14.660 4.369 -0.936 1.00 95.69 390 GLN A N 1
ATOM 2960 C CA . GLN A 1 390 ? 13.983 4.007 0.315 1.00 95.69 390 GLN A CA 1
ATOM 2961 C C . GLN A 1 390 ? 12.464 3.806 0.180 1.00 95.69 390 GLN A C 1
ATOM 2963 O O . GLN A 1 390 ? 11.815 3.363 1.128 1.00 95.69 390 GLN A O 1
ATOM 2968 N N . LEU A 1 391 ? 11.869 4.085 -0.988 1.00 95.31 391 LEU A N 1
ATOM 2969 C CA . LEU A 1 391 ? 10.529 3.591 -1.311 1.00 95.31 391 LEU A CA 1
ATOM 2970 C C . LEU A 1 391 ? 10.650 2.179 -1.882 1.00 95.31 391 LEU A C 1
ATOM 2972 O O . LEU A 1 391 ? 11.234 1.987 -2.952 1.00 95.31 391 LEU A O 1
ATOM 2976 N N . GLN A 1 392 ? 10.076 1.196 -1.186 1.00 94.19 392 GLN A N 1
ATOM 2977 C CA . GLN A 1 392 ? 10.065 -0.196 -1.626 1.00 94.19 392 GLN A CA 1
ATOM 2978 C C . GLN A 1 392 ? 8.699 -0.609 -2.162 1.00 94.19 392 GLN A C 1
ATOM 2980 O O . GLN A 1 392 ? 7.641 -0.242 -1.642 1.00 94.19 392 GLN A O 1
ATOM 2985 N N . THR A 1 393 ? 8.742 -1.440 -3.195 1.00 93.12 393 THR A N 1
ATOM 2986 C CA . THR A 1 393 ? 7.573 -1.944 -3.907 1.00 93.12 393 THR A CA 1
ATOM 2987 C C . THR A 1 393 ? 7.571 -3.463 -3.981 1.00 93.12 393 THR A C 1
ATOM 2989 O O . THR A 1 393 ? 8.621 -4.107 -4.094 1.00 93.12 393 THR A O 1
ATOM 2992 N N . TYR A 1 394 ? 6.370 -4.029 -3.930 1.00 90.94 394 TYR A N 1
ATOM 2993 C CA . TYR A 1 394 ? 6.084 -5.403 -4.306 1.00 90.94 394 TYR A CA 1
ATOM 2994 C C . TYR A 1 394 ? 5.522 -5.448 -5.719 1.00 90.94 394 TYR A C 1
ATOM 2996 O O . TYR A 1 394 ? 4.538 -4.771 -6.026 1.00 90.94 394 TYR A O 1
ATOM 3004 N N . THR A 1 395 ? 6.170 -6.250 -6.561 1.00 84.81 395 THR A N 1
ATOM 3005 C CA . THR A 1 395 ? 6.050 -6.147 -8.012 1.00 84.81 395 THR A CA 1
ATOM 3006 C C . THR A 1 395 ? 6.482 -7.456 -8.675 1.00 84.81 395 THR A C 1
ATOM 3008 O O . THR A 1 395 ? 7.394 -8.132 -8.191 1.00 84.81 395 THR A O 1
ATOM 3011 N N . HIS A 1 396 ? 5.907 -7.812 -9.823 1.00 70.38 396 HIS A N 1
ATOM 3012 C CA . HIS A 1 396 ? 6.390 -8.940 -10.633 1.00 70.38 396 HIS A CA 1
ATOM 3013 C C . HIS A 1 396 ? 7.603 -8.520 -11.489 1.00 70.38 396 HIS A C 1
ATOM 3015 O O . HIS A 1 396 ? 7.769 -7.349 -11.804 1.00 70.38 396 HIS A O 1
ATOM 3021 N N . PRO A 1 397 ? 8.524 -9.427 -11.870 1.00 66.94 397 PRO A N 1
ATOM 3022 C CA . PRO A 1 397 ? 8.714 -10.808 -11.434 1.00 66.94 397 PRO A CA 1
ATOM 3023 C C . PRO A 1 397 ? 9.562 -10.989 -10.192 1.00 66.94 397 PRO A C 1
ATOM 3025 O O . PRO A 1 397 ? 10.148 -12.055 -9.989 1.00 66.94 397 PRO A O 1
ATOM 3028 N N . PHE A 1 398 ? 9.641 -9.968 -9.357 1.00 65.44 398 PHE A N 1
ATOM 3029 C CA . PHE A 1 398 ? 10.583 -9.988 -8.266 1.00 65.44 398 PHE A CA 1
ATOM 3030 C C . PHE A 1 398 ? 10.079 -10.856 -7.116 1.00 65.44 398 PHE A C 1
ATOM 3032 O O . PHE A 1 398 ? 8.991 -10.677 -6.572 1.00 65.44 398 PHE A O 1
ATOM 3039 N N . LYS A 1 399 ? 10.932 -11.804 -6.725 1.00 72.12 399 LYS A N 1
ATOM 3040 C CA . LYS A 1 399 ? 10.790 -12.565 -5.479 1.00 72.12 399 LYS A CA 1
ATOM 3041 C C . LYS A 1 399 ? 11.257 -11.774 -4.254 1.00 72.12 399 LYS A C 1
ATOM 3043 O O . LYS A 1 399 ? 11.334 -12.327 -3.171 1.00 72.12 399 LYS A O 1
ATOM 3048 N N . GLU A 1 400 ? 11.598 -10.507 -4.437 1.00 83.75 400 GLU A N 1
ATOM 3049 C CA . GLU A 1 400 ? 12.095 -9.609 -3.403 1.00 83.75 400 GLU A CA 1
ATOM 3050 C C . GLU A 1 400 ? 11.424 -8.254 -3.583 1.00 83.75 400 GLU A C 1
ATOM 3052 O O . GLU A 1 400 ? 11.026 -7.896 -4.697 1.00 83.75 400 GLU A O 1
ATOM 3057 N N . PHE A 1 401 ? 11.317 -7.489 -2.502 1.00 91.00 401 PHE A N 1
ATOM 3058 C CA . PHE A 1 401 ? 10.972 -6.079 -2.612 1.00 91.00 401 PHE A CA 1
ATOM 3059 C C . PHE A 1 401 ? 12.059 -5.336 -3.384 1.00 91.00 401 PHE A C 1
ATOM 3061 O O . PHE A 1 401 ? 13.248 -5.646 -3.272 1.00 91.00 401 PHE A O 1
ATOM 3068 N N . LYS A 1 402 ? 11.638 -4.368 -4.192 1.00 92.94 402 LYS A N 1
ATOM 3069 C CA . LYS A 1 402 ? 12.549 -3.540 -4.979 1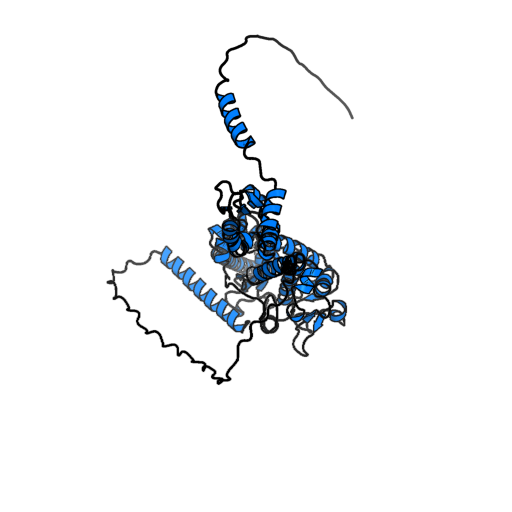.00 92.94 402 LYS A CA 1
ATOM 3070 C C . LYS A 1 402 ? 12.316 -2.081 -4.693 1.00 92.94 402 LYS A C 1
ATOM 3072 O O . LYS A 1 402 ? 11.175 -1.634 -4.559 1.00 92.94 402 LYS A O 1
ATOM 3077 N N . THR A 1 403 ? 13.414 -1.355 -4.645 1.00 95.19 403 THR A N 1
ATOM 3078 C CA . THR A 1 403 ? 13.415 0.097 -4.579 1.00 95.19 403 THR A CA 1
ATOM 3079 C C . THR A 1 403 ? 12.795 0.688 -5.843 1.00 95.19 403 THR A C 1
ATOM 3081 O O . THR A 1 403 ? 12.769 0.065 -6.912 1.00 95.19 403 THR A O 1
ATOM 3084 N N . PHE A 1 404 ? 12.304 1.918 -5.739 1.00 94.94 404 PHE A N 1
ATOM 3085 C CA . PHE A 1 404 ? 11.758 2.633 -6.887 1.00 94.94 404 PHE A CA 1
ATOM 3086 C C . PHE A 1 404 ? 12.795 2.831 -8.010 1.00 94.94 404 PHE A C 1
ATOM 3088 O O . PHE A 1 404 ? 12.467 2.734 -9.199 1.00 94.94 404 PHE A O 1
ATOM 3095 N N . LYS A 1 405 ? 14.067 3.017 -7.638 1.00 95.75 405 LYS A N 1
ATOM 3096 C CA . LYS A 1 405 ? 15.212 2.998 -8.551 1.00 95.75 405 LYS A CA 1
ATOM 3097 C C . LYS A 1 405 ? 15.266 1.687 -9.336 1.00 95.75 405 LYS A C 1
ATOM 3099 O O . LYS A 1 405 ? 15.113 1.715 -10.552 1.00 95.75 405 LYS A O 1
ATOM 3104 N N . GLU A 1 406 ? 15.417 0.549 -8.656 1.00 94.38 406 GLU A N 1
ATOM 3105 C CA . GLU A 1 406 ? 15.576 -0.760 -9.312 1.00 94.38 406 GLU A CA 1
ATOM 3106 C C . GLU A 1 406 ? 14.416 -1.078 -10.270 1.00 94.38 406 GLU A C 1
ATOM 3108 O O . GLU A 1 406 ? 14.622 -1.638 -11.351 1.00 94.38 406 GLU A O 1
ATOM 3113 N N . GLN A 1 407 ? 13.189 -0.699 -9.895 1.00 91.56 407 GLN A N 1
ATOM 3114 C CA . GLN A 1 407 ? 12.015 -0.871 -10.750 1.00 91.56 407 GLN A CA 1
ATOM 3115 C C . GLN A 1 407 ? 12.089 -0.033 -12.026 1.00 91.56 407 GLN A C 1
ATOM 3117 O O . GLN A 1 407 ? 11.912 -0.551 -13.132 1.00 91.56 407 GLN A O 1
ATOM 3122 N N . SER A 1 408 ? 12.354 1.265 -11.880 1.00 92.81 408 SER A N 1
ATOM 3123 C CA . SER A 1 408 ? 12.416 2.178 -13.021 1.00 92.81 408 SER A CA 1
ATOM 3124 C C . SER A 1 408 ? 13.585 1.847 -13.956 1.00 92.81 408 SER A C 1
ATOM 3126 O O . SER A 1 408 ? 13.404 1.842 -15.174 1.00 92.81 408 SER A O 1
ATOM 3128 N N . GLU A 1 409 ? 14.745 1.459 -13.422 1.00 93.06 409 GLU A N 1
ATOM 3129 C CA . GLU A 1 409 ? 15.896 1.014 -14.217 1.00 93.06 409 GLU A CA 1
ATOM 3130 C C . GLU A 1 409 ? 15.587 -0.230 -15.046 1.00 93.06 409 GLU A C 1
ATOM 3132 O O . GLU A 1 409 ? 15.888 -0.264 -16.244 1.00 93.06 409 GLU A O 1
ATOM 3137 N N . ARG A 1 410 ? 14.931 -1.239 -14.450 1.00 90.56 410 ARG A N 1
ATOM 3138 C CA . ARG A 1 410 ? 14.487 -2.419 -15.204 1.00 90.56 410 ARG A CA 1
ATOM 3139 C C . ARG A 1 410 ? 13.604 -1.992 -16.372 1.00 90.56 410 ARG A C 1
ATOM 3141 O O . ARG A 1 410 ? 13.840 -2.441 -17.495 1.00 90.56 410 ARG A O 1
ATOM 3148 N N . LEU A 1 411 ? 12.601 -1.152 -16.131 1.00 89.62 411 LEU A N 1
ATOM 3149 C CA . LEU A 1 411 ? 11.673 -0.736 -17.182 1.00 89.62 411 LEU A CA 1
ATOM 3150 C C . LEU A 1 411 ? 12.380 0.030 -18.303 1.00 89.62 411 LEU A C 1
ATOM 3152 O O . LEU A 1 411 ? 12.168 -0.293 -19.470 1.00 89.62 411 LEU A O 1
ATOM 3156 N N . PHE A 1 412 ? 13.283 0.959 -17.982 1.00 91.75 412 PHE A N 1
ATOM 3157 C CA . PHE A 1 412 ? 14.065 1.666 -19.000 1.00 91.75 412 PHE A CA 1
ATOM 3158 C C . PHE A 1 412 ? 15.038 0.758 -19.759 1.00 91.75 412 PHE A C 1
ATOM 3160 O O . PHE A 1 412 ? 15.294 1.000 -20.937 1.00 91.75 412 PHE A O 1
ATOM 3167 N N . SER A 1 413 ? 15.548 -0.307 -19.133 1.00 89.00 413 SER A N 1
ATOM 3168 C CA . SER A 1 413 ? 16.390 -1.292 -19.825 1.00 89.00 413 SER A CA 1
ATOM 3169 C C . SER A 1 413 ? 15.611 -2.116 -20.859 1.00 89.00 413 SER A C 1
ATOM 3171 O O . SER A 1 413 ? 16.153 -2.460 -21.910 1.00 89.00 413 SER A O 1
ATOM 3173 N N . LEU A 1 414 ? 14.334 -2.406 -20.582 1.00 87.38 414 LEU A N 1
ATOM 3174 C CA . LEU A 1 414 ? 13.449 -3.178 -21.460 1.00 87.38 414 LEU A CA 1
ATOM 3175 C C . LEU A 1 414 ? 12.777 -2.301 -22.523 1.00 87.38 414 LEU A C 1
ATOM 3177 O O . LEU A 1 414 ? 12.563 -2.750 -23.647 1.00 87.38 414 LEU A O 1
ATOM 3181 N N . ASN A 1 415 ? 12.472 -1.051 -22.173 1.00 88.12 415 ASN A N 1
ATOM 3182 C CA . ASN A 1 415 ? 11.763 -0.089 -23.007 1.00 88.12 415 ASN A CA 1
ATOM 3183 C C . ASN A 1 415 ? 12.461 1.280 -23.026 1.00 88.12 415 ASN A C 1
ATOM 3185 O O . ASN A 1 415 ? 11.912 2.269 -22.530 1.00 88.12 415 ASN A O 1
ATOM 3189 N N . PRO A 1 416 ? 13.661 1.387 -23.619 1.00 88.00 416 PRO A N 1
ATOM 3190 C CA . PRO A 1 416 ? 14.418 2.637 -23.638 1.00 88.00 416 PRO A CA 1
ATOM 3191 C C . PRO A 1 416 ? 13.684 3.793 -24.335 1.00 88.00 416 PRO A C 1
ATOM 3193 O O . PRO A 1 416 ? 13.979 4.953 -24.056 1.00 88.00 416 PRO A O 1
ATOM 3196 N N . ARG A 1 417 ? 12.716 3.524 -25.228 1.00 87.75 417 ARG A N 1
ATOM 3197 C CA . ARG A 1 417 ? 11.902 4.570 -25.876 1.00 87.75 417 ARG A CA 1
ATOM 3198 C C . ARG A 1 417 ? 10.665 4.985 -25.079 1.00 87.75 417 ARG A C 1
ATOM 3200 O O . ARG A 1 417 ? 10.020 5.955 -25.474 1.00 87.75 417 ARG A O 1
ATOM 3207 N N . THR A 1 418 ? 10.342 4.304 -23.980 1.00 89.38 418 THR A N 1
ATOM 3208 C CA . THR A 1 418 ? 9.122 4.551 -23.202 1.00 89.38 418 THR A CA 1
ATOM 3209 C C . THR A 1 418 ? 9.394 5.424 -21.975 1.00 89.38 418 THR A C 1
ATOM 3211 O O . THR A 1 418 ? 10.169 5.025 -21.106 1.00 89.38 418 THR A O 1
ATOM 3214 N N . PRO A 1 419 ? 8.736 6.588 -21.853 1.00 91.56 419 PRO A N 1
ATOM 3215 C CA . PRO A 1 419 ? 8.703 7.333 -20.604 1.00 91.56 419 PRO A CA 1
ATOM 3216 C C . PRO A 1 419 ? 7.679 6.726 -19.648 1.00 91.56 419 PRO A C 1
ATOM 3218 O O . PRO A 1 419 ? 6.543 6.455 -20.047 1.00 91.56 419 PRO A O 1
ATOM 3221 N N . TYR A 1 420 ? 8.072 6.585 -18.384 1.00 92.06 420 TYR A N 1
ATOM 3222 C CA . TYR A 1 420 ? 7.237 6.039 -17.318 1.00 92.06 420 TYR A CA 1
ATOM 3223 C C . TYR A 1 420 ? 6.934 7.084 -16.243 1.00 92.06 420 TYR A C 1
ATOM 3225 O O . TYR A 1 420 ? 7.761 7.951 -15.965 1.00 92.06 420 TYR A O 1
ATOM 3233 N N . SER A 1 421 ? 5.763 6.961 -15.621 1.00 93.19 421 SER A N 1
ATOM 3234 C CA . SER A 1 421 ? 5.356 7.714 -14.431 1.00 93.19 421 SER A CA 1
ATOM 3235 C C . SER A 1 421 ? 4.776 6.763 -13.400 1.00 93.19 421 SER A C 1
ATOM 3237 O O . SER A 1 421 ? 4.086 5.811 -13.765 1.00 93.19 421 SER A O 1
ATOM 3239 N N . LEU A 1 422 ? 5.022 7.038 -12.123 1.00 94.25 422 LEU A N 1
ATOM 3240 C CA . LEU A 1 422 ? 4.342 6.371 -11.026 1.00 94.25 422 LEU A CA 1
ATOM 3241 C C . LEU A 1 422 ? 3.005 7.061 -10.778 1.00 94.25 422 LEU A C 1
ATOM 3243 O O . LEU A 1 422 ? 2.973 8.257 -10.489 1.00 94.25 422 LEU A O 1
ATOM 3247 N N . LEU A 1 423 ? 1.923 6.298 -10.878 1.00 92.06 423 LEU A N 1
ATOM 3248 C CA . LEU A 1 423 ? 0.583 6.726 -10.496 1.00 92.06 423 LEU A CA 1
ATOM 3249 C C . LEU A 1 423 ? -0.017 5.699 -9.545 1.00 92.06 423 LEU A C 1
ATOM 3251 O O . LEU A 1 423 ? 0.191 4.497 -9.706 1.00 92.06 423 LEU A O 1
ATOM 3255 N N . LEU A 1 424 ? -0.760 6.173 -8.556 1.00 92.50 424 LEU A N 1
ATOM 3256 C CA . LEU A 1 424 ? -1.471 5.322 -7.615 1.00 92.50 424 LEU A CA 1
ATOM 3257 C C . LEU A 1 424 ? -2.901 5.085 -8.095 1.00 92.50 424 LEU A C 1
ATOM 3259 O O . LEU A 1 424 ? -3.537 5.981 -8.652 1.00 92.50 424 LEU A O 1
ATOM 3263 N N . TYR A 1 425 ? -3.401 3.873 -7.873 1.00 89.19 425 TYR A N 1
ATOM 3264 C CA . TYR A 1 425 ? -4.815 3.576 -8.062 1.00 89.19 425 TYR A CA 1
ATOM 3265 C C . TYR A 1 425 ? -5.653 4.259 -6.975 1.00 89.19 425 TYR A C 1
ATOM 3267 O O . TYR A 1 425 ? -5.121 4.799 -5.991 1.00 89.19 425 TYR A O 1
ATOM 3275 N N . GLU A 1 426 ? -6.972 4.241 -7.173 1.00 82.00 426 GLU A N 1
ATOM 3276 C CA . GLU A 1 426 ? -7.925 4.659 -6.151 1.00 82.00 426 GLU A CA 1
ATOM 3277 C C . GLU A 1 426 ? -7.637 3.958 -4.827 1.00 82.00 426 GLU A C 1
ATOM 3279 O O . GLU A 1 426 ? -7.362 2.758 -4.760 1.00 82.00 426 GLU A O 1
ATOM 3284 N N . ASP A 1 427 ? -7.661 4.745 -3.762 1.00 71.69 427 ASP A N 1
ATOM 3285 C CA . ASP A 1 427 ? -7.243 4.282 -2.458 1.00 71.69 427 ASP A CA 1
ATOM 3286 C C . ASP A 1 427 ? -8.378 3.558 -1.729 1.00 71.69 427 ASP A C 1
ATOM 3288 O O . ASP A 1 427 ? -9.178 4.162 -1.013 1.00 71.69 427 ASP A O 1
ATOM 3292 N N . VAL A 1 428 ? -8.451 2.245 -1.937 1.00 59.91 428 VAL A N 1
ATOM 3293 C CA . VAL A 1 428 ? -9.438 1.376 -1.278 1.00 59.91 428 VAL A CA 1
ATOM 3294 C C . VAL A 1 428 ? -8.917 0.837 0.058 1.00 59.91 428 VAL A C 1
ATOM 3296 O O . VAL A 1 428 ? -9.663 0.662 1.026 1.00 59.91 428 VAL A O 1
ATOM 3299 N N . VAL A 1 429 ? -7.602 0.618 0.143 1.00 59.28 429 VAL A N 1
ATOM 3300 C CA . VAL A 1 429 ? -6.929 0.046 1.318 1.00 59.28 429 VAL A CA 1
ATOM 3301 C C . VAL A 1 429 ? -6.879 1.034 2.486 1.00 59.28 429 VAL A C 1
ATOM 3303 O O . VAL A 1 429 ? -6.801 0.615 3.648 1.00 59.28 429 VAL A O 1
ATOM 3306 N N . ASN A 1 430 ? -6.909 2.345 2.232 1.00 64.50 430 ASN A N 1
ATOM 3307 C CA . ASN A 1 430 ? -6.730 3.336 3.291 1.00 64.50 430 ASN A CA 1
ATOM 3308 C C . ASN A 1 430 ? -8.021 3.911 3.865 1.00 64.50 430 ASN A C 1
ATOM 3310 O O . ASN A 1 430 ? -7.989 4.410 4.988 1.00 64.50 430 ASN A O 1
ATOM 3314 N N . GLU A 1 431 ? -9.142 3.776 3.163 1.00 77.50 431 GLU A N 1
ATOM 3315 C CA . GLU A 1 431 ? -10.408 4.387 3.570 1.00 77.50 431 GLU A CA 1
ATOM 3316 C C . GLU A 1 431 ? -11.480 3.327 3.822 1.00 77.50 431 GLU A C 1
ATOM 3318 O O . GLU A 1 431 ? -11.786 3.031 4.980 1.00 77.50 431 GLU A O 1
ATOM 3323 N N . GLY A 1 432 ? -11.998 2.690 2.769 1.00 85.19 432 GLY A N 1
ATOM 3324 C CA . GLY A 1 432 ? -13.046 1.676 2.894 1.00 85.19 432 GLY A CA 1
ATOM 3325 C C . GLY A 1 432 ? -12.656 0.498 3.793 1.00 85.19 432 GLY A C 1
ATOM 3326 O O . GLY A 1 432 ? -13.399 0.137 4.710 1.00 85.19 432 GLY A O 1
ATOM 3327 N N . LEU A 1 433 ? -11.454 -0.060 3.611 1.00 91.00 433 LEU A N 1
ATOM 3328 C CA . LEU A 1 433 ? -10.977 -1.176 4.438 1.00 91.00 433 LEU A CA 1
ATOM 3329 C C . LEU A 1 433 ? -10.647 -0.773 5.884 1.00 91.00 433 LEU A C 1
ATOM 3331 O O . LEU A 1 433 ? -10.814 -1.591 6.795 1.00 91.00 433 LEU A O 1
ATOM 3335 N N . PHE A 1 434 ? -10.247 0.479 6.122 1.00 92.75 434 PHE A N 1
ATOM 3336 C CA . PHE A 1 434 ? -10.055 0.997 7.477 1.00 92.75 434 PHE A CA 1
ATOM 3337 C C . PHE A 1 434 ? -11.380 1.082 8.238 1.00 92.75 434 PHE A C 1
ATOM 3339 O O . PHE A 1 434 ? -11.485 0.564 9.353 1.00 92.75 434 PHE A O 1
ATOM 3346 N N . GLU A 1 435 ? -12.396 1.709 7.638 1.00 92.12 435 GLU A N 1
ATOM 3347 C CA . GLU A 1 435 ? -13.719 1.838 8.257 1.00 92.12 435 GLU A CA 1
ATOM 3348 C C . GLU A 1 435 ? -14.329 0.463 8.523 1.00 92.12 435 GLU A C 1
ATOM 3350 O O . GLU A 1 435 ? -14.846 0.203 9.612 1.00 92.12 435 GLU A O 1
ATOM 3355 N N . ARG A 1 436 ? -14.194 -0.453 7.559 1.00 93.75 436 ARG A N 1
ATOM 3356 C CA . ARG A 1 436 ? -14.616 -1.845 7.706 1.00 93.75 436 ARG A CA 1
ATOM 3357 C C . ARG A 1 436 ? -13.933 -2.529 8.887 1.00 93.75 436 ARG A C 1
ATOM 3359 O O . ARG A 1 436 ? -14.620 -3.143 9.701 1.00 93.75 436 ARG A O 1
ATOM 3366 N N . HIS A 1 437 ? -12.613 -2.398 9.003 1.00 95.56 437 HIS A N 1
ATOM 3367 C CA . HIS A 1 437 ? -11.844 -2.990 10.096 1.00 95.56 437 HIS A CA 1
ATOM 3368 C C . HIS A 1 437 ? -12.260 -2.423 11.452 1.00 95.56 437 HIS A C 1
ATOM 3370 O O . HIS A 1 437 ? -12.549 -3.191 12.369 1.00 95.56 437 HIS A O 1
ATOM 3376 N N . ALA A 1 438 ? -12.373 -1.099 11.574 1.00 96.00 438 ALA A N 1
ATOM 3377 C CA . ALA A 1 438 ? -12.831 -0.460 12.803 1.00 96.00 438 ALA A CA 1
ATOM 3378 C C . ALA A 1 438 ? -14.225 -0.955 13.215 1.00 96.00 438 ALA A C 1
ATOM 3380 O O . ALA A 1 438 ? -14.407 -1.446 14.331 1.00 96.00 438 ALA A O 1
ATOM 3381 N N . ASN A 1 439 ? -15.187 -0.906 12.291 1.00 95.31 439 ASN A N 1
ATOM 3382 C CA . ASN A 1 439 ? -16.560 -1.338 12.540 1.00 95.31 439 ASN A CA 1
ATOM 3383 C C . ASN A 1 439 ? -16.628 -2.822 12.919 1.00 95.31 439 ASN A C 1
ATOM 3385 O O . ASN A 1 439 ? -17.327 -3.189 13.866 1.00 95.31 439 ASN A O 1
ATOM 3389 N N . TYR A 1 440 ? -15.882 -3.679 12.216 1.00 96.25 440 TYR A N 1
ATOM 3390 C CA . TYR A 1 440 ? -15.832 -5.105 12.511 1.00 96.25 440 TYR A CA 1
ATOM 3391 C C . TYR A 1 440 ? -15.286 -5.355 13.920 1.00 96.25 440 TYR A C 1
ATOM 3393 O O . TYR A 1 440 ? -15.979 -5.976 14.727 1.00 96.25 440 TYR A O 1
ATOM 3401 N N . MET A 1 441 ? -14.101 -4.830 14.246 1.00 96.06 441 MET A N 1
ATOM 3402 C CA . MET A 1 441 ? -13.438 -5.080 15.531 1.00 96.06 441 MET A CA 1
ATOM 3403 C C . MET A 1 441 ? -14.270 -4.574 16.714 1.00 96.06 441 MET A C 1
ATOM 3405 O O . MET A 1 441 ? -14.453 -5.300 17.694 1.00 96.06 441 MET A O 1
ATOM 3409 N N . ILE A 1 442 ? -14.855 -3.378 16.592 1.00 95.69 442 ILE A N 1
ATOM 3410 C CA . ILE A 1 442 ? -15.766 -2.831 17.605 1.00 95.69 442 ILE A CA 1
ATOM 3411 C C . ILE A 1 442 ? -16.997 -3.737 17.745 1.00 95.69 442 ILE A C 1
ATOM 3413 O O . ILE A 1 442 ? -17.345 -4.126 18.859 1.00 95.69 442 ILE A O 1
ATOM 3417 N N . SER A 1 443 ? -17.619 -4.160 16.638 1.00 95.00 443 SER A N 1
ATOM 3418 C CA . SER A 1 443 ? -18.808 -5.025 16.689 1.00 95.00 443 SER A CA 1
ATOM 3419 C C . SER A 1 443 ? -18.540 -6.398 17.316 1.00 95.00 443 SER A C 1
ATOM 3421 O O . SER A 1 443 ? -19.402 -6.933 18.015 1.00 95.00 443 SER A O 1
ATOM 3423 N N . GLN A 1 444 ? -17.357 -6.983 17.095 1.00 94.19 444 GLN A N 1
ATOM 3424 C CA . GLN A 1 444 ? -16.989 -8.266 17.696 1.00 94.19 444 GLN A CA 1
ATOM 3425 C C . GLN A 1 444 ? -16.759 -8.133 19.196 1.00 94.19 444 GLN A C 1
ATOM 3427 O O . GLN A 1 444 ? -17.224 -8.980 19.959 1.00 94.19 444 GLN A O 1
ATOM 3432 N N . CYS A 1 445 ? -16.118 -7.047 19.627 1.00 93.62 445 CYS A N 1
ATOM 3433 C CA . CYS A 1 445 ? -16.013 -6.724 21.043 1.00 93.62 445 CYS A CA 1
ATOM 3434 C C . CYS A 1 445 ? -17.406 -6.561 21.676 1.00 93.62 445 CYS A C 1
ATOM 3436 O O . CYS A 1 445 ? -17.677 -7.162 22.716 1.00 93.62 445 CYS A O 1
ATOM 3438 N N . VAL A 1 446 ? -18.331 -5.858 21.008 1.00 91.31 446 VAL A N 1
ATOM 3439 C CA . VAL A 1 446 ? -19.700 -5.680 21.517 1.00 91.31 446 VAL A CA 1
ATOM 3440 C C . VAL A 1 446 ? -20.419 -7.021 21.676 1.00 91.31 446 VAL A C 1
ATOM 3442 O O . VAL A 1 446 ? -21.039 -7.279 22.706 1.00 91.31 446 VAL A O 1
ATOM 3445 N N . LYS A 1 447 ? -20.285 -7.919 20.693 1.00 90.38 447 LYS A N 1
ATOM 3446 C CA . LYS A 1 447 ? -20.846 -9.280 20.759 1.00 90.38 447 LYS A CA 1
ATOM 3447 C C . LYS A 1 447 ? -20.232 -10.126 21.876 1.00 90.38 447 LYS A C 1
ATOM 3449 O O . LYS A 1 447 ? -20.931 -10.963 22.441 1.00 90.38 447 LYS A O 1
ATOM 3454 N N . ALA A 1 448 ? -18.947 -9.943 22.176 1.00 88.12 448 ALA A N 1
ATOM 3455 C CA . ALA A 1 448 ? -18.254 -10.659 23.247 1.00 88.12 448 ALA A CA 1
ATOM 3456 C C . ALA A 1 448 ? -18.620 -10.136 24.649 1.00 88.12 448 ALA A C 1
ATOM 3458 O O . ALA A 1 448 ? -18.516 -10.879 25.626 1.00 88.12 448 ALA A O 1
ATOM 3459 N N . HIS A 1 449 ? -19.084 -8.888 24.741 1.00 83.88 449 HIS A N 1
ATOM 3460 C CA . HIS A 1 449 ? -19.444 -8.213 25.988 1.00 83.88 449 HIS A CA 1
ATOM 3461 C C . HIS A 1 449 ? -20.884 -7.673 25.960 1.00 83.88 449 HIS A C 1
ATOM 3463 O O . HIS A 1 449 ? -21.085 -6.474 26.165 1.00 83.88 449 HIS A O 1
ATOM 3469 N N . PRO A 1 450 ? -21.907 -8.519 25.720 1.00 72.81 450 PRO A N 1
ATOM 3470 C CA . PRO A 1 450 ? -23.282 -8.040 25.644 1.00 72.81 450 PRO A CA 1
ATOM 3471 C C . PRO A 1 450 ? -23.639 -7.298 26.934 1.00 72.81 450 PRO A C 1
ATOM 3473 O O . PRO A 1 450 ? -23.328 -7.782 28.028 1.00 72.81 450 PRO A O 1
ATOM 3476 N N . ALA A 1 451 ? -24.263 -6.123 26.798 1.00 67.00 451 ALA A N 1
ATOM 3477 C CA . ALA A 1 451 ? -24.688 -5.319 27.936 1.00 67.00 451 ALA A CA 1
ATOM 3478 C C . ALA A 1 451 ? -25.436 -6.207 28.939 1.00 67.00 451 ALA A C 1
ATOM 3480 O O . ALA A 1 451 ? -26.278 -7.026 28.549 1.00 67.00 451 ALA A O 1
ATOM 3481 N N . ALA A 1 452 ? -25.098 -6.081 30.226 1.00 60.75 452 ALA A N 1
ATOM 3482 C CA . ALA A 1 452 ? -25.779 -6.841 31.263 1.00 60.75 452 ALA A CA 1
ATOM 3483 C C . ALA A 1 452 ? -27.290 -6.603 31.107 1.00 60.75 452 ALA A C 1
ATOM 3485 O O . ALA A 1 452 ? -27.694 -5.442 30.984 1.00 60.75 452 ALA A O 1
ATOM 3486 N N . PRO A 1 453 ? -28.129 -7.659 31.067 1.00 52.88 453 PRO A N 1
ATOM 3487 C CA . PRO A 1 453 ? -29.560 -7.482 30.895 1.00 52.88 453 PRO A CA 1
ATOM 3488 C C . PRO A 1 453 ? -30.025 -6.516 31.971 1.00 52.88 453 PRO A C 1
ATOM 3490 O O . PRO A 1 453 ? -29.801 -6.770 33.159 1.00 52.88 453 PRO A O 1
ATOM 3493 N N . THR A 1 454 ? -30.617 -5.393 31.550 1.00 48.22 454 THR A N 1
ATOM 3494 C CA . THR A 1 454 ? -31.203 -4.419 32.462 1.00 48.22 454 THR A CA 1
ATOM 3495 C C . THR A 1 454 ? -32.079 -5.223 33.397 1.00 48.22 454 THR A C 1
ATOM 3497 O O . THR A 1 454 ? -33.043 -5.859 32.962 1.00 48.22 454 THR A O 1
ATOM 3500 N N . ARG A 1 455 ? -31.683 -5.305 34.669 1.00 39.59 455 ARG A N 1
ATOM 3501 C CA . ARG A 1 455 ? -32.471 -5.993 35.677 1.00 39.59 455 ARG A CA 1
ATOM 3502 C C . ARG A 1 455 ? -33.739 -5.163 35.754 1.00 39.59 455 ARG A C 1
ATOM 3504 O O . ARG A 1 455 ? -33.746 -4.127 36.409 1.00 39.59 455 ARG A O 1
ATOM 3511 N N . ILE A 1 456 ? -34.775 -5.561 35.012 1.00 40.25 456 ILE A N 1
ATOM 3512 C CA . ILE A 1 456 ? -36.118 -5.047 35.216 1.00 40.25 456 ILE A CA 1
ATOM 3513 C C . ILE A 1 456 ? -36.363 -5.405 36.669 1.00 40.25 456 ILE A C 1
ATOM 3515 O O . ILE A 1 456 ? -36.532 -6.582 37.001 1.00 40.25 456 ILE A O 1
ATOM 3519 N N . LEU A 1 457 ? -36.238 -4.411 37.548 1.00 40.94 457 LEU A N 1
ATOM 3520 C CA . LEU A 1 457 ? -36.748 -4.505 38.895 1.00 40.94 457 LEU A CA 1
ATOM 3521 C C . LEU A 1 457 ? -38.202 -4.880 38.672 1.00 40.94 457 LEU A C 1
ATOM 3523 O O . LEU A 1 457 ? -38.997 -4.061 38.209 1.00 40.94 457 LEU A O 1
ATOM 3527 N N . ARG A 1 458 ? -38.519 -6.167 38.873 1.00 34.34 458 ARG A N 1
ATOM 3528 C CA . ARG A 1 458 ? -39.904 -6.580 39.029 1.00 34.34 458 ARG A CA 1
ATOM 3529 C C . ARG A 1 458 ? -40.441 -5.598 40.062 1.00 34.34 458 ARG A C 1
ATOM 3531 O O . ARG A 1 458 ? -39.811 -5.515 41.118 1.00 34.34 458 ARG A O 1
ATOM 3538 N N . PRO A 1 459 ? -41.494 -4.820 39.759 1.00 42.31 459 PRO A N 1
ATOM 3539 C CA . PRO A 1 459 ? -42.131 -4.047 40.805 1.00 42.31 459 PRO A CA 1
ATOM 3540 C C . PRO A 1 459 ? -42.384 -5.033 41.939 1.00 42.31 459 PRO A C 1
ATOM 3542 O O . PRO A 1 459 ? -42.900 -6.131 41.688 1.00 42.31 459 PRO A O 1
ATOM 3545 N N . ASP A 1 460 ? -41.900 -4.694 43.135 1.00 37.47 460 ASP A N 1
ATOM 3546 C CA . ASP A 1 460 ? -42.163 -5.487 44.326 1.00 37.47 460 ASP A CA 1
ATOM 3547 C C . ASP A 1 460 ? -43.649 -5.846 44.315 1.00 37.47 460 ASP A C 1
ATOM 3549 O O . ASP A 1 460 ? -44.463 -4.997 43.925 1.00 37.47 460 ASP A O 1
ATOM 3553 N N . PRO A 1 461 ? -44.031 -7.091 44.653 1.00 43.03 461 PRO A N 1
ATOM 3554 C CA . PRO A 1 461 ? -45.434 -7.434 44.746 1.00 43.03 461 PRO A CA 1
ATOM 3555 C C . PRO A 1 461 ? -46.067 -6.434 45.706 1.00 43.03 461 PRO A C 1
ATOM 3557 O O . PRO A 1 461 ? -45.818 -6.472 46.911 1.00 43.03 461 PRO A O 1
ATOM 3560 N N . VAL A 1 462 ? -46.834 -5.496 45.142 1.00 41.44 462 VAL A N 1
ATOM 3561 C CA . VAL A 1 462 ? -47.659 -4.565 45.893 1.00 41.44 462 VAL A CA 1
ATOM 3562 C C . VAL A 1 462 ? -48.441 -5.446 46.843 1.00 41.44 462 VAL A C 1
ATOM 3564 O O . VAL A 1 462 ? -49.180 -6.328 46.398 1.00 41.44 462 VAL A O 1
ATOM 3567 N N . ALA A 1 463 ? -48.198 -5.262 48.141 1.00 41.03 463 ALA A N 1
ATOM 3568 C CA . ALA A 1 463 ? -48.950 -5.929 49.179 1.00 41.03 463 ALA A CA 1
ATOM 3569 C C . ALA A 1 463 ? -50.427 -5.779 48.815 1.00 41.03 463 ALA A C 1
ATOM 3571 O O . ALA A 1 463 ? -50.933 -4.662 48.700 1.00 41.03 463 ALA A O 1
ATOM 3572 N N . THR A 1 464 ? -51.079 -6.908 48.546 1.00 38.47 464 THR A N 1
ATOM 3573 C CA . THR A 1 464 ? -52.505 -7.001 48.262 1.00 38.47 464 THR A CA 1
ATOM 3574 C C . THR A 1 464 ? -53.267 -6.381 49.424 1.00 38.47 464 THR A C 1
ATOM 3576 O O . THR A 1 464 ? -53.574 -7.048 50.410 1.00 38.47 464 THR A O 1
ATOM 3579 N N . LEU A 1 465 ? -53.565 -5.090 49.314 1.00 41.28 465 LEU A N 1
ATOM 3580 C CA . LEU A 1 465 ? -54.671 -4.485 50.025 1.00 41.28 465 LEU A CA 1
ATOM 3581 C C . LEU A 1 465 ? -55.940 -4.991 49.345 1.00 41.28 465 LEU A C 1
ATOM 3583 O O . LEU A 1 465 ? -56.094 -4.908 48.125 1.00 41.28 465 LEU A O 1
ATOM 3587 N N . ALA A 1 466 ? -56.799 -5.598 50.158 1.00 39.75 466 ALA A N 1
ATOM 3588 C CA . ALA A 1 466 ? -58.067 -6.173 49.749 1.00 39.75 466 ALA A CA 1
ATOM 3589 C C . ALA A 1 466 ? -58.889 -5.178 48.903 1.00 39.75 466 ALA A C 1
ATOM 3591 O O . ALA A 1 466 ? -58.933 -3.988 49.231 1.00 39.75 466 ALA A O 1
ATOM 3592 N N . PRO A 1 467 ? -59.568 -5.639 47.839 1.00 36.41 467 PRO A N 1
ATOM 3593 C CA . PRO A 1 467 ? -60.380 -4.765 47.012 1.00 36.41 467 PRO A CA 1
ATOM 3594 C C . PRO A 1 467 ? -61.630 -4.329 47.786 1.00 36.41 467 PRO A C 1
ATOM 3596 O O . PRO A 1 467 ? -62.565 -5.103 47.981 1.00 36.41 467 PRO A O 1
ATOM 3599 N N . VAL A 1 468 ? -61.663 -3.061 48.196 1.00 38.75 468 VAL A N 1
ATOM 3600 C CA . VAL A 1 468 ? -62.921 -2.352 48.447 1.00 38.75 468 VAL A CA 1
ATOM 3601 C C . VAL A 1 468 ? -63.463 -1.966 47.080 1.00 38.75 468 VAL A C 1
ATOM 3603 O O . VAL A 1 468 ? -62.872 -1.145 46.387 1.00 38.75 468 VAL A O 1
ATOM 3606 N N . ALA A 1 469 ? -64.557 -2.601 46.673 1.00 33.84 469 ALA A N 1
ATOM 3607 C CA . ALA A 1 469 ? -65.246 -2.307 45.427 1.00 33.84 469 ALA A CA 1
ATOM 3608 C C . ALA A 1 469 ? -66.003 -0.970 45.522 1.00 33.84 469 ALA A C 1
ATOM 3610 O O . ALA A 1 469 ? -66.907 -0.856 46.353 1.00 33.84 469 ALA A O 1
ATOM 3611 N N . PRO A 1 470 ? -65.744 0.013 44.642 1.00 38.00 470 PRO A N 1
ATOM 3612 C CA . PRO A 1 470 ? -66.715 1.041 44.326 1.00 38.00 470 PRO A CA 1
ATOM 3613 C C . PRO A 1 470 ? -67.474 0.622 43.065 1.00 38.00 470 PRO A C 1
ATOM 3615 O O . PRO A 1 470 ? -66.904 0.454 41.987 1.00 38.00 470 PRO A O 1
ATOM 3618 N N . GLN A 1 471 ? -68.787 0.450 43.202 1.00 34.88 471 GLN A N 1
ATOM 3619 C CA . GLN A 1 471 ? -69.671 0.345 42.050 1.00 34.88 471 GLN A CA 1
ATOM 3620 C C . GLN A 1 471 ? -69.718 1.692 41.326 1.00 34.88 471 GLN A C 1
ATOM 3622 O O . GLN A 1 471 ? -70.214 2.675 41.873 1.00 34.88 471 GLN A O 1
ATOM 3627 N N . LEU A 1 472 ? -69.244 1.724 40.083 1.00 34.22 472 LEU A N 1
ATOM 3628 C CA . LEU A 1 472 ? -69.474 2.828 39.160 1.00 34.22 472 LEU A CA 1
ATOM 3629 C C . LEU A 1 472 ? -70.052 2.269 37.859 1.00 34.22 472 LEU A C 1
ATOM 3631 O O . LEU A 1 472 ? -69.437 1.461 37.167 1.00 34.22 472 LEU A O 1
ATOM 3635 N N . LYS A 1 473 ? -71.296 2.684 37.600 1.00 32.97 473 LYS A N 1
ATOM 3636 C CA . LYS A 1 473 ? -72.073 2.440 36.384 1.00 32.97 473 LYS A CA 1
ATOM 3637 C C . LYS A 1 473 ? -71.311 2.947 35.160 1.00 32.97 473 LYS A C 1
ATOM 3639 O O . LYS A 1 473 ? -70.885 4.098 35.138 1.00 32.97 473 LYS A O 1
ATOM 3644 N N . VAL A 1 474 ? -71.229 2.107 34.133 1.00 33.16 474 VAL A N 1
ATOM 3645 C CA . VAL A 1 474 ? -70.780 2.473 32.787 1.00 33.16 474 VAL A CA 1
ATOM 3646 C C . VAL A 1 474 ? -72.016 2.635 31.904 1.00 33.16 474 VAL A C 1
ATOM 3648 O O . VAL A 1 474 ? -72.798 1.695 31.769 1.00 33.16 474 VAL A O 1
ATOM 3651 N N . GLU A 1 475 ? -72.187 3.814 31.307 1.00 32.72 475 GLU A N 1
ATOM 3652 C CA . GLU A 1 475 ? -73.026 4.001 30.117 1.00 32.72 475 GLU A CA 1
ATOM 3653 C C . GLU A 1 475 ? -72.166 3.836 28.848 1.00 32.72 475 GLU A C 1
ATOM 3655 O O . GLU A 1 475 ? -71.004 4.254 28.848 1.00 32.72 475 GLU A O 1
ATOM 3660 N N . PRO A 1 476 ? -72.687 3.225 27.766 1.00 37.09 476 PRO A N 1
ATOM 3661 C CA . PRO A 1 476 ? -71.914 2.963 26.556 1.00 37.09 476 PRO A CA 1
ATOM 3662 C C . PRO A 1 476 ? -72.050 4.098 25.531 1.00 37.09 476 PRO A C 1
ATOM 3664 O O . PRO A 1 476 ? -73.158 4.482 25.160 1.00 37.09 476 PRO A O 1
ATOM 3667 N N . GLY A 1 477 ? -70.922 4.584 25.002 1.00 31.94 477 GLY A N 1
ATOM 3668 C CA . GLY A 1 477 ? -70.920 5.624 23.973 1.00 31.94 477 GLY A CA 1
ATOM 3669 C C . GLY A 1 477 ? -69.650 5.685 23.120 1.00 31.94 477 GLY A C 1
ATOM 3670 O O . GLY A 1 477 ? -68.684 6.328 23.498 1.00 31.94 477 GLY A O 1
ATOM 3671 N N . VAL A 1 478 ? -69.739 5.050 21.947 1.00 33.47 478 VAL A N 1
ATOM 3672 C CA . VAL A 1 478 ? -69.219 5.462 20.624 1.00 33.47 478 VAL A CA 1
ATOM 3673 C C . VAL A 1 478 ? -67.700 5.612 20.400 1.00 33.47 478 VAL A C 1
ATOM 3675 O O . VAL A 1 478 ? -67.013 6.487 20.912 1.00 33.47 478 VAL A O 1
ATOM 3678 N N . ILE A 1 479 ? -67.237 4.769 19.474 1.00 34.78 479 ILE A N 1
ATOM 3679 C CA . ILE A 1 479 ? -65.940 4.738 18.795 1.00 34.78 479 ILE A CA 1
ATOM 3680 C C . ILE A 1 479 ? -65.855 5.890 17.779 1.00 34.78 479 ILE A C 1
ATOM 3682 O O . ILE A 1 479 ? -66.739 6.018 16.934 1.00 34.78 479 ILE A O 1
ATOM 3686 N N . ALA A 1 480 ? -64.756 6.650 17.779 1.00 31.94 480 ALA A N 1
ATOM 3687 C CA . ALA A 1 480 ? -64.325 7.432 16.619 1.00 31.94 480 ALA A CA 1
ATOM 3688 C C . ALA A 1 480 ? -62.789 7.522 16.564 1.00 31.94 480 ALA A C 1
ATOM 3690 O O . ALA A 1 480 ? -62.141 7.974 17.505 1.00 31.94 480 ALA A O 1
ATOM 3691 N N . ALA A 1 481 ? -62.219 7.067 15.448 1.00 36.47 481 ALA A N 1
ATOM 3692 C CA . ALA A 1 481 ? -60.802 7.167 15.111 1.00 36.47 481 ALA A CA 1
ATOM 3693 C C . ALA A 1 481 ? -60.463 8.550 14.518 1.00 36.47 481 ALA A C 1
ATOM 3695 O O . ALA A 1 481 ? -61.296 9.100 13.793 1.00 36.47 481 ALA A O 1
ATOM 3696 N N . PRO A 1 482 ? -59.236 9.077 14.696 1.00 35.31 482 PRO A N 1
ATOM 3697 C CA . PRO A 1 482 ? -58.745 10.176 13.876 1.00 35.31 482 PRO A CA 1
ATOM 3698 C C . PRO A 1 482 ? -57.721 9.720 12.821 1.00 35.31 482 PRO A C 1
ATOM 3700 O O . PRO A 1 482 ? -56.602 9.310 13.111 1.00 35.31 482 PRO A O 1
ATOM 3703 N N . VAL A 1 483 ? -58.190 9.809 11.576 1.00 31.05 483 VAL A N 1
ATOM 3704 C CA . VAL A 1 483 ? -57.559 10.301 10.337 1.00 31.05 483 VAL A CA 1
ATOM 3705 C C . VAL A 1 483 ? -56.075 10.717 10.410 1.00 31.05 483 VAL A C 1
ATOM 3707 O O . VAL A 1 483 ? -55.713 11.700 11.053 1.00 31.05 483 VAL A O 1
ATOM 3710 N N . LEU A 1 484 ? -55.252 10.033 9.606 1.00 29.83 484 LEU A N 1
ATOM 3711 C CA . LEU A 1 484 ? -53.922 10.457 9.150 1.00 29.83 484 LEU A CA 1
ATOM 3712 C C . LEU A 1 484 ? -54.034 11.678 8.219 1.00 29.83 484 LEU A C 1
ATOM 3714 O O . LEU A 1 484 ? -54.726 11.616 7.203 1.00 29.83 484 LEU A O 1
ATOM 3718 N N . LYS A 1 485 ? -53.315 12.764 8.530 1.00 29.31 485 LYS A N 1
ATOM 3719 C CA . LYS A 1 485 ? -53.038 13.866 7.595 1.00 29.31 485 LYS A CA 1
ATOM 3720 C C . LYS A 1 485 ? -51.585 13.792 7.128 1.00 29.31 485 LYS A C 1
ATOM 3722 O O . LYS A 1 485 ? -50.662 13.933 7.923 1.00 29.31 485 LYS A O 1
ATOM 3727 N N . THR A 1 486 ? -51.421 13.584 5.829 1.00 30.30 486 THR A N 1
ATOM 3728 C CA . THR A 1 486 ? -50.211 13.824 5.040 1.00 30.30 486 THR A CA 1
ATOM 3729 C C . THR A 1 486 ? -49.863 15.314 5.042 1.00 30.30 486 THR A C 1
ATOM 3731 O O . THR A 1 486 ? -50.738 16.158 4.851 1.00 30.30 486 THR A O 1
ATOM 3734 N N . VAL A 1 487 ? -48.586 15.633 5.261 1.00 28.58 487 VAL A N 1
ATOM 3735 C CA . VAL A 1 487 ? -48.026 16.987 5.147 1.00 28.58 487 VAL A CA 1
ATOM 3736 C C . VAL A 1 487 ? -47.260 17.072 3.827 1.00 28.58 487 VAL A C 1
ATOM 3738 O O . VAL A 1 487 ? -46.319 16.312 3.607 1.00 28.58 487 VAL A O 1
ATOM 3741 N N . GLU A 1 488 ? -47.700 17.975 2.952 1.00 26.97 488 GLU A N 1
ATOM 3742 C CA . GLU A 1 488 ? -46.996 18.401 1.739 1.00 26.97 488 GLU A CA 1
ATOM 3743 C C . GLU A 1 488 ? -45.782 19.269 2.102 1.00 26.97 488 GLU A C 1
ATOM 3745 O O . GLU A 1 488 ? -45.874 20.173 2.934 1.00 26.97 488 GLU A O 1
ATOM 3750 N N . ILE A 1 489 ? -44.645 19.004 1.455 1.00 31.30 489 ILE A N 1
ATOM 3751 C CA . ILE A 1 489 ? -43.419 19.803 1.551 1.00 31.30 489 ILE A CA 1
ATOM 3752 C C . ILE A 1 489 ? -43.389 20.765 0.357 1.00 31.30 489 ILE A C 1
ATOM 3754 O O . ILE A 1 489 ? -43.434 20.333 -0.794 1.00 31.30 489 ILE A O 1
ATOM 3758 N N . ALA A 1 490 ? -43.314 22.067 0.637 1.00 29.62 490 ALA A N 1
ATOM 3759 C CA . ALA A 1 490 ? -43.176 23.130 -0.358 1.00 29.62 490 ALA A CA 1
ATOM 3760 C C . ALA A 1 490 ? -41.715 23.277 -0.852 1.00 29.62 490 ALA A C 1
ATOM 3762 O O . ALA A 1 490 ? -40.788 23.025 -0.078 1.00 29.62 490 ALA A O 1
ATOM 3763 N N . PRO A 1 491 ? -41.483 23.709 -2.109 1.00 32.84 491 PRO A N 1
ATOM 3764 C CA . PRO A 1 491 ? -40.144 23.855 -2.676 1.00 32.84 491 PRO A CA 1
ATOM 3765 C C . PRO A 1 491 ? -39.459 25.176 -2.277 1.00 32.84 491 PRO A C 1
ATOM 3767 O O . PRO A 1 491 ? -40.096 26.222 -2.153 1.00 32.84 491 PRO A O 1
ATOM 3770 N N . LEU A 1 492 ? -38.134 25.112 -2.117 1.00 32.38 492 LEU A N 1
ATOM 3771 C CA . LEU A 1 492 ? -37.236 26.243 -1.859 1.00 32.38 492 LEU A CA 1
ATOM 3772 C C . LEU A 1 492 ? -37.001 27.084 -3.131 1.00 32.38 492 LEU A C 1
ATOM 3774 O O . LEU A 1 492 ? -36.820 26.504 -4.205 1.00 32.38 492 LEU A O 1
ATOM 3778 N N . PRO A 1 493 ? -36.937 28.426 -3.036 1.00 32.19 493 PRO A N 1
ATOM 3779 C CA . PRO A 1 493 ? -36.615 29.282 -4.169 1.00 32.19 493 PRO A CA 1
ATOM 3780 C C . PRO A 1 493 ? -35.104 29.444 -4.394 1.00 32.19 493 PRO A C 1
ATOM 3782 O O . PRO A 1 493 ? -34.304 29.597 -3.473 1.00 32.19 493 PRO A O 1
ATOM 3785 N N . SER A 1 494 ? -34.761 29.457 -5.677 1.00 30.73 494 SER A N 1
ATOM 3786 C CA . SER A 1 494 ? -33.480 29.782 -6.295 1.00 30.73 494 SER A CA 1
ATOM 3787 C C . SER A 1 494 ? -33.248 31.296 -6.400 1.00 30.73 494 SER A C 1
ATOM 3789 O O . SER A 1 494 ? -34.085 31.978 -6.986 1.00 30.73 494 SER A O 1
ATOM 3791 N N . SER A 1 495 ? -32.088 31.794 -5.959 1.00 30.70 495 SER A N 1
ATOM 3792 C CA . SER A 1 495 ? -31.389 32.938 -6.582 1.00 30.70 495 SER A CA 1
ATOM 3793 C C . SER A 1 495 ? -30.022 33.167 -5.922 1.00 30.70 495 SER A C 1
ATOM 3795 O O . SER A 1 495 ? -29.957 33.556 -4.756 1.00 30.70 495 SER A O 1
ATOM 3797 N N . VAL A 1 496 ? -28.939 32.957 -6.672 1.00 33.16 496 VAL A N 1
ATOM 3798 C CA . VAL A 1 496 ? -27.589 33.441 -6.344 1.00 33.16 496 VAL A CA 1
ATOM 3799 C C . VAL A 1 496 ? -27.305 34.605 -7.291 1.00 33.16 496 VAL A C 1
ATOM 3801 O O . VAL A 1 496 ? -27.426 34.441 -8.502 1.00 33.16 496 VAL A O 1
ATOM 3804 N N . ASN A 1 497 ? -26.982 35.772 -6.733 1.00 31.45 497 ASN A N 1
ATOM 3805 C CA . ASN A 1 497 ? -26.530 36.945 -7.481 1.00 31.45 497 ASN A CA 1
ATOM 3806 C C . ASN A 1 497 ? -25.038 36.797 -7.818 1.00 31.45 497 ASN A C 1
ATOM 3808 O O . ASN A 1 497 ? -24.226 36.555 -6.923 1.00 31.45 497 ASN A O 1
ATOM 3812 N N . GLU A 1 498 ? -24.696 36.974 -9.093 1.00 33.19 498 GLU A N 1
ATOM 3813 C CA . GLU A 1 498 ? -23.329 37.202 -9.576 1.00 33.19 498 GLU A CA 1
ATOM 3814 C C . GLU A 1 498 ? -22.856 38.620 -9.198 1.00 33.19 498 GLU A C 1
ATOM 3816 O O . GLU A 1 498 ? -23.655 39.558 -9.263 1.00 33.19 498 GLU A O 1
ATOM 3821 N N . PRO A 1 499 ? -21.579 38.815 -8.826 1.00 35.62 499 PRO A N 1
ATOM 3822 C CA . PRO A 1 499 ? -20.962 40.135 -8.792 1.00 35.62 499 PRO A CA 1
ATOM 3823 C C . PRO A 1 499 ? -20.206 40.471 -10.094 1.00 35.62 499 PRO A C 1
ATOM 3825 O O . PRO A 1 499 ? -19.545 39.622 -10.690 1.00 35.62 499 PRO A O 1
ATOM 3828 N N . ASP A 1 500 ? -20.305 41.747 -10.475 1.00 33.28 500 ASP A N 1
ATOM 3829 C CA . ASP A 1 500 ? -19.716 42.410 -11.648 1.00 33.28 500 ASP A CA 1
ATOM 3830 C C . ASP A 1 500 ? -18.168 42.360 -11.737 1.00 33.28 500 ASP A C 1
ATOM 3832 O O . ASP A 1 500 ? -17.482 42.197 -10.722 1.00 33.28 500 ASP A O 1
ATOM 3836 N N . PRO A 1 501 ? -17.591 42.541 -12.948 1.00 33.50 501 PRO A N 1
ATOM 3837 C CA . PRO A 1 501 ? -16.174 42.311 -13.228 1.00 33.50 501 PRO A CA 1
ATOM 3838 C C . PRO A 1 501 ? -15.247 43.465 -12.802 1.00 33.50 501 PRO A C 1
ATOM 3840 O O . PRO A 1 501 ? -15.556 44.647 -12.955 1.00 33.50 501 PRO A O 1
ATOM 3843 N N . ILE A 1 502 ? -14.055 43.093 -12.328 1.00 34.94 502 ILE A N 1
ATOM 3844 C CA . ILE A 1 502 ? -12.933 43.983 -11.978 1.00 34.94 502 ILE A CA 1
ATOM 3845 C C . ILE A 1 502 ? -12.167 44.396 -13.262 1.00 34.94 502 ILE A C 1
ATOM 3847 O O . ILE A 1 502 ? -12.091 43.588 -14.193 1.00 34.94 502 ILE A O 1
ATOM 3851 N N . PRO A 1 503 ? -11.598 45.620 -13.354 1.00 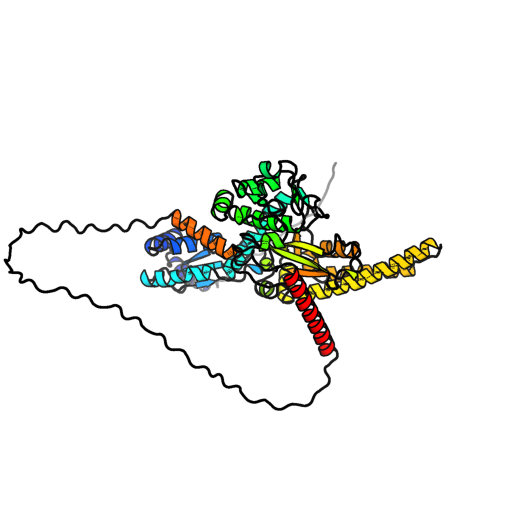31.95 503 PRO A N 1
ATOM 3852 C CA . PRO A 1 503 ? -10.990 46.141 -14.581 1.00 31.95 503 PRO A CA 1
ATOM 3853 C C . PRO A 1 503 ? -9.682 45.433 -14.956 1.00 31.95 503 PRO A C 1
ATOM 3855 O O . PRO A 1 503 ? -8.906 45.037 -14.089 1.00 31.95 503 PRO A O 1
ATOM 3858 N N . GLN A 1 504 ? -9.431 45.331 -16.263 1.00 34.47 504 GLN A N 1
ATOM 3859 C CA . GLN A 1 504 ? -8.201 44.791 -16.841 1.00 34.47 504 GLN A CA 1
ATOM 3860 C C . GLN A 1 504 ? -7.000 45.714 -16.584 1.00 34.47 504 GLN A C 1
ATOM 3862 O O . GLN A 1 504 ? -7.016 46.873 -16.997 1.00 34.47 504 GLN A O 1
ATOM 3867 N N . GLU A 1 505 ? -5.951 45.172 -15.962 1.00 31.67 505 GLU A N 1
ATOM 3868 C CA . GLU A 1 505 ? -4.600 45.744 -15.954 1.00 31.67 505 GLU A CA 1
ATOM 3869 C C . GLU A 1 505 ? -3.755 45.145 -17.090 1.00 31.67 505 GLU A C 1
ATOM 3871 O O . GLU A 1 505 ? -3.838 43.956 -17.407 1.00 31.67 505 GLU A O 1
ATOM 3876 N N . GLU A 1 506 ? -2.968 46.019 -17.716 1.00 33.72 506 GLU A N 1
ATOM 3877 C CA . GLU A 1 506 ? -2.074 45.773 -18.846 1.00 33.72 506 GLU A CA 1
ATOM 3878 C C . GLU A 1 506 ? -1.028 44.678 -18.577 1.00 33.72 506 GLU A C 1
ATOM 3880 O O . GLU A 1 506 ? -0.392 44.608 -17.527 1.00 33.72 506 GLU A O 1
ATOM 3885 N N . SER A 1 507 ? -0.833 43.835 -19.591 1.00 33.56 507 SER A N 1
ATOM 3886 C CA . SER A 1 507 ? 0.048 42.672 -19.613 1.00 33.56 507 SER A CA 1
ATOM 3887 C C . SER A 1 507 ? 1.537 43.033 -19.560 1.00 33.56 507 SER A C 1
ATOM 3889 O O . SER A 1 507 ? 2.065 43.626 -20.502 1.00 33.56 507 SER A O 1
ATOM 3891 N N . ALA A 1 508 ? 2.235 42.561 -18.527 1.00 40.62 508 ALA A N 1
ATOM 3892 C CA . ALA A 1 508 ? 3.676 42.323 -18.581 1.00 40.62 508 ALA A CA 1
ATOM 3893 C C . ALA A 1 508 ? 3.945 40.914 -19.145 1.00 40.62 508 ALA A C 1
ATOM 3895 O O . ALA A 1 508 ? 3.252 39.958 -18.789 1.00 40.62 508 ALA A O 1
ATOM 3896 N N . GLU A 1 509 ? 4.935 40.784 -20.034 1.00 42.09 509 GLU A N 1
ATOM 3897 C CA . GLU A 1 509 ? 5.369 39.489 -20.572 1.00 42.09 509 GLU A CA 1
ATOM 3898 C C . GLU A 1 509 ? 5.805 38.540 -19.435 1.00 42.09 509 GLU A C 1
ATOM 3900 O O . GLU A 1 509 ? 6.574 38.952 -18.560 1.00 42.09 509 GLU A O 1
ATOM 3905 N N . PRO A 1 510 ? 5.343 37.274 -19.423 1.00 39.50 510 PRO A N 1
ATOM 3906 C CA . PRO A 1 510 ? 5.690 36.334 -18.368 1.00 39.50 510 PRO A CA 1
ATOM 3907 C C . PRO A 1 510 ? 7.171 35.966 -18.442 1.00 39.50 510 PRO A C 1
ATOM 3909 O O . PRO A 1 510 ? 7.731 35.726 -19.515 1.00 39.50 510 PRO A O 1
ATOM 3912 N N . SER A 1 511 ? 7.807 35.882 -17.275 1.00 48.81 511 SER A N 1
ATOM 3913 C CA . SER A 1 511 ? 9.203 35.476 -17.171 1.00 48.81 511 SER A CA 1
ATOM 3914 C C . SER A 1 511 ? 9.404 34.056 -17.730 1.00 48.81 511 SER A C 1
ATOM 3916 O O . SER A 1 511 ? 8.487 33.229 -17.763 1.00 48.81 511 SER A O 1
ATOM 3918 N N . ALA A 1 512 ? 10.631 33.726 -18.146 1.00 38.91 512 ALA A N 1
ATOM 3919 C CA . ALA A 1 512 ? 10.968 32.392 -18.657 1.00 38.91 512 ALA A CA 1
ATOM 3920 C C . ALA A 1 512 ? 10.659 31.251 -17.655 1.00 38.91 512 ALA A C 1
ATOM 3922 O O . ALA A 1 512 ? 10.478 30.103 -18.061 1.00 38.91 512 ALA A O 1
ATOM 3923 N N . ILE A 1 513 ? 10.556 31.566 -16.358 1.00 40.22 513 ILE A N 1
ATOM 3924 C CA . ILE A 1 513 ? 10.198 30.625 -15.286 1.00 40.22 513 ILE A CA 1
ATOM 3925 C C . ILE A 1 513 ? 8.683 30.364 -15.264 1.00 40.22 513 ILE A C 1
ATOM 3927 O O . ILE A 1 513 ? 8.260 29.215 -15.115 1.00 40.22 513 ILE A O 1
ATOM 3931 N N . ASP A 1 514 ? 7.861 31.385 -15.507 1.00 37.41 514 ASP A N 1
ATOM 3932 C CA . ASP A 1 514 ? 6.399 31.245 -15.584 1.00 37.41 514 ASP A CA 1
ATOM 3933 C C . ASP A 1 514 ? 5.984 30.448 -16.825 1.00 37.41 514 ASP A C 1
ATOM 3935 O O . ASP A 1 514 ? 5.104 29.589 -16.763 1.00 37.41 514 ASP A O 1
ATOM 3939 N N . SER A 1 515 ? 6.706 30.644 -17.931 1.00 38.72 515 SER A N 1
ATOM 3940 C CA . SER A 1 515 ? 6.512 29.880 -19.168 1.00 38.72 515 SER A CA 1
ATOM 3941 C C . SER A 1 515 ? 6.886 28.399 -19.007 1.00 38.72 515 SER A C 1
ATOM 3943 O O . SER A 1 515 ? 6.180 27.521 -19.506 1.00 38.72 515 SER A O 1
ATOM 3945 N N . ALA A 1 516 ? 7.959 28.089 -18.269 1.00 37.75 516 ALA A N 1
ATOM 3946 C CA . ALA A 1 516 ? 8.340 26.708 -17.962 1.00 37.75 516 ALA A CA 1
ATOM 3947 C C . ALA A 1 516 ? 7.336 26.034 -17.008 1.00 37.75 516 ALA A C 1
ATOM 3949 O O . ALA A 1 516 ? 6.966 24.878 -17.214 1.00 37.75 516 ALA A O 1
ATOM 3950 N N . THR A 1 517 ? 6.834 26.770 -16.016 1.00 40.59 517 THR A N 1
ATOM 3951 C CA . THR A 1 517 ? 5.836 26.276 -15.054 1.00 40.59 517 THR A CA 1
ATOM 3952 C C . THR A 1 517 ? 4.485 26.016 -15.730 1.00 40.59 517 THR A C 1
ATOM 3954 O O . THR A 1 517 ? 3.870 24.974 -15.500 1.00 40.59 517 THR A O 1
ATOM 3957 N N . GLN A 1 518 ? 4.054 26.884 -16.652 1.00 40.62 518 GLN A N 1
ATOM 3958 C CA . GLN A 1 518 ? 2.856 26.660 -17.473 1.00 40.62 518 GLN A CA 1
ATOM 3959 C C . GLN A 1 518 ? 3.022 25.507 -18.475 1.00 40.62 518 GLN A C 1
ATOM 3961 O O . GLN A 1 518 ? 2.083 24.736 -18.696 1.00 40.62 518 GLN A O 1
ATOM 3966 N N . ALA A 1 519 ? 4.211 25.322 -19.057 1.00 41.12 519 ALA A N 1
ATOM 3967 C CA . ALA A 1 519 ? 4.485 24.191 -19.945 1.00 41.12 519 ALA A CA 1
ATOM 3968 C C . ALA A 1 519 ? 4.460 22.845 -19.195 1.00 41.12 519 ALA A C 1
ATOM 3970 O O . ALA A 1 519 ? 3.926 21.857 -19.706 1.00 41.12 519 ALA A O 1
ATOM 3971 N N . VAL A 1 520 ? 4.969 22.810 -17.959 1.00 42.94 520 VAL A N 1
ATOM 3972 C CA . VAL A 1 520 ? 4.890 21.634 -17.079 1.00 42.94 520 VAL A CA 1
ATOM 3973 C C . VAL A 1 520 ? 3.449 21.393 -16.626 1.00 42.94 520 VAL A C 1
ATOM 3975 O O . VAL A 1 520 ? 2.964 20.275 -16.755 1.00 42.94 520 VAL A O 1
ATOM 3978 N N . SER A 1 521 ? 2.723 22.431 -16.202 1.00 41.75 521 SER A N 1
ATOM 3979 C CA . SER A 1 521 ? 1.318 22.320 -15.785 1.00 41.75 521 SER A CA 1
ATOM 3980 C C . SER A 1 521 ? 0.395 21.852 -16.921 1.00 41.75 521 SER A C 1
ATOM 3982 O O . SER A 1 521 ? -0.448 20.983 -16.712 1.00 41.75 521 SER A O 1
ATOM 3984 N N . SER A 1 522 ? 0.590 22.334 -18.153 1.00 40.56 522 SER A N 1
ATOM 3985 C CA . SER A 1 522 ? -0.193 21.878 -19.315 1.00 40.56 522 SER A CA 1
ATOM 3986 C C . SER A 1 522 ? 0.156 20.448 -19.746 1.00 40.56 522 SER A C 1
ATOM 3988 O O . SER A 1 522 ? -0.734 19.680 -20.125 1.00 40.56 522 SER A O 1
ATOM 3990 N N . SER A 1 523 ? 1.426 20.050 -19.621 1.00 42.88 523 SER A N 1
ATOM 3991 C CA . SER A 1 523 ? 1.858 18.666 -19.843 1.00 42.88 523 SER A CA 1
ATOM 3992 C C . SER A 1 523 ? 1.280 17.728 -18.779 1.00 42.88 523 SER A C 1
ATOM 3994 O O . SER A 1 523 ? 0.777 16.665 -19.127 1.00 42.88 523 SER A O 1
ATOM 3996 N N . LEU A 1 524 ? 1.258 18.144 -17.509 1.00 44.75 524 LEU A N 1
ATOM 3997 C CA . LEU A 1 524 ? 0.645 17.406 -16.398 1.00 44.75 524 LEU A CA 1
ATOM 3998 C C . LEU A 1 524 ? -0.877 17.312 -16.538 1.00 44.75 524 LEU A C 1
ATOM 4000 O O . LEU A 1 524 ? -1.440 16.245 -16.334 1.00 44.75 524 LEU A O 1
ATOM 4004 N N . LYS A 1 525 ? -1.551 18.379 -16.981 1.00 46.78 525 LYS A N 1
ATOM 4005 C CA . LYS A 1 525 ? -2.985 18.334 -17.296 1.00 46.78 525 LYS A CA 1
ATOM 4006 C C . LYS A 1 525 ? -3.278 17.346 -18.426 1.00 46.78 525 LYS A C 1
ATOM 4008 O O . LYS A 1 525 ? -4.215 16.568 -18.328 1.00 46.78 525 LYS A O 1
ATOM 4013 N N . THR A 1 526 ? -2.448 17.328 -19.467 1.00 45.22 526 THR A N 1
ATOM 4014 C CA . THR A 1 526 ? -2.575 16.364 -20.572 1.00 45.22 526 THR A CA 1
ATOM 4015 C C . THR A 1 526 ? -2.316 14.928 -20.103 1.00 45.22 526 THR A C 1
ATOM 4017 O O . THR A 1 526 ? -2.984 14.006 -20.562 1.00 45.22 526 THR A O 1
ATOM 4020 N N . LEU A 1 527 ? -1.385 14.734 -19.163 1.00 45.22 527 LEU A N 1
ATOM 4021 C CA . LEU A 1 527 ? -1.116 13.446 -18.523 1.00 45.22 527 LEU A CA 1
ATOM 4022 C C . LEU A 1 527 ? -2.272 12.989 -17.632 1.00 45.22 527 LEU A C 1
ATOM 4024 O O . LEU A 1 527 ? -2.658 11.832 -17.733 1.00 45.22 527 LEU A O 1
ATOM 4028 N N . ASN A 1 528 ? -2.874 13.883 -16.846 1.00 43.03 528 ASN A N 1
ATOM 4029 C CA . ASN A 1 528 ? -4.071 13.588 -16.059 1.00 43.03 528 ASN A CA 1
ATOM 4030 C C . ASN A 1 528 ? -5.278 13.298 -16.954 1.00 43.03 528 ASN A C 1
ATOM 4032 O O . ASN A 1 528 ? -5.979 12.323 -16.718 1.00 43.03 528 ASN A O 1
ATOM 4036 N N . ASP A 1 529 ? -5.486 14.060 -18.030 1.00 45.81 529 ASP A N 1
ATOM 4037 C CA . ASP A 1 529 ? -6.571 13.822 -18.989 1.00 45.81 529 ASP A CA 1
ATOM 4038 C C . ASP A 1 529 ? -6.365 12.485 -19.745 1.00 45.81 529 ASP A C 1
ATOM 4040 O O . ASP A 1 529 ? -7.324 11.767 -20.044 1.00 45.81 529 ASP A O 1
ATOM 4044 N N . TYR A 1 530 ? -5.111 12.098 -20.016 1.00 41.06 530 TYR A N 1
ATOM 4045 C CA . TYR A 1 530 ? -4.758 10.812 -20.627 1.00 41.06 530 TYR A CA 1
ATOM 4046 C C . TYR A 1 530 ? -4.865 9.640 -19.643 1.00 41.06 530 TYR A C 1
ATOM 4048 O O . TYR A 1 530 ? -5.430 8.609 -20.001 1.00 41.06 530 TYR A O 1
ATOM 4056 N N . ALA A 1 531 ? -4.395 9.797 -18.404 1.00 42.69 531 ALA A N 1
ATOM 4057 C CA . ALA A 1 531 ? -4.507 8.806 -17.337 1.00 42.69 531 ALA A CA 1
ATOM 4058 C C . ALA A 1 531 ? -5.970 8.592 -16.937 1.00 42.69 531 ALA A C 1
ATOM 4060 O O . ALA A 1 531 ? -6.407 7.450 -16.882 1.00 42.69 531 ALA A O 1
ATOM 4061 N N . ALA A 1 532 ? -6.763 9.657 -16.797 1.00 42.53 532 ALA A N 1
ATOM 4062 C CA . ALA A 1 532 ? -8.212 9.582 -16.617 1.00 42.53 532 ALA A CA 1
ATOM 4063 C C . ALA A 1 532 ? -8.905 8.981 -17.850 1.00 42.53 532 ALA A C 1
ATOM 4065 O O . ALA A 1 532 ? -9.890 8.261 -17.726 1.00 42.53 532 ALA A O 1
ATOM 4066 N N . GLY A 1 533 ? -8.387 9.224 -19.058 1.00 38.88 533 GLY A N 1
ATOM 4067 C CA . GLY A 1 533 ? -8.886 8.635 -20.301 1.00 38.88 533 GLY A CA 1
ATOM 4068 C C . GLY A 1 533 ? -8.543 7.152 -20.491 1.00 38.88 533 GLY A C 1
ATOM 4069 O O . GLY A 1 533 ? -9.302 6.448 -21.161 1.00 38.88 533 GLY A O 1
ATOM 4070 N N . ILE A 1 534 ? -7.422 6.680 -19.937 1.00 42.41 534 ILE A N 1
ATOM 4071 C CA . ILE A 1 534 ? -7.068 5.260 -19.804 1.00 42.41 534 ILE A CA 1
ATOM 4072 C C . ILE A 1 534 ? -7.911 4.654 -18.693 1.00 42.41 534 ILE A C 1
ATOM 4074 O O . ILE A 1 534 ? -8.533 3.620 -18.913 1.00 42.41 534 ILE A O 1
ATOM 4078 N N . ALA A 1 535 ? -8.017 5.331 -17.552 1.00 38.94 535 ALA A N 1
ATOM 4079 C CA . ALA A 1 535 ? -8.787 4.841 -16.432 1.00 38.94 535 ALA A CA 1
ATOM 4080 C C . ALA A 1 535 ? -10.260 4.652 -16.841 1.00 38.94 535 ALA A C 1
ATOM 4082 O O . ALA A 1 535 ? -10.819 3.569 -16.774 1.00 38.94 535 ALA A O 1
ATOM 4083 N N . LYS A 1 536 ? -10.860 5.649 -17.484 1.00 36.16 536 LYS A N 1
ATOM 4084 C CA . LYS A 1 536 ? -12.223 5.566 -18.022 1.00 36.16 536 LYS A CA 1
ATOM 4085 C C . LYS A 1 536 ? -12.399 4.562 -19.172 1.00 36.16 536 LYS A C 1
ATOM 4087 O O . LYS A 1 536 ? -13.533 4.250 -19.509 1.00 36.16 536 LYS A O 1
ATOM 4092 N N . ARG A 1 537 ? -11.322 4.095 -19.817 1.00 35.97 537 ARG A N 1
ATOM 4093 C CA . ARG A 1 537 ? -11.371 3.073 -20.884 1.00 35.97 537 ARG A CA 1
ATOM 4094 C C . ARG A 1 537 ? -11.114 1.651 -20.392 1.00 35.97 537 ARG A C 1
ATOM 4096 O O . ARG A 1 537 ? -11.475 0.723 -21.103 1.00 35.97 537 ARG A O 1
ATOM 4103 N N . TYR A 1 538 ? -10.491 1.493 -19.228 1.00 33.19 538 TYR A N 1
ATOM 4104 C CA . TYR A 1 538 ? -10.190 0.193 -18.623 1.00 33.19 538 TYR A CA 1
ATOM 4105 C C . TYR A 1 538 ? -10.996 -0.084 -17.338 1.00 33.19 538 TYR A C 1
ATOM 4107 O O . TYR A 1 538 ? -11.072 -1.234 -16.923 1.00 33.19 538 TYR A O 1
ATOM 4115 N N . PHE A 1 539 ? -11.619 0.937 -16.741 1.00 42.28 539 PHE A N 1
ATOM 4116 C CA . PHE A 1 539 ? -12.419 0.868 -15.508 1.00 42.28 539 PHE A CA 1
ATOM 4117 C C . PHE A 1 539 ? -13.881 1.336 -15.717 1.00 42.28 539 PHE A C 1
ATOM 4119 O O . PHE A 1 539 ? -14.517 1.809 -14.779 1.00 42.28 539 PHE A O 1
ATOM 4126 N N . LYS A 1 540 ? -14.430 1.229 -16.939 1.00 32.81 540 LYS A N 1
ATOM 4127 C CA . LYS A 1 540 ? -15.875 1.360 -17.208 1.00 32.81 540 LYS A CA 1
ATOM 4128 C C . LYS A 1 540 ? -16.419 0.194 -18.002 1.00 32.81 540 LYS A C 1
ATOM 4130 O O . LYS A 1 540 ? -15.725 -0.203 -18.966 1.00 32.81 540 LYS A O 1
#

pLDDT: mean 75.82, std 23.4, range [26.97, 98.12]

Radius of gyration: 33.79 Å; chains: 1; bounding box: 130×75×92 Å

Foldseek 3Di:
DDDDDDDDDDDDDDDDDDDDDDDPPVVVVVVVVVVVVVPPPACPPVNVVVLCVVLCLDLLLVLLVVLLVVLVADEGAAPVLAWDAALDQLQLALASVVCVVVVHRYIHQRDPDDSVVSVVRSVCSVVVCVDLSVLSSVLNLLLVLLVVLLLLLLPAPQEFEDLDQDPLAQWDCDDCSCVVLQWDQDDDPFRKIWGNPFLLSNLVSSSYGHIYGYQQLVLLSSLLSSVCSNLDRPLSRVLDDRQQSIGHALQVCCPTNHCCRHPNLADWDFDFQCLVVLCSWPSSQAQFKWKFAFQPDDVQFPDPSPRIWIKGFSFAHNQLRVVCNVVSGQLVVLVLLQVLLVLLLVLVVLVVVVVVQVVVVDDDVVSVVSSVVSVVVSVCSLVVGCQQVRGWIDTPPDSDIDGNVVRSVVSCVNRSRTRTGITTDIDSSSPSVSVSVSVSSSVVSCVVCPSDPPPPPPPDPPPDDDDPDDDDDDDDDDDDDDDDDDDDDDDDDDDDDDDDDDDDDDDDDDDPVVVVVVVSVVSVVVSVVVVVVVCVVSSD

Secondary structure (DSSP, 8-state):
-----------------------SHHHHHHHHHHHHHSSS----HHHHHHHHHHH--SHHHHHHHHHHHHTTPEEEE-SSSS-EEE---GGGSS-HHHHHHTT-SEEEEPSSS-HHHHHHHHTTHHHHHHSHHHHHHHHHHHHHHHHHHHHHHHT-TTEEE-SS-BTTBSEE--TTHHHHHTEEEEETTEEEEEESS-HHHHHHGGGTS-EEE-HHHHHHHHHHHHHHHHH-HHHHHHHS-TTTS-BS-HHHHHTTT-TTTSTT--S----TT-HHHHHH-GGGGTT-EEEEEESS-GGG-S-GGGSEEEEEEEEE-HHHHHHHHHHTSSHHHHHHHHHHHHHHHHHHHHHHHHHHHHTTT---HHHHHHHHHHHHHHHHHHHT-THHHHEEEEETT-SS-EEHHHHHHHHHHH-TT--EEEEEPP-STTTHHHHHHHHHHHHHHHHHSPPPP---------------PPP-PPPP---------PPPPPPPPP--PPPPPPPPPPPPPPPHHHHHHHHHHHHHHHHHHHHHHHHHHH--